Protein AF-A0A4Q3EKN4-F1 (afdb_monomer)

pLDDT: mean 70.3, std 22.21, range [20.5, 96.88]

Sequence (709 aa):
LHGIWSDGENAWGELKKFLGANNKYSYKKYEMLTPNYPPDKHFKDNRHHIPTFISTLKQYCAQNRTSVGKVDIVAHSMGGILTRLYMQNGVGGPKYLNDIHKLVTVNTPHSGSPWANIVGDKDKFFKWFMNWQFDKNPYNGALDDLSIGEAAIDSLLNGPDLNKNKVPSHVIYTVDTIPAWAEFANERIIKFTTSPIRLKSKPYLNIQGAAGMFNPYALAAKGGLFGLKYYLFRKIPCPYDSGLQDCLRKVFGSESDLIVSDISQRGGMTNAATFIPSLNHLNVCSAEPTMQRIQELFRAKSFENDFSRNGFNPAKLRFDPILGTQNARNATDSIRIVDPGYGQAFNRGDSVRVTVRASSGINRMMIAIGYENGLDAFALEGNDSVFRFKVPDDVLSKLYFKVFAVDNADNEHTDSSFITIGADPNLLLDSIKIVHPQKDDMKIALGDSTRITTMGYFSDGIARDITRETLVSYTRLTNTVSVPLEGNVKGLIVGFDELKATYLGKTDSVDIEVIPPVPVDTVGNVVLPVRFAKVAAKYQGTHVLVTWQTSMEQNNSYFEVEHSADAVNFINAGRVAATNVANGSSYSFAHNNFITGNNYYRIKQVDLDNKFSHSLIVIANAPIQSSIAIYPNPVDDILTLDFSKAIGHKARTVKVLNNLGQVLLQQTIASNAVKTSLVLAGLQPGIYNIEILAADNTRIKTEKIIKNR

Structure (mmCIF, N/CA/C/O backbone):
data_AF-A0A4Q3EKN4-F1
#
_entry.id   AF-A0A4Q3EKN4-F1
#
loop_
_atom_site.group_PDB
_atom_site.id
_atom_site.type_symbol
_atom_site.label_atom_id
_atom_site.label_alt_id
_atom_site.label_comp_id
_atom_site.label_asym_id
_atom_site.label_entity_id
_atom_site.label_seq_id
_atom_site.pdbx_PDB_ins_code
_atom_site.Cartn_x
_atom_site.Cartn_y
_atom_site.Cartn_z
_atom_site.occupancy
_atom_site.B_iso_or_equiv
_atom_site.auth_seq_id
_atom_site.auth_comp_id
_atom_site.auth_asym_id
_atom_site.auth_atom_id
_atom_site.pdbx_PDB_model_num
ATOM 1 N N . LEU A 1 1 ? 17.089 3.652 -15.028 1.00 93.75 1 LEU A N 1
ATOM 2 C CA . LEU A 1 1 ? 16.314 4.912 -15.211 1.00 93.75 1 LEU A CA 1
ATOM 3 C C . LEU A 1 1 ? 15.717 5.336 -13.875 1.00 93.75 1 LEU A C 1
ATOM 5 O O . LEU A 1 1 ? 15.248 4.466 -13.148 1.00 93.75 1 LEU A O 1
ATOM 9 N N . HIS A 1 2 ? 15.812 6.612 -13.507 1.00 89.19 2 HIS A N 1
ATOM 10 C CA . HIS A 1 2 ? 15.551 7.091 -12.142 1.00 89.19 2 HIS A CA 1
ATOM 11 C C . HIS A 1 2 ? 14.082 7.459 -11.861 1.00 89.19 2 HIS A C 1
ATOM 13 O O . HIS A 1 2 ? 13.251 7.550 -12.767 1.00 89.19 2 HIS A O 1
ATOM 19 N N . GLY A 1 3 ? 13.762 7.662 -10.582 1.00 86.56 3 GLY A N 1
ATOM 20 C CA . GLY A 1 3 ? 12.433 8.100 -10.151 1.00 86.56 3 GLY A CA 1
ATOM 21 C C . GLY A 1 3 ? 12.185 9.598 -10.345 1.00 86.56 3 GLY A C 1
ATOM 22 O O . GLY A 1 3 ? 13.035 10.325 -10.870 1.00 86.56 3 GLY A O 1
ATOM 23 N N . ILE A 1 4 ? 11.020 10.055 -9.875 1.00 80.81 4 ILE A N 1
ATOM 24 C CA . ILE A 1 4 ? 10.760 11.484 -9.646 1.00 80.81 4 ILE A CA 1
ATOM 25 C C . ILE A 1 4 ? 11.752 11.993 -8.582 1.00 80.81 4 ILE A C 1
ATOM 27 O O . ILE A 1 4 ? 12.142 11.241 -7.692 1.00 80.81 4 ILE A O 1
ATOM 31 N N . TRP A 1 5 ? 12.203 13.243 -8.714 1.00 72.81 5 TRP A N 1
ATOM 32 C CA . TRP A 1 5 ? 13.118 13.967 -7.808 1.00 72.81 5 TRP A CA 1
ATOM 33 C C . TRP A 1 5 ? 14.525 13.367 -7.601 1.00 72.81 5 TRP A C 1
ATOM 35 O O . TRP A 1 5 ? 15.363 14.001 -6.965 1.00 72.81 5 TRP A O 1
ATOM 45 N N . SER A 1 6 ? 14.806 12.212 -8.204 1.00 78.94 6 SER A N 1
ATOM 46 C CA . SER A 1 6 ? 16.087 11.492 -8.196 1.00 78.94 6 SER A CA 1
ATOM 47 C C . SER A 1 6 ? 16.886 11.725 -9.495 1.00 78.94 6 SER A C 1
ATOM 49 O O . SER A 1 6 ? 16.411 12.401 -10.406 1.00 78.94 6 SER A O 1
ATOM 51 N N . ASP A 1 7 ? 18.076 11.134 -9.605 1.00 85.62 7 ASP A N 1
ATOM 52 C CA . ASP A 1 7 ? 18.913 11.117 -10.811 1.00 85.62 7 ASP A CA 1
ATOM 53 C C . ASP A 1 7 ? 19.508 9.719 -11.067 1.00 85.62 7 ASP A C 1
ATOM 55 O O . ASP A 1 7 ? 19.330 8.782 -10.285 1.00 85.62 7 ASP A O 1
ATOM 59 N N . GLY A 1 8 ? 20.172 9.549 -12.210 1.00 79.69 8 GLY A N 1
ATOM 60 C CA . GLY A 1 8 ? 20.664 8.270 -12.702 1.00 79.69 8 GLY A CA 1
ATOM 61 C C . GLY A 1 8 ? 21.737 7.616 -11.833 1.00 79.69 8 GLY A C 1
ATOM 62 O O . GLY A 1 8 ? 21.745 6.387 -11.758 1.00 79.69 8 GLY A O 1
ATOM 63 N N . GLU A 1 9 ? 22.608 8.383 -11.173 1.00 83.50 9 GLU A N 1
ATOM 64 C CA . GLU A 1 9 ? 23.690 7.822 -10.352 1.00 83.50 9 GLU A CA 1
ATOM 65 C C . GLU A 1 9 ? 23.236 7.638 -8.899 1.00 83.50 9 GLU A C 1
ATOM 67 O O . GLU A 1 9 ? 23.509 6.589 -8.322 1.00 83.50 9 GLU A O 1
ATOM 72 N N . ASN A 1 10 ? 22.438 8.557 -8.342 1.00 77.44 10 ASN A N 1
ATOM 73 C CA . ASN A 1 10 ? 21.806 8.351 -7.032 1.00 77.44 10 ASN A CA 1
ATOM 74 C C . ASN A 1 10 ? 20.843 7.149 -7.028 1.00 77.44 10 ASN A C 1
ATOM 76 O O . ASN A 1 10 ? 20.753 6.439 -6.031 1.00 77.44 10 ASN A O 1
ATOM 80 N N . ALA A 1 11 ? 20.153 6.870 -8.142 1.00 79.31 11 ALA A N 1
ATOM 81 C CA . ALA A 1 11 ? 19.279 5.701 -8.243 1.00 79.31 11 ALA A CA 1
ATOM 82 C C . ALA A 1 11 ? 20.011 4.383 -8.570 1.00 79.31 11 ALA A C 1
ATOM 84 O O . ALA A 1 11 ? 19.493 3.324 -8.231 1.00 79.31 11 ALA A O 1
ATOM 85 N N . TRP A 1 12 ? 21.163 4.401 -9.258 1.00 87.31 12 TRP A N 1
ATOM 86 C CA . TRP A 1 12 ? 21.754 3.174 -9.837 1.00 87.31 12 TRP A CA 1
ATOM 87 C C . TRP A 1 12 ? 23.279 3.033 -9.723 1.00 87.31 12 TRP A C 1
ATOM 89 O O . TRP A 1 12 ? 23.830 2.046 -10.215 1.00 87.31 12 TRP A O 1
ATOM 99 N N . GLY A 1 13 ? 23.972 3.970 -9.075 1.00 85.69 13 GLY A N 1
ATOM 100 C CA . GLY A 1 13 ? 25.424 3.934 -8.880 1.00 85.69 13 GLY A CA 1
ATOM 101 C C . GLY A 1 13 ? 25.882 2.707 -8.087 1.00 85.69 13 GLY A C 1
ATOM 102 O O . GLY A 1 13 ? 26.834 2.039 -8.489 1.00 85.69 13 GLY A O 1
ATOM 103 N N . GLU A 1 14 ? 25.157 2.328 -7.029 1.00 86.00 14 GLU A N 1
ATOM 104 C CA . GLU A 1 14 ? 25.462 1.101 -6.275 1.00 86.00 14 GLU A CA 1
ATOM 105 C C . GLU A 1 14 ? 25.215 -0.167 -7.100 1.00 86.00 14 GLU A C 1
ATOM 107 O O . GLU A 1 14 ? 26.078 -1.040 -7.122 1.00 86.00 14 GLU A O 1
ATOM 112 N N . LEU A 1 15 ? 24.132 -0.243 -7.887 1.00 86.38 15 LEU A N 1
ATOM 113 C CA . LEU A 1 15 ? 23.906 -1.376 -8.798 1.00 86.38 15 LEU A CA 1
ATOM 114 C C . LEU A 1 15 ? 25.039 -1.503 -9.830 1.00 86.38 15 LEU A C 1
ATOM 116 O O . LEU A 1 15 ? 25.524 -2.599 -10.102 1.00 86.38 15 LEU A O 1
ATOM 120 N N . LYS A 1 16 ? 25.493 -0.379 -10.386 1.00 87.25 16 LYS A N 1
ATOM 121 C CA . LYS A 1 16 ? 26.600 -0.303 -11.349 1.00 87.25 16 LYS A CA 1
ATOM 122 C C . LYS A 1 16 ? 27.926 -0.762 -10.726 1.00 87.25 16 LYS A C 1
ATOM 124 O O . LYS A 1 16 ? 28.641 -1.555 -11.340 1.00 87.25 16 LYS A O 1
ATOM 129 N N . LYS A 1 17 ? 28.219 -0.357 -9.482 1.00 86.44 17 LYS A N 1
ATOM 130 C CA . LYS A 1 17 ? 29.359 -0.863 -8.691 1.00 86.44 17 LYS A CA 1
ATOM 131 C C . LYS A 1 17 ? 29.224 -2.361 -8.398 1.00 86.44 17 LYS A C 1
ATOM 133 O O . LYS A 1 17 ? 30.173 -3.105 -8.627 1.00 86.44 17 LYS A O 1
ATOM 138 N N . PHE A 1 18 ? 28.052 -2.817 -7.960 1.00 85.69 18 PHE A N 1
ATOM 139 C CA . PHE A 1 18 ? 27.752 -4.211 -7.622 1.00 85.69 18 PHE A CA 1
ATOM 140 C C . PHE A 1 18 ? 27.901 -5.149 -8.830 1.00 85.69 18 PHE A C 1
ATOM 142 O O . PHE A 1 18 ? 28.527 -6.205 -8.723 1.00 85.69 18 PHE A O 1
ATOM 149 N N . LEU A 1 19 ? 27.389 -4.758 -10.002 1.00 82.75 19 LEU A N 1
ATOM 150 C CA . LEU A 1 19 ? 27.564 -5.502 -11.255 1.00 82.75 19 LEU A CA 1
ATOM 151 C C . LEU A 1 19 ? 29.023 -5.485 -11.742 1.00 82.75 19 LEU A C 1
ATOM 153 O O . LEU A 1 19 ? 29.485 -6.482 -12.294 1.00 82.75 19 LEU A O 1
ATOM 157 N N . GLY A 1 20 ? 29.763 -4.394 -11.510 1.00 76.31 20 GLY A N 1
ATOM 158 C CA . GLY A 1 20 ? 31.191 -4.292 -11.825 1.00 76.31 20 GLY A CA 1
ATOM 159 C C . GLY A 1 20 ? 32.081 -5.160 -10.926 1.00 76.31 20 GLY A C 1
ATOM 160 O O . GLY A 1 20 ? 32.917 -5.912 -11.426 1.00 76.31 20 GLY A O 1
ATOM 161 N N . ALA A 1 21 ? 31.879 -5.112 -9.607 1.00 66.50 21 ALA A N 1
ATOM 162 C CA . ALA A 1 21 ? 32.652 -5.875 -8.626 1.00 66.50 21 ALA A CA 1
ATOM 163 C C . ALA A 1 21 ? 32.461 -7.392 -8.792 1.00 66.50 21 ALA A C 1
ATOM 165 O O . ALA A 1 21 ? 33.437 -8.143 -8.854 1.00 66.50 21 ALA A O 1
ATOM 166 N N . ASN A 1 22 ? 31.210 -7.832 -8.967 1.00 57.12 22 ASN A N 1
ATOM 167 C CA . ASN A 1 22 ? 30.870 -9.235 -9.218 1.00 57.12 22 ASN A CA 1
ATOM 168 C C . ASN A 1 22 ? 31.301 -9.739 -10.609 1.00 57.12 22 ASN A C 1
ATOM 170 O O . ASN A 1 22 ? 31.183 -10.933 -10.892 1.00 57.12 22 ASN A O 1
ATOM 174 N N . ASN A 1 23 ? 31.829 -8.873 -11.484 1.00 54.38 23 ASN A N 1
ATOM 175 C CA . ASN A 1 23 ? 32.269 -9.276 -12.817 1.00 54.38 23 ASN A CA 1
ATOM 176 C C . ASN A 1 23 ? 33.690 -9.865 -12.875 1.00 54.38 23 ASN A C 1
ATOM 178 O O . ASN A 1 23 ? 34.077 -10.359 -13.932 1.00 54.38 23 ASN A O 1
ATOM 182 N N . LYS A 1 24 ? 34.443 -9.906 -11.762 1.00 46.50 24 LYS A N 1
ATOM 183 C CA . LYS A 1 24 ? 35.802 -10.495 -11.713 1.00 46.50 24 LYS A CA 1
ATOM 184 C C . LYS A 1 24 ? 35.895 -11.960 -12.175 1.00 46.50 24 LYS A C 1
ATOM 186 O O . LYS A 1 24 ? 36.976 -12.380 -12.571 1.00 46.50 24 LYS A O 1
ATOM 191 N N . TYR A 1 25 ? 34.791 -12.712 -12.154 1.00 42.16 25 TYR A N 1
ATOM 192 C CA . TYR A 1 25 ? 34.732 -14.124 -12.567 1.00 42.16 25 TYR A CA 1
ATOM 193 C C . TYR A 1 25 ? 33.587 -14.426 -13.557 1.00 42.16 25 TYR A C 1
ATOM 195 O O . TYR A 1 25 ? 33.128 -15.560 -13.668 1.00 42.16 25 TYR A O 1
ATOM 203 N N . SER A 1 26 ? 33.092 -13.410 -14.273 1.00 46.38 26 SER A N 1
ATOM 204 C CA . SER A 1 26 ? 31.925 -13.509 -15.163 1.00 46.38 26 SER A CA 1
ATOM 205 C C . SER A 1 26 ? 32.308 -13.249 -16.620 1.00 46.38 26 SER A C 1
ATOM 207 O O . SER A 1 26 ? 32.793 -12.175 -16.963 1.00 46.38 26 SER A O 1
ATOM 209 N N . TYR A 1 27 ? 31.993 -14.195 -17.509 1.00 44.59 27 TYR A N 1
ATOM 210 C CA . TYR A 1 27 ? 32.168 -14.043 -18.963 1.00 44.59 27 TYR A CA 1
ATOM 211 C C . TYR A 1 27 ? 31.250 -12.976 -19.605 1.00 44.59 27 TYR A C 1
ATOM 213 O O . TYR A 1 27 ? 31.393 -12.681 -20.790 1.00 44.59 27 TYR A O 1
ATOM 221 N N . LYS A 1 28 ? 30.294 -12.394 -18.863 1.00 56.03 28 LYS A N 1
ATOM 222 C CA . LYS A 1 28 ? 29.383 -11.349 -19.362 1.00 56.03 28 LYS A CA 1
ATOM 223 C C . LYS A 1 28 ? 29.819 -9.965 -18.870 1.00 56.03 28 LYS A C 1
ATOM 225 O O . LYS A 1 28 ? 29.488 -9.570 -17.754 1.00 56.03 28 LYS A O 1
ATOM 230 N N . LYS A 1 29 ? 30.505 -9.193 -19.719 1.00 67.38 29 LYS A N 1
ATOM 231 C CA . LYS A 1 29 ? 30.746 -7.761 -19.468 1.00 67.38 29 LYS A CA 1
ATOM 232 C C . LYS A 1 29 ? 29.408 -7.003 -19.506 1.00 67.38 29 LYS A C 1
ATOM 234 O O . LYS A 1 29 ? 28.659 -7.145 -20.469 1.00 67.38 29 LYS A O 1
ATOM 239 N N . TYR A 1 30 ? 29.116 -6.207 -18.478 1.00 75.69 30 TYR A N 1
ATOM 240 C CA . TYR A 1 30 ? 27.963 -5.301 -18.462 1.00 75.69 30 TYR A CA 1
ATOM 241 C C . TYR A 1 30 ? 28.415 -3.899 -18.880 1.00 75.69 30 TYR A C 1
ATOM 243 O O . TYR A 1 30 ? 29.256 -3.310 -18.207 1.00 75.69 30 TYR A O 1
ATOM 251 N N . GLU A 1 31 ? 27.839 -3.363 -19.956 1.00 85.94 31 GLU A N 1
ATOM 252 C CA . GLU A 1 31 ? 27.952 -1.943 -20.314 1.00 85.94 31 GLU A CA 1
ATOM 253 C C . GLU A 1 31 ? 26.669 -1.240 -19.861 1.00 85.94 31 GLU A C 1
ATOM 255 O O . GLU A 1 31 ? 25.579 -1.574 -20.328 1.00 85.94 31 GLU A O 1
ATOM 260 N N . MET A 1 32 ? 26.777 -0.304 -18.915 1.00 87.62 32 MET A N 1
ATOM 261 C CA . MET A 1 32 ? 25.622 0.268 -18.216 1.00 87.62 32 MET A CA 1
ATOM 262 C C . MET A 1 32 ? 25.653 1.797 -18.232 1.00 87.62 32 MET A C 1
ATOM 264 O O . MET A 1 32 ? 26.552 2.422 -17.671 1.00 87.62 32 MET A O 1
ATOM 268 N N . LEU A 1 33 ? 24.620 2.394 -18.830 1.00 89.38 33 LEU A N 1
ATOM 269 C CA . LEU A 1 33 ? 24.374 3.833 -18.792 1.00 89.38 33 LEU A CA 1
ATOM 270 C C . LEU A 1 33 ? 23.441 4.177 -17.620 1.00 89.38 33 LEU A C 1
ATOM 272 O O . LEU A 1 33 ? 22.402 3.539 -17.440 1.00 89.38 33 LEU A O 1
ATOM 276 N N . THR A 1 34 ? 23.780 5.223 -16.869 1.00 90.88 34 THR A N 1
ATOM 277 C CA . THR A 1 34 ? 22.979 5.790 -15.772 1.00 90.88 34 THR A CA 1
ATOM 278 C C . THR A 1 34 ? 22.503 7.208 -16.139 1.00 90.88 34 THR A C 1
ATOM 280 O O . THR A 1 34 ? 23.044 8.188 -15.637 1.00 90.88 34 THR A O 1
ATOM 283 N N . PRO A 1 35 ? 21.548 7.358 -17.083 1.00 90.81 35 PRO A N 1
ATOM 284 C CA . PRO A 1 35 ? 21.257 8.650 -17.701 1.00 90.81 35 PRO A CA 1
ATOM 285 C C . PRO A 1 35 ? 20.279 9.503 -16.882 1.00 90.81 35 PRO A C 1
ATOM 287 O O . PRO A 1 35 ? 19.402 8.971 -16.196 1.00 90.81 35 PRO A O 1
ATOM 290 N N . ASN A 1 36 ? 20.392 10.824 -17.053 1.00 91.81 36 ASN A N 1
ATOM 291 C CA . ASN A 1 36 ? 19.592 11.842 -16.369 1.00 91.81 36 ASN A CA 1
ATOM 292 C C . ASN A 1 36 ? 18.581 12.511 -17.313 1.00 91.81 36 ASN A C 1
ATOM 294 O O . ASN A 1 36 ? 18.892 12.790 -18.471 1.00 91.81 36 ASN A O 1
ATOM 298 N N . TYR A 1 37 ? 17.400 12.833 -16.790 1.00 91.06 37 TYR A N 1
ATOM 299 C CA . TYR A 1 37 ? 16.367 13.665 -17.423 1.00 91.06 37 TYR A CA 1
ATOM 300 C C . TYR A 1 37 ? 15.698 14.563 -16.368 1.00 91.06 37 TYR A C 1
ATOM 302 O O . TYR A 1 37 ? 15.837 14.283 -15.177 1.00 91.06 37 TYR A O 1
ATOM 310 N N . PRO A 1 38 ? 14.984 15.639 -16.759 1.00 90.06 38 PRO A N 1
ATOM 311 C CA . PRO A 1 38 ? 14.282 16.521 -15.823 1.00 90.06 38 PRO A CA 1
ATOM 312 C C . PRO A 1 38 ? 13.394 15.742 -14.828 1.00 90.06 38 PRO A C 1
ATOM 314 O O . PRO A 1 38 ? 12.374 15.176 -15.228 1.00 90.06 38 PRO A O 1
ATOM 317 N N . PRO A 1 39 ? 13.751 15.684 -13.534 1.00 80.56 39 PRO A N 1
ATOM 318 C CA . PRO A 1 39 ? 13.214 14.684 -12.607 1.00 80.56 39 PRO A CA 1
ATOM 319 C C . PRO A 1 39 ? 11.832 15.046 -12.043 1.00 80.56 39 PRO A C 1
ATOM 321 O O . PRO A 1 39 ? 11.318 14.351 -11.175 1.00 80.56 39 PRO A O 1
ATOM 324 N N . ASP A 1 40 ? 11.237 16.140 -12.507 1.00 80.56 40 ASP A N 1
ATOM 325 C CA . ASP A 1 40 ? 9.994 16.732 -12.016 1.00 80.56 40 ASP A CA 1
ATOM 326 C C . ASP A 1 40 ? 9.009 17.121 -13.140 1.00 80.56 40 ASP A C 1
ATOM 328 O O . ASP A 1 40 ? 7.870 17.491 -12.848 1.00 80.56 40 ASP A O 1
ATOM 332 N N . LYS A 1 41 ? 9.404 17.009 -14.419 1.00 88.94 41 LYS A N 1
ATOM 333 C CA . LYS A 1 41 ? 8.571 17.369 -15.582 1.00 88.94 41 LYS A CA 1
ATOM 334 C C . LYS A 1 41 ? 7.561 16.297 -15.991 1.00 88.94 41 LYS A C 1
ATOM 336 O O . LYS A 1 41 ? 7.818 15.102 -15.845 1.00 88.94 41 LYS A O 1
ATOM 341 N N . HIS A 1 42 ? 6.462 16.745 -16.606 1.00 90.25 42 HIS A N 1
ATOM 342 C CA . HIS A 1 42 ? 5.451 15.893 -17.244 1.00 90.25 42 HIS A CA 1
ATOM 343 C C . HIS A 1 42 ? 6.061 14.724 -18.036 1.00 90.25 42 HIS A C 1
ATOM 345 O O . HIS A 1 42 ? 7.041 14.873 -18.777 1.00 90.25 42 HIS A O 1
ATOM 351 N N . PHE A 1 43 ? 5.407 13.566 -17.978 1.00 91.44 43 PHE A N 1
ATOM 352 C CA . PHE A 1 43 ? 5.812 12.367 -18.708 1.00 91.44 43 PHE A CA 1
ATOM 353 C C . PHE A 1 43 ? 5.807 12.598 -20.224 1.00 91.44 43 PHE A C 1
ATOM 355 O O . PHE A 1 43 ? 6.626 12.025 -20.946 1.00 91.44 43 PHE A O 1
ATOM 362 N N . LYS A 1 44 ? 4.919 13.480 -20.708 1.00 88.31 44 LYS A N 1
ATOM 363 C CA . LYS A 1 44 ? 4.832 13.889 -22.120 1.00 88.31 44 LYS A CA 1
ATOM 364 C C . LYS A 1 44 ? 6.127 14.536 -22.640 1.00 88.31 44 LYS A C 1
ATOM 366 O O . LYS A 1 44 ? 6.461 14.339 -23.803 1.00 88.31 44 LYS A O 1
ATOM 371 N N . ASP A 1 45 ? 6.851 15.250 -21.777 1.00 89.31 45 ASP A N 1
ATOM 372 C CA . ASP A 1 45 ? 8.082 15.965 -22.119 1.00 89.31 45 ASP A CA 1
ATOM 373 C C . ASP A 1 45 ? 9.278 15.007 -21.970 1.00 89.31 45 ASP A C 1
ATOM 375 O O . ASP A 1 45 ? 10.130 14.901 -22.851 1.00 89.31 45 ASP A O 1
ATOM 379 N N . ASN A 1 46 ? 9.286 14.221 -20.887 1.00 91.75 46 ASN A N 1
ATOM 380 C CA . ASN A 1 46 ? 10.377 13.310 -20.541 1.00 91.75 46 ASN A CA 1
ATOM 381 C C . ASN A 1 46 ? 10.469 12.040 -21.415 1.00 91.75 46 ASN A C 1
ATOM 383 O O . ASN A 1 46 ? 11.569 11.534 -21.647 1.00 91.75 46 ASN A O 1
ATOM 387 N N . ARG A 1 47 ? 9.350 11.512 -21.940 1.00 86.62 47 ARG A N 1
ATOM 388 C CA . ARG A 1 47 ? 9.309 10.249 -22.723 1.00 86.62 47 ARG A CA 1
ATOM 389 C C . ARG A 1 47 ? 10.219 10.239 -23.958 1.00 86.62 47 ARG A C 1
ATOM 391 O O . ARG A 1 47 ? 10.630 9.173 -24.409 1.00 86.62 47 ARG A O 1
ATOM 398 N N . HIS A 1 48 ? 10.547 11.413 -24.497 1.00 90.19 48 HIS A N 1
ATOM 399 C CA . HIS A 1 48 ? 11.387 11.555 -25.687 1.00 90.19 48 HIS A CA 1
ATOM 400 C C . HIS A 1 48 ? 12.865 11.223 -25.423 1.00 90.19 48 HIS A C 1
ATOM 402 O O . HIS A 1 48 ? 13.589 10.902 -26.362 1.00 90.19 48 HIS A O 1
ATOM 408 N N . HIS A 1 49 ? 13.308 11.213 -24.161 1.00 93.94 49 HIS A N 1
ATOM 409 C CA . HIS A 1 49 ? 14.681 10.857 -23.805 1.00 93.94 49 HIS A CA 1
ATOM 410 C C . HIS A 1 49 ? 14.983 9.348 -23.891 1.00 93.94 49 HIS A C 1
ATOM 412 O O . HIS A 1 49 ? 16.137 8.975 -24.094 1.00 93.94 49 HIS A O 1
ATOM 418 N N . ILE A 1 50 ? 13.975 8.472 -23.776 1.00 94.81 50 ILE A N 1
ATOM 419 C CA . ILE A 1 50 ? 14.168 7.010 -23.733 1.00 94.81 50 ILE A CA 1
ATOM 420 C C . ILE A 1 50 ? 14.870 6.455 -24.992 1.00 94.81 50 ILE A C 1
ATOM 422 O O . ILE A 1 50 ? 15.935 5.853 -24.830 1.00 94.81 50 ILE A O 1
ATOM 426 N N . PRO A 1 51 ? 14.376 6.673 -26.233 1.00 94.75 51 PRO A N 1
ATOM 427 C CA . PRO A 1 51 ? 15.088 6.230 -27.438 1.00 94.75 51 PRO A CA 1
ATOM 428 C C . PRO A 1 51 ? 16.480 6.863 -27.569 1.00 94.75 51 PRO A C 1
ATOM 430 O O . PRO A 1 51 ? 17.416 6.200 -28.016 1.00 94.75 51 PRO A O 1
ATOM 433 N N . THR A 1 52 ? 16.651 8.116 -27.130 1.00 94.88 52 THR A N 1
ATOM 434 C CA . THR A 1 52 ? 17.952 8.796 -27.140 1.00 94.88 52 THR A CA 1
ATOM 435 C C . THR A 1 52 ? 18.962 8.045 -26.280 1.00 94.88 52 THR A C 1
ATOM 437 O O . THR A 1 52 ? 20.017 7.679 -26.789 1.00 94.88 52 THR A O 1
ATOM 440 N N . PHE A 1 53 ? 18.632 7.706 -25.029 1.00 95.75 53 PHE A N 1
ATOM 441 C CA . PHE A 1 53 ? 19.537 6.958 -24.147 1.00 95.75 53 PHE A CA 1
ATOM 442 C C . PHE A 1 53 ? 19.888 5.566 -24.688 1.00 95.75 53 PHE A C 1
ATOM 444 O O . PHE A 1 53 ? 21.041 5.142 -24.589 1.00 95.75 53 PHE A O 1
ATOM 451 N N . ILE A 1 54 ? 18.921 4.872 -25.301 1.00 95.75 54 ILE A N 1
ATOM 452 C CA . ILE A 1 54 ? 19.161 3.580 -25.960 1.00 95.75 54 ILE A CA 1
ATOM 453 C C . ILE A 1 54 ? 20.140 3.758 -27.133 1.00 95.75 54 ILE A C 1
ATOM 455 O O . ILE A 1 54 ? 21.078 2.972 -27.276 1.00 95.75 54 ILE A O 1
ATOM 459 N N . SER A 1 55 ? 19.976 4.812 -27.940 1.00 94.06 55 SER A N 1
ATOM 460 C CA . SER A 1 55 ? 20.888 5.126 -29.045 1.00 94.06 55 SER A CA 1
ATOM 461 C C . SER A 1 55 ? 22.300 5.480 -28.558 1.00 94.06 55 SER A C 1
ATOM 463 O O . SER A 1 55 ? 23.271 4.967 -29.110 1.00 94.06 55 SER A O 1
ATOM 465 N N . THR A 1 56 ? 22.426 6.250 -27.469 1.00 94.38 56 THR A N 1
ATOM 466 C CA . THR A 1 56 ? 23.712 6.613 -26.853 1.00 94.38 56 THR A CA 1
ATOM 467 C C . THR A 1 56 ? 24.454 5.383 -26.336 1.00 94.38 56 THR A C 1
ATOM 469 O O . THR A 1 56 ? 25.636 5.221 -26.630 1.00 94.38 56 THR A O 1
ATOM 472 N N . LEU A 1 57 ? 23.773 4.475 -25.624 1.00 92.81 57 LEU A N 1
ATOM 473 C CA . LEU A 1 57 ? 24.393 3.235 -25.146 1.00 92.81 57 LEU A CA 1
ATOM 474 C C . LEU A 1 57 ? 24.812 2.331 -26.318 1.00 92.81 57 LEU A C 1
ATOM 476 O O . LEU A 1 57 ? 25.930 1.822 -26.329 1.00 92.81 57 LEU A O 1
ATOM 480 N N . LYS A 1 58 ? 23.973 2.192 -27.353 1.00 93.00 58 LYS A N 1
ATOM 481 C CA . LYS A 1 58 ? 24.323 1.431 -28.566 1.00 93.00 58 LYS A CA 1
ATOM 482 C C . LYS A 1 58 ? 25.519 2.034 -29.313 1.00 93.00 58 LYS A C 1
ATOM 484 O O . LYS A 1 58 ? 26.375 1.283 -29.775 1.00 93.00 58 LYS A O 1
ATOM 489 N N . GLN A 1 59 ? 25.617 3.363 -29.395 1.00 92.50 59 GLN A N 1
ATOM 490 C CA . GLN A 1 59 ? 26.760 4.062 -29.990 1.00 92.50 59 GLN A CA 1
ATOM 491 C C . GLN A 1 59 ? 28.042 3.861 -29.168 1.00 92.50 59 GLN A C 1
ATOM 493 O O . GLN A 1 59 ? 29.083 3.548 -29.743 1.00 92.50 59 GLN A O 1
ATOM 498 N N . TYR A 1 60 ? 27.961 3.968 -27.839 1.00 90.38 60 TYR A N 1
ATOM 499 C CA . TYR A 1 60 ? 29.082 3.707 -26.933 1.00 90.38 60 TYR A CA 1
ATOM 500 C C . TYR A 1 60 ? 29.597 2.267 -27.061 1.00 90.38 60 TYR A C 1
ATOM 502 O O . TYR A 1 60 ? 30.801 2.044 -27.200 1.00 90.38 60 TYR A O 1
ATOM 510 N N . CYS A 1 61 ? 28.701 1.276 -27.093 1.00 89.62 61 CYS A N 1
ATOM 511 C CA . CYS A 1 61 ? 29.085 -0.115 -27.320 1.00 89.62 61 CYS A CA 1
ATOM 512 C C . CYS A 1 61 ? 29.728 -0.311 -28.703 1.00 89.62 61 CYS A C 1
ATOM 514 O O . CYS A 1 61 ? 30.770 -0.956 -28.789 1.00 89.62 61 CYS A O 1
ATOM 516 N N . ALA A 1 62 ? 29.188 0.300 -29.764 1.00 90.31 62 ALA A N 1
ATOM 517 C CA . ALA A 1 62 ? 29.764 0.217 -31.109 1.00 90.31 62 ALA A CA 1
ATOM 518 C C . ALA A 1 62 ? 31.175 0.836 -31.194 1.00 90.31 62 ALA A C 1
ATOM 520 O O . ALA A 1 62 ? 32.063 0.251 -31.814 1.00 90.31 62 ALA A O 1
ATOM 521 N N . GLN A 1 63 ? 31.415 1.968 -30.519 1.00 90.81 63 GLN A N 1
ATOM 522 C CA . GLN A 1 63 ? 32.753 2.561 -30.361 1.00 90.81 63 GLN A CA 1
ATOM 523 C C . GLN A 1 63 ? 33.706 1.607 -29.619 1.00 90.81 63 GLN A C 1
ATOM 525 O O . GLN A 1 63 ? 34.847 1.417 -30.038 1.00 90.81 63 GLN A O 1
ATOM 530 N N . ASN A 1 64 ? 33.207 0.909 -28.595 1.00 86.88 64 ASN A N 1
ATOM 531 C CA . ASN A 1 64 ? 33.894 -0.181 -27.892 1.00 86.88 64 ASN A CA 1
ATOM 532 C C . ASN A 1 64 ? 33.810 -1.539 -28.635 1.00 86.88 64 ASN A C 1
ATOM 534 O O . ASN A 1 64 ? 33.850 -2.603 -28.015 1.00 86.88 64 ASN A O 1
ATOM 538 N N . ARG A 1 65 ? 33.685 -1.513 -29.973 1.00 87.69 65 ARG A N 1
ATOM 539 C CA . ARG A 1 65 ? 33.687 -2.673 -30.894 1.00 87.69 65 ARG A CA 1
ATOM 540 C C . ARG A 1 65 ? 32.652 -3.769 -30.578 1.00 87.69 65 ARG A C 1
ATOM 542 O O . ARG A 1 65 ? 32.790 -4.903 -31.028 1.00 87.69 65 ARG A O 1
ATOM 549 N N . THR A 1 66 ? 31.599 -3.431 -29.838 1.00 85.81 66 THR A N 1
ATOM 550 C CA . THR A 1 66 ? 30.558 -4.350 -29.362 1.00 85.81 66 THR A CA 1
ATOM 551 C C . THR A 1 66 ? 29.233 -4.048 -30.061 1.00 85.81 66 THR A C 1
ATOM 553 O O . THR A 1 66 ? 28.633 -2.994 -29.853 1.00 85.81 66 THR A O 1
ATOM 556 N N . SER A 1 67 ? 28.755 -4.973 -30.897 1.00 85.69 67 SER A N 1
ATOM 557 C CA . SER A 1 67 ? 27.462 -4.827 -31.580 1.00 85.69 67 SER A CA 1
ATOM 558 C C . SER A 1 67 ? 26.299 -5.099 -30.623 1.00 85.69 67 SER A C 1
ATOM 560 O O . SER A 1 67 ? 26.264 -6.136 -29.962 1.00 85.69 67 SER A O 1
ATOM 562 N N . VAL A 1 68 ? 25.330 -4.181 -30.563 1.00 88.25 68 VAL A N 1
ATOM 563 C CA . VAL A 1 68 ? 24.168 -4.262 -29.663 1.00 88.25 68 VAL A CA 1
ATOM 564 C C . VAL A 1 68 ? 22.881 -4.086 -30.463 1.00 88.25 68 VAL A C 1
ATOM 566 O O . VAL A 1 68 ? 22.529 -2.983 -30.881 1.00 88.25 68 VAL A O 1
ATOM 569 N N . GLY A 1 69 ? 22.144 -5.181 -30.665 1.00 88.94 69 GLY A N 1
ATOM 570 C CA . GLY A 1 69 ? 20.836 -5.138 -31.326 1.00 88.94 69 GLY A CA 1
ATOM 571 C C . GLY A 1 69 ? 19.784 -4.423 -30.471 1.00 88.94 69 GLY A C 1
ATOM 572 O O . GLY A 1 69 ? 19.125 -3.492 -30.939 1.00 88.94 69 GLY A O 1
ATOM 573 N N . LYS A 1 70 ? 19.684 -4.823 -29.199 1.00 94.12 70 LYS A N 1
ATOM 574 C CA . LYS A 1 70 ? 18.718 -4.342 -28.203 1.00 94.12 70 LYS A CA 1
ATOM 575 C C . LYS A 1 70 ? 19.370 -4.187 -26.827 1.00 94.12 70 LYS A C 1
ATOM 577 O O . LYS A 1 70 ? 20.410 -4.796 -26.593 1.00 94.12 70 LYS A O 1
ATOM 582 N N . VAL A 1 71 ? 18.733 -3.449 -25.920 1.00 94.38 71 VAL A N 1
ATOM 583 C CA . VAL A 1 71 ? 19.180 -3.276 -24.524 1.00 94.38 71 VAL A CA 1
ATOM 584 C C . VAL A 1 71 ? 18.176 -3.854 -23.520 1.00 94.38 71 VAL A C 1
ATOM 586 O O . VAL A 1 71 ? 16.974 -3.881 -23.786 1.00 94.38 71 VAL A O 1
ATOM 589 N N . ASP A 1 72 ? 18.662 -4.289 -22.358 1.00 95.06 72 ASP A N 1
ATOM 590 C CA . ASP A 1 72 ? 17.824 -4.530 -21.176 1.00 95.06 72 ASP A CA 1
ATOM 591 C C . ASP A 1 72 ? 17.693 -3.219 -20.383 1.00 95.06 72 ASP A C 1
ATOM 593 O O . ASP A 1 72 ? 18.661 -2.467 -20.260 1.00 95.06 72 ASP A O 1
ATOM 597 N N . ILE A 1 73 ? 16.504 -2.927 -19.849 1.00 96.31 73 ILE A N 1
ATOM 598 C CA . ILE A 1 73 ? 16.246 -1.722 -19.047 1.00 96.31 73 ILE A CA 1
ATOM 599 C C . ILE A 1 73 ? 15.856 -2.110 -17.624 1.00 96.31 73 ILE A C 1
ATOM 601 O O . ILE A 1 73 ? 14.932 -2.896 -17.424 1.00 96.31 73 ILE A O 1
ATOM 605 N N . VAL A 1 74 ? 16.505 -1.478 -16.641 1.00 96.12 74 VAL A N 1
ATOM 606 C CA . VAL A 1 74 ? 16.015 -1.392 -15.260 1.00 96.12 74 VAL A CA 1
ATOM 607 C C . VAL A 1 74 ? 15.556 0.036 -14.951 1.00 96.12 74 VAL A C 1
ATOM 609 O O . VAL A 1 74 ? 16.220 1.016 -15.326 1.00 96.12 74 VAL A O 1
ATOM 612 N N . ALA A 1 75 ? 14.392 0.181 -14.321 1.00 96.62 75 ALA A N 1
ATOM 613 C CA . ALA A 1 75 ? 13.745 1.475 -14.136 1.00 96.62 75 ALA A CA 1
ATOM 614 C C . ALA A 1 75 ? 12.955 1.576 -12.824 1.00 96.62 75 ALA A C 1
ATOM 616 O O . ALA A 1 75 ? 12.227 0.658 -12.468 1.00 96.62 75 ALA A O 1
ATOM 617 N N . HIS A 1 76 ? 13.076 2.710 -12.131 1.00 94.12 76 HIS A N 1
ATOM 618 C CA . HIS A 1 76 ? 12.431 2.973 -10.843 1.00 94.12 76 HIS A CA 1
ATOM 619 C C . HIS A 1 76 ? 11.368 4.061 -10.982 1.00 94.12 76 HIS A C 1
ATOM 621 O O . HIS A 1 76 ? 11.608 5.050 -11.681 1.00 94.12 76 HIS A O 1
ATOM 627 N N . SER A 1 77 ? 10.231 3.914 -10.290 1.00 91.88 77 SER A N 1
ATOM 628 C CA . SER A 1 77 ? 9.191 4.949 -10.192 1.00 91.88 77 SER A CA 1
ATOM 629 C C . SER A 1 77 ? 8.834 5.532 -11.586 1.00 91.88 77 SER A C 1
ATOM 631 O O . SER A 1 77 ? 8.526 4.769 -12.507 1.00 91.88 77 SER A O 1
ATOM 633 N N . MET A 1 78 ? 8.911 6.852 -11.805 1.00 93.50 78 MET A N 1
ATOM 634 C CA . MET A 1 78 ? 8.649 7.492 -13.111 1.00 93.50 78 MET A CA 1
ATOM 635 C C . MET A 1 78 ? 9.437 6.879 -14.282 1.00 93.50 78 MET A C 1
ATOM 637 O O . MET A 1 78 ? 8.894 6.780 -15.382 1.00 93.50 78 MET A O 1
ATOM 641 N N . GLY A 1 79 ? 10.674 6.412 -14.090 1.00 94.75 79 GLY A N 1
ATOM 642 C CA . GLY A 1 79 ? 11.448 5.786 -15.166 1.00 94.75 79 GLY A CA 1
ATOM 643 C C . GLY A 1 79 ? 10.755 4.565 -15.783 1.00 94.75 79 GLY A C 1
ATOM 644 O O . GLY A 1 79 ? 10.862 4.336 -16.992 1.00 94.75 79 GLY A O 1
ATOM 645 N N . GLY A 1 80 ? 10.009 3.796 -14.982 1.00 95.19 80 GLY A N 1
ATOM 646 C CA . GLY A 1 80 ? 9.226 2.658 -15.466 1.00 95.19 80 GLY A CA 1
ATOM 647 C C . GLY A 1 80 ? 8.014 3.097 -16.295 1.00 95.19 80 GLY A C 1
ATOM 648 O O . GLY A 1 80 ? 7.743 2.515 -17.348 1.00 95.19 80 GLY A O 1
ATOM 649 N N . ILE A 1 81 ? 7.348 4.184 -15.888 1.00 94.56 81 ILE A N 1
ATOM 650 C CA . ILE A 1 81 ? 6.260 4.818 -16.651 1.00 94.56 81 ILE A CA 1
ATOM 651 C C . ILE A 1 81 ? 6.767 5.326 -18.005 1.00 94.56 81 ILE A C 1
ATOM 653 O O . ILE A 1 81 ? 6.194 4.984 -19.038 1.00 94.56 81 ILE A O 1
ATOM 657 N N . LEU A 1 82 ? 7.864 6.091 -18.029 1.00 94.56 82 LEU A N 1
ATOM 658 C CA . LEU A 1 82 ? 8.431 6.641 -19.267 1.00 94.56 82 LEU A CA 1
ATOM 659 C C . LEU A 1 82 ? 8.829 5.536 -20.255 1.00 94.56 82 LEU A C 1
ATOM 661 O O . LEU A 1 82 ? 8.564 5.649 -21.453 1.00 94.56 82 LEU A O 1
ATOM 665 N N . THR A 1 83 ? 9.408 4.441 -19.751 1.00 95.12 83 THR A N 1
ATOM 666 C CA . THR A 1 83 ? 9.772 3.282 -20.580 1.00 95.12 83 THR A CA 1
ATOM 667 C C . THR A 1 83 ? 8.534 2.609 -21.174 1.00 95.12 83 THR A C 1
ATOM 669 O O . THR A 1 83 ? 8.510 2.321 -22.372 1.00 95.12 83 THR A O 1
ATOM 672 N N . ARG A 1 84 ? 7.468 2.423 -20.381 1.00 93.81 84 ARG A N 1
ATOM 673 C CA . ARG A 1 84 ? 6.181 1.909 -20.876 1.00 93.81 84 ARG A CA 1
ATOM 674 C C . ARG A 1 84 ? 5.542 2.831 -21.915 1.00 93.81 84 ARG A C 1
ATOM 676 O O . ARG A 1 84 ? 5.090 2.333 -22.940 1.00 93.81 84 ARG A O 1
ATOM 683 N N . LEU A 1 85 ? 5.541 4.150 -21.708 1.00 92.06 85 LEU A N 1
ATOM 684 C CA . LEU A 1 85 ? 5.002 5.114 -22.679 1.00 92.06 85 LEU A CA 1
ATOM 685 C C . LEU A 1 85 ? 5.740 5.053 -24.026 1.00 92.06 85 LEU A C 1
ATOM 687 O O . LEU A 1 85 ? 5.094 5.105 -25.073 1.00 92.06 85 LEU A O 1
ATOM 691 N N . TYR A 1 86 ? 7.069 4.883 -24.011 1.00 93.50 86 TYR A N 1
ATOM 692 C CA . TYR A 1 86 ? 7.852 4.636 -25.226 1.00 93.50 86 TYR A CA 1
ATOM 693 C C . TYR A 1 86 ? 7.472 3.300 -25.882 1.00 93.50 86 TYR A C 1
ATOM 695 O O . TYR A 1 86 ? 7.093 3.283 -27.052 1.00 93.50 86 TYR A O 1
ATOM 703 N N . MET A 1 87 ? 7.483 2.194 -25.127 1.00 92.50 87 MET A N 1
ATOM 704 C CA . MET A 1 87 ? 7.084 0.864 -25.615 1.00 92.50 87 MET A CA 1
ATOM 705 C C . MET A 1 87 ? 5.675 0.840 -26.215 1.00 92.50 87 MET A C 1
ATOM 707 O O . MET A 1 87 ? 5.418 0.112 -27.172 1.00 92.50 87 MET A O 1
ATOM 711 N N . GLN A 1 88 ? 4.747 1.616 -25.666 1.00 88.56 88 GLN A N 1
ATOM 712 C CA . GLN A 1 88 ? 3.357 1.653 -26.111 1.00 88.56 88 GLN A CA 1
ATOM 713 C C . GLN A 1 88 ? 3.148 2.564 -27.331 1.00 88.56 88 GLN A C 1
ATOM 715 O O . GLN A 1 88 ? 2.104 2.467 -27.967 1.00 88.56 88 GLN A O 1
ATOM 720 N N . ASN A 1 89 ? 4.137 3.380 -27.728 1.00 81.38 89 ASN A N 1
ATOM 721 C CA . ASN A 1 89 ? 4.045 4.290 -28.879 1.00 81.38 89 ASN A CA 1
ATOM 722 C C . ASN A 1 89 ? 2.727 5.098 -28.864 1.00 81.38 89 ASN A C 1
ATOM 724 O O . ASN A 1 89 ? 1.953 5.072 -29.827 1.00 81.38 89 ASN A O 1
ATOM 728 N N . GLY A 1 90 ? 2.444 5.705 -27.705 1.00 65.94 90 GLY A N 1
ATOM 729 C CA . GLY A 1 90 ? 1.214 6.452 -27.442 1.00 65.94 90 GLY A CA 1
ATOM 730 C C . GLY A 1 90 ? 1.208 7.845 -28.078 1.00 65.94 90 GLY A C 1
ATOM 731 O O . GLY A 1 90 ? 2.236 8.349 -28.535 1.00 65.94 90 GLY A O 1
ATOM 732 N N . VAL A 1 91 ? 0.039 8.489 -28.086 1.00 65.31 91 VAL A N 1
ATOM 733 C CA . VAL A 1 91 ? -0.217 9.739 -28.827 1.00 65.31 91 VAL A CA 1
ATOM 734 C C . VAL A 1 91 ? 0.813 10.840 -28.511 1.00 65.31 91 VAL A C 1
ATOM 736 O O . VAL A 1 91 ? 1.030 11.235 -27.360 1.00 65.31 91 VAL A O 1
ATOM 739 N N . GLY A 1 92 ? 1.469 11.330 -29.569 1.00 71.25 92 GLY A N 1
ATOM 740 C CA . GLY A 1 92 ? 2.517 12.356 -29.515 1.00 71.25 92 GLY A CA 1
ATOM 741 C C . GLY A 1 92 ? 3.881 11.889 -28.984 1.00 71.25 92 GLY A C 1
ATOM 742 O O . GLY A 1 92 ? 4.776 12.717 -28.844 1.00 71.25 92 GLY A O 1
ATOM 743 N N . GLY A 1 93 ? 4.055 10.605 -28.654 1.00 76.69 93 GLY A N 1
ATOM 744 C CA . GLY A 1 93 ? 5.341 10.030 -28.252 1.00 76.69 93 GLY A CA 1
ATOM 745 C C . GLY A 1 93 ? 6.257 9.687 -29.439 1.00 76.69 93 GLY A C 1
ATOM 746 O O . GLY A 1 93 ? 5.829 9.728 -30.594 1.00 76.69 93 GLY A O 1
ATOM 747 N N . PRO A 1 94 ? 7.531 9.338 -29.181 1.00 85.00 94 PRO A N 1
ATOM 748 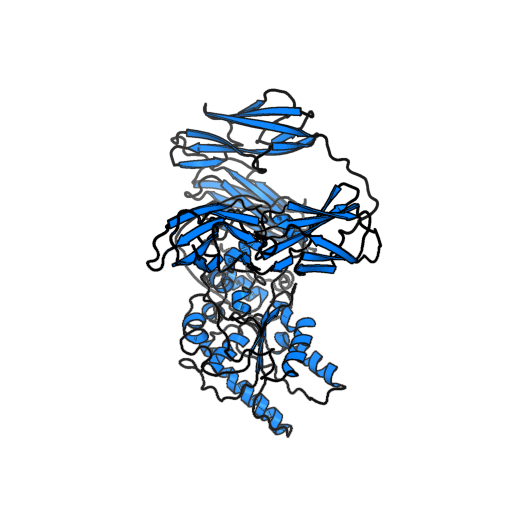C CA . PRO A 1 94 ? 8.430 8.830 -30.212 1.00 85.00 94 PRO A CA 1
ATOM 749 C C . PRO A 1 94 ? 8.080 7.378 -30.585 1.00 85.00 94 PRO A C 1
ATOM 751 O O . PRO A 1 94 ? 7.725 6.571 -29.724 1.00 85.00 94 PRO A O 1
ATOM 754 N N . LYS A 1 95 ? 8.240 7.025 -31.867 1.00 90.75 95 LYS A N 1
ATOM 755 C CA . LYS A 1 95 ? 7.960 5.674 -32.375 1.00 90.75 95 LYS A CA 1
ATOM 756 C C . LYS A 1 95 ? 8.881 4.633 -31.736 1.00 90.75 95 LYS A C 1
ATOM 758 O O . LYS A 1 95 ? 10.095 4.733 -31.876 1.00 90.75 95 LYS A O 1
ATOM 763 N N . TYR A 1 96 ? 8.301 3.597 -31.126 1.00 94.00 96 TYR A N 1
ATOM 764 C CA . TYR A 1 96 ? 9.050 2.449 -30.607 1.00 94.00 96 TYR A CA 1
ATOM 765 C C . TYR A 1 96 ? 9.847 1.735 -31.709 1.00 94.00 96 TYR A C 1
ATOM 767 O O . TYR A 1 96 ? 9.282 1.353 -32.738 1.00 94.00 96 TYR A O 1
ATOM 775 N N . LEU A 1 97 ? 11.150 1.530 -31.484 1.00 93.56 97 LEU A N 1
ATOM 776 C CA . LEU A 1 97 ? 12.087 0.994 -32.481 1.00 93.56 97 LEU A CA 1
ATOM 777 C C . LEU A 1 97 ? 12.404 -0.503 -32.310 1.00 93.56 97 LEU A C 1
ATOM 779 O O . LEU A 1 97 ? 13.337 -1.007 -32.933 1.00 93.56 97 LEU A O 1
ATOM 783 N N . ASN A 1 98 ? 11.630 -1.233 -31.495 1.00 94.25 98 ASN A N 1
ATOM 784 C CA . ASN A 1 98 ? 11.865 -2.653 -31.178 1.00 94.25 98 ASN A CA 1
ATOM 785 C C . ASN A 1 98 ? 13.245 -2.912 -30.530 1.00 94.25 98 ASN A C 1
ATOM 787 O O . ASN A 1 98 ? 13.831 -3.983 -30.673 1.00 94.25 98 ASN A O 1
ATOM 791 N N . ASP A 1 99 ? 13.753 -1.926 -29.801 1.00 95.25 99 ASP A N 1
ATOM 792 C CA . ASP A 1 99 ? 15.122 -1.792 -29.298 1.00 95.25 99 ASP A CA 1
ATOM 793 C C . ASP A 1 99 ? 15.305 -2.204 -27.825 1.00 95.25 99 ASP A C 1
ATOM 795 O O . ASP A 1 99 ? 16.441 -2.318 -27.364 1.00 95.25 99 ASP A O 1
ATOM 799 N N . ILE A 1 100 ? 14.218 -2.512 -27.108 1.00 95.62 100 ILE A N 1
ATOM 800 C CA . ILE A 1 100 ? 14.249 -3.086 -25.754 1.00 95.62 100 ILE A CA 1
ATOM 801 C C . ILE A 1 100 ? 14.092 -4.615 -25.832 1.00 95.62 100 ILE A C 1
ATOM 803 O O . ILE A 1 100 ? 13.244 -5.140 -26.566 1.00 95.62 100 ILE A O 1
ATOM 807 N N . HIS A 1 101 ? 14.936 -5.341 -25.096 1.00 94.81 101 HIS A N 1
ATOM 808 C CA . HIS A 1 101 ? 14.933 -6.804 -24.991 1.00 94.81 101 HIS A CA 1
ATOM 809 C C . HIS A 1 101 ? 14.172 -7.299 -23.754 1.00 94.81 101 HIS A C 1
ATOM 811 O O . HIS A 1 101 ? 13.278 -8.131 -23.906 1.00 94.81 101 HIS A O 1
ATOM 817 N N . LYS A 1 102 ? 14.473 -6.757 -22.568 1.00 94.19 102 LYS A N 1
ATOM 818 C CA . LYS A 1 102 ? 13.717 -6.961 -21.321 1.00 94.19 102 LYS A CA 1
ATOM 819 C C . LYS A 1 102 ? 13.504 -5.639 -20.579 1.00 94.19 102 LYS A C 1
ATOM 821 O O . LYS A 1 102 ? 14.328 -4.730 -20.679 1.00 94.19 102 LYS A O 1
ATOM 826 N N . LEU A 1 103 ? 12.431 -5.566 -19.792 1.00 96.38 103 LEU A N 1
ATOM 827 C CA . LEU A 1 103 ? 12.173 -4.488 -18.833 1.00 96.38 103 LEU A CA 1
ATOM 828 C C . LEU A 1 103 ? 12.040 -5.062 -17.415 1.00 96.38 103 LEU A C 1
ATOM 830 O O . LEU A 1 103 ? 11.218 -5.942 -17.178 1.00 96.38 103 LEU A O 1
ATOM 834 N N . VAL A 1 104 ? 12.813 -4.533 -16.471 1.00 96.62 104 VAL A N 1
ATOM 835 C CA . VAL A 1 104 ? 12.613 -4.728 -15.030 1.00 96.62 104 VAL A CA 1
ATOM 836 C C . VAL A 1 104 ? 12.188 -3.390 -14.431 1.00 96.62 104 VAL A C 1
ATOM 838 O O . VAL A 1 104 ? 12.949 -2.421 -14.482 1.00 96.62 104 VAL A O 1
ATOM 841 N N . THR A 1 105 ? 10.981 -3.311 -13.877 1.00 96.88 105 THR A N 1
ATOM 842 C CA . THR A 1 105 ? 10.563 -2.150 -13.081 1.00 96.88 105 THR A CA 1
ATOM 843 C C . THR A 1 105 ? 10.762 -2.406 -11.593 1.00 96.88 105 THR A C 1
ATOM 845 O O . THR A 1 105 ? 10.619 -3.532 -11.129 1.00 96.88 105 THR A O 1
ATOM 848 N N . VAL A 1 106 ? 11.102 -1.356 -10.848 1.00 94.00 106 VAL A N 1
ATOM 849 C CA . VAL A 1 106 ? 11.206 -1.347 -9.383 1.00 94.00 106 VAL A CA 1
ATOM 850 C C . VAL A 1 106 ? 10.240 -0.287 -8.857 1.00 94.00 106 VAL A C 1
ATOM 852 O O . VAL A 1 106 ? 10.217 0.825 -9.401 1.00 94.00 106 VAL A O 1
ATOM 855 N N . ASN A 1 107 ? 9.401 -0.654 -7.885 1.00 91.31 107 ASN A N 1
ATOM 856 C CA . ASN A 1 107 ? 8.395 0.171 -7.193 1.00 91.31 107 ASN A CA 1
ATOM 857 C C . ASN A 1 107 ? 7.681 1.187 -8.114 1.00 91.31 107 ASN A C 1
ATOM 859 O O . ASN A 1 107 ? 7.480 2.356 -7.786 1.00 91.31 107 ASN A O 1
ATOM 863 N N . THR A 1 108 ? 7.356 0.766 -9.339 1.00 94.31 108 THR A N 1
ATOM 864 C CA . THR A 1 108 ? 6.858 1.664 -10.385 1.00 94.31 108 THR A CA 1
ATOM 865 C C . THR A 1 108 ? 5.344 1.809 -10.257 1.00 94.31 108 THR A C 1
ATOM 867 O O . THR A 1 108 ? 4.654 0.803 -10.347 1.00 94.31 108 THR A O 1
ATOM 870 N N . PRO A 1 109 ? 4.786 3.020 -10.101 1.00 91.00 109 PRO A N 1
ATOM 871 C CA . PRO A 1 109 ? 3.341 3.217 -9.977 1.00 91.00 109 PRO A CA 1
ATOM 872 C C . PRO A 1 109 ? 2.609 3.000 -11.316 1.00 91.00 109 PRO A C 1
ATOM 874 O O . PRO A 1 109 ? 2.240 3.948 -12.010 1.00 91.00 109 PRO A O 1
ATOM 877 N N . HIS A 1 110 ? 2.393 1.741 -11.714 1.00 92.81 110 HIS A N 1
ATOM 878 C CA . HIS A 1 110 ? 1.780 1.386 -13.000 1.00 92.81 110 HIS A CA 1
ATOM 879 C C . HIS A 1 110 ? 0.312 1.827 -13.123 1.00 92.81 110 HIS A C 1
ATOM 881 O O . HIS A 1 110 ? -0.170 1.952 -14.252 1.00 92.81 110 HIS A O 1
ATOM 887 N N . SER A 1 111 ? -0.364 2.090 -12.000 1.00 87.94 111 SER A N 1
ATOM 888 C CA . SER A 1 111 ? -1.733 2.619 -11.898 1.00 87.94 111 SER A CA 1
ATOM 889 C C . SER A 1 111 ? -1.792 4.052 -11.340 1.00 87.94 111 SER A C 1
ATOM 891 O O . SER A 1 111 ? -2.856 4.487 -10.902 1.00 87.94 111 SER A O 1
ATOM 893 N N . GLY A 1 112 ? -0.669 4.779 -11.319 1.00 84.62 112 GLY A N 1
ATOM 894 C CA . GLY A 1 112 ? -0.546 6.055 -10.605 1.00 84.62 112 GLY A CA 1
ATOM 895 C C . GLY A 1 112 ? -0.337 5.874 -9.096 1.00 84.62 112 GLY A C 1
ATOM 896 O O . GLY A 1 112 ? -0.141 4.750 -8.619 1.00 84.62 112 GLY A O 1
ATOM 897 N N . SER A 1 113 ? -0.359 6.972 -8.338 1.00 77.88 113 SER A N 1
ATOM 898 C CA . SER A 1 113 ? -0.293 6.941 -6.867 1.00 77.88 113 SER A CA 1
ATOM 899 C C . SER A 1 113 ? -1.340 7.860 -6.219 1.00 77.88 113 SER A C 1
ATOM 901 O O . SER A 1 113 ? -1.428 9.024 -6.609 1.00 77.88 113 SER A O 1
ATOM 903 N N . PRO A 1 114 ? -2.073 7.400 -5.181 1.00 60.88 114 PRO A N 1
ATOM 904 C CA . PRO A 1 114 ? -2.961 8.264 -4.404 1.00 60.88 114 PRO A CA 1
ATOM 905 C C . PRO A 1 114 ? -2.186 9.263 -3.538 1.00 60.88 114 PRO A C 1
ATOM 907 O O . PRO A 1 114 ? -2.720 10.317 -3.201 1.00 60.88 114 PRO A O 1
ATOM 910 N N . TRP A 1 115 ? -0.908 8.994 -3.241 1.00 64.25 115 TRP A N 1
ATOM 911 C CA . TRP A 1 115 ? -0.016 9.980 -2.629 1.00 64.25 115 TRP A CA 1
ATOM 912 C C . TRP A 1 115 ? 0.120 11.203 -3.544 1.00 64.25 115 TRP A C 1
ATOM 914 O O . TRP A 1 115 ? -0.019 12.328 -3.083 1.00 64.25 115 TRP A O 1
ATOM 924 N N . ALA A 1 116 ? 0.254 11.004 -4.862 1.00 66.25 116 ALA A N 1
ATOM 925 C CA . ALA A 1 116 ? 0.269 12.106 -5.824 1.00 66.25 116 ALA A CA 1
ATOM 926 C C . ALA A 1 116 ? -1.062 12.886 -5.866 1.00 66.25 116 ALA A C 1
ATOM 928 O O . ALA A 1 116 ? -1.021 14.108 -5.959 1.00 66.25 116 ALA A O 1
ATOM 929 N N . ASN A 1 117 ? -2.223 12.236 -5.689 1.00 59.03 117 ASN A N 1
ATOM 930 C CA . ASN A 1 117 ? -3.507 12.945 -5.569 1.00 59.03 117 ASN A CA 1
ATOM 931 C C . ASN A 1 117 ? -3.603 13.806 -4.295 1.00 59.03 117 ASN A C 1
ATOM 933 O O . ASN A 1 117 ? -4.089 14.931 -4.363 1.00 59.03 117 ASN A O 1
ATOM 937 N N . ILE A 1 118 ? -3.152 13.288 -3.144 1.00 52.66 118 ILE A N 1
ATOM 938 C CA . ILE A 1 118 ? -3.133 14.019 -1.859 1.00 52.66 118 ILE A CA 1
ATOM 939 C C . ILE A 1 118 ? -2.197 15.231 -1.940 1.00 52.66 118 ILE A C 1
ATOM 941 O O . ILE A 1 118 ? -2.488 16.299 -1.409 1.00 52.66 118 ILE A O 1
ATOM 945 N N . VAL A 1 119 ? -1.062 15.046 -2.606 1.00 51.91 119 VAL A N 1
ATOM 946 C CA . VAL A 1 119 ? 0.077 15.966 -2.594 1.00 51.91 119 VAL A CA 1
ATOM 947 C C . VAL A 1 119 ? 0.068 16.942 -3.786 1.00 51.91 119 VAL A C 1
ATOM 949 O O . VAL A 1 119 ? 0.721 17.983 -3.759 1.00 51.91 119 VAL A O 1
ATOM 952 N N . GLY A 1 120 ? -0.701 16.631 -4.830 1.00 47.75 120 GLY A N 1
ATOM 953 C CA . GLY A 1 120 ? -0.913 17.472 -6.005 1.00 47.75 120 GLY A CA 1
ATOM 954 C C . GLY A 1 120 ? -1.914 18.616 -5.805 1.00 47.75 120 GLY A C 1
ATOM 955 O O . GLY A 1 120 ? -1.994 19.482 -6.681 1.00 47.75 120 GLY A O 1
ATOM 956 N N . ASP A 1 121 ? -2.655 18.667 -4.687 1.00 45.28 121 ASP A N 1
ATOM 957 C CA . ASP A 1 121 ? -3.442 19.858 -4.340 1.00 45.28 121 ASP A CA 1
ATOM 958 C C . ASP A 1 121 ? -2.500 21.012 -3.959 1.00 45.28 121 ASP A C 1
ATOM 960 O O . ASP A 1 121 ? -1.500 20.839 -3.266 1.00 45.28 121 ASP A O 1
ATOM 964 N N . LYS A 1 122 ? -2.759 22.202 -4.505 1.00 47.84 122 LYS A N 1
ATOM 965 C CA . LYS A 1 122 ? -1.692 23.144 -4.892 1.00 47.84 122 LYS A CA 1
ATOM 966 C C . LYS A 1 122 ? -1.315 24.123 -3.786 1.00 47.84 122 LYS A C 1
ATOM 968 O O . LYS A 1 122 ? -1.237 25.336 -4.011 1.00 47.84 122 LYS A O 1
ATOM 973 N N . ASP A 1 123 ? -1.063 23.587 -2.594 1.00 43.06 123 ASP A N 1
ATOM 974 C CA . ASP A 1 123 ? -0.615 24.355 -1.438 1.00 43.06 123 ASP A CA 1
ATOM 975 C C . ASP A 1 123 ? 0.845 24.826 -1.597 1.00 43.06 123 ASP A C 1
ATOM 977 O O . ASP A 1 123 ? 1.755 24.104 -2.030 1.00 43.06 123 ASP A O 1
ATOM 981 N N . LYS A 1 124 ? 1.067 26.077 -1.193 1.00 37.84 124 LYS A N 1
ATOM 982 C CA . LYS A 1 124 ? 2.383 26.688 -1.033 1.00 37.84 124 LYS A CA 1
ATOM 983 C C . LYS A 1 124 ? 3.194 26.007 0.064 1.00 37.84 124 LYS A C 1
ATOM 985 O O . LYS A 1 124 ? 4.407 25.943 -0.096 1.00 37.84 124 LYS A O 1
ATOM 990 N N . PHE A 1 125 ? 2.565 25.521 1.141 1.00 38.53 125 PHE A N 1
ATOM 991 C CA . PHE A 1 125 ? 3.276 24.820 2.213 1.00 38.53 125 PHE A CA 1
ATOM 992 C C . PHE A 1 125 ? 3.978 23.585 1.653 1.00 38.53 125 PHE A C 1
ATOM 994 O O . PHE A 1 125 ? 5.191 23.452 1.794 1.00 38.53 125 PHE A O 1
ATOM 1001 N N . PHE A 1 126 ? 3.252 22.729 0.926 1.00 47.12 126 PHE A N 1
ATOM 1002 C CA . PHE A 1 126 ? 3.872 21.554 0.323 1.00 47.12 126 PHE A CA 1
ATOM 1003 C C . PHE A 1 126 ? 4.893 21.932 -0.765 1.00 47.12 126 PHE A C 1
ATOM 1005 O O . PHE A 1 126 ? 5.936 21.288 -0.892 1.00 47.12 126 PHE A O 1
ATOM 1012 N N . LYS A 1 127 ? 4.675 23.044 -1.491 1.00 45.78 127 LYS A N 1
ATOM 1013 C CA . LYS A 1 127 ? 5.703 23.572 -2.403 1.00 45.78 127 LYS A CA 1
ATOM 1014 C C . LYS A 1 127 ? 7.001 23.919 -1.681 1.00 45.78 127 LYS A C 1
ATOM 1016 O O . LYS A 1 127 ? 8.079 23.575 -2.156 1.00 45.78 127 LYS A O 1
ATOM 1021 N N . TRP A 1 128 ? 6.881 24.639 -0.572 1.00 43.75 128 TRP A N 1
ATOM 1022 C CA . TRP A 1 128 ? 7.995 25.060 0.263 1.00 43.75 128 TRP A CA 1
ATOM 1023 C C . TRP A 1 128 ? 8.716 23.842 0.846 1.00 43.75 128 TRP A C 1
ATOM 1025 O O . TRP A 1 128 ? 9.929 23.745 0.689 1.00 43.75 128 TRP A O 1
ATOM 1035 N N . PHE A 1 129 ? 7.971 22.871 1.381 1.00 42.25 129 PHE A N 1
ATOM 1036 C CA . PHE A 1 129 ? 8.507 21.628 1.934 1.00 42.25 129 PHE A CA 1
ATOM 1037 C C . PHE A 1 129 ? 9.349 20.838 0.918 1.00 42.25 129 PHE A C 1
ATOM 1039 O O . PHE A 1 129 ? 10.468 20.443 1.226 1.00 42.25 129 PHE A O 1
ATOM 1046 N N . MET A 1 130 ? 8.875 20.657 -0.318 1.00 46.78 130 MET A N 1
ATOM 1047 C CA . MET A 1 130 ? 9.626 19.904 -1.337 1.00 46.78 130 MET A CA 1
ATOM 1048 C C . MET A 1 130 ? 10.789 20.674 -1.956 1.00 46.78 130 MET A C 1
ATOM 1050 O O . MET A 1 130 ? 11.835 20.083 -2.235 1.00 46.78 130 MET A O 1
ATOM 1054 N N . ASN A 1 131 ? 10.641 21.990 -2.131 1.00 47.03 131 ASN A N 1
ATOM 1055 C CA . ASN A 1 131 ? 11.769 22.846 -2.483 1.00 47.03 131 ASN A CA 1
ATOM 1056 C C . ASN A 1 131 ? 12.870 22.747 -1.406 1.00 47.03 131 ASN A C 1
ATOM 1058 O O . ASN A 1 131 ? 14.044 22.678 -1.748 1.00 47.03 131 ASN A O 1
ATOM 1062 N N . TRP A 1 132 ? 12.494 22.698 -0.124 1.00 39.19 132 TRP A N 1
ATOM 1063 C CA . TRP A 1 132 ? 13.404 22.606 1.021 1.00 39.19 132 TRP A CA 1
ATOM 1064 C C . TRP A 1 132 ? 14.053 21.217 1.178 1.00 39.19 132 TRP A C 1
ATOM 1066 O O . TRP A 1 132 ? 15.268 21.137 1.332 1.00 39.19 132 TRP A O 1
ATOM 1076 N N . GLN A 1 133 ? 13.283 20.128 1.082 1.00 40.94 133 GLN A N 1
ATOM 1077 C CA . GLN A 1 133 ? 13.773 18.760 1.313 1.00 40.94 133 GLN A CA 1
ATOM 1078 C C . GLN A 1 133 ? 14.501 18.151 0.099 1.00 40.94 133 GLN A C 1
ATOM 1080 O O . GLN A 1 133 ? 15.358 17.285 0.271 1.00 40.94 133 GLN A O 1
ATOM 1085 N N . PHE A 1 134 ? 14.182 18.564 -1.132 1.00 46.47 134 PHE A N 1
ATOM 1086 C CA . PHE A 1 134 ? 14.736 17.928 -2.337 1.00 46.47 134 PHE A CA 1
ATOM 1087 C C . PHE A 1 134 ? 15.350 18.897 -3.354 1.00 46.47 134 PHE A C 1
ATOM 1089 O O . PHE A 1 134 ? 15.958 18.424 -4.316 1.00 46.47 134 PHE A O 1
ATOM 1096 N N . ASP A 1 135 ? 15.200 20.219 -3.202 1.00 52.69 135 ASP A N 1
ATOM 1097 C CA . ASP A 1 135 ? 15.499 21.204 -4.259 1.00 52.69 135 ASP A CA 1
ATOM 1098 C C . ASP A 1 135 ? 14.758 20.867 -5.571 1.00 52.69 135 ASP A C 1
ATOM 1100 O O . ASP A 1 135 ? 15.345 20.750 -6.650 1.00 52.69 135 ASP A O 1
ATOM 1104 N N . LYS A 1 136 ? 13.451 20.583 -5.476 1.00 58.56 136 LYS A N 1
ATOM 1105 C CA . LYS A 1 136 ? 12.600 20.252 -6.631 1.00 58.56 136 LYS A CA 1
ATOM 1106 C C . LYS A 1 136 ? 11.236 20.911 -6.508 1.00 58.56 136 LYS A C 1
ATOM 1108 O O . LYS A 1 136 ? 10.603 20.843 -5.461 1.00 58.56 136 LYS A O 1
ATOM 1113 N N . ASN A 1 137 ? 10.741 21.453 -7.620 1.00 64.69 137 ASN A N 1
ATOM 1114 C CA . ASN A 1 137 ? 9.363 21.916 -7.730 1.00 64.69 137 ASN A CA 1
ATOM 1115 C C . ASN A 1 137 ? 8.428 20.696 -7.880 1.00 64.69 137 ASN A C 1
ATOM 1117 O O . ASN A 1 137 ? 8.444 20.075 -8.943 1.00 64.69 137 ASN A O 1
ATOM 1121 N N . PRO A 1 138 ? 7.567 20.354 -6.901 1.00 60.06 138 PRO A N 1
ATOM 1122 C CA . PRO A 1 138 ? 6.658 19.214 -7.050 1.00 60.06 138 PRO A CA 1
ATOM 1123 C C . PRO A 1 138 ? 5.592 19.461 -8.132 1.00 60.06 138 PRO A C 1
ATOM 1125 O O . PRO A 1 138 ? 5.124 18.524 -8.770 1.00 60.06 138 PRO A O 1
ATOM 1128 N N . TYR A 1 139 ? 5.282 20.730 -8.416 1.00 66.25 139 TYR A N 1
ATOM 1129 C CA . TYR A 1 139 ? 4.331 21.170 -9.439 1.00 66.25 139 TYR A CA 1
ATOM 1130 C C . TYR A 1 139 ? 5.050 21.577 -10.738 1.00 66.25 139 TYR A C 1
ATOM 1132 O O . TYR A 1 139 ? 4.882 22.699 -11.227 1.00 66.25 139 TYR A O 1
ATOM 1140 N N . ASN A 1 140 ? 5.934 20.717 -11.254 1.00 72.25 140 ASN A N 1
ATOM 1141 C CA . ASN A 1 140 ? 6.539 20.869 -12.590 1.00 72.25 140 ASN A CA 1
ATOM 1142 C C . ASN A 1 140 ? 5.959 19.870 -13.620 1.00 72.25 140 ASN A C 1
ATOM 1144 O O . ASN A 1 140 ? 6.383 19.842 -14.774 1.00 72.25 140 ASN A O 1
ATOM 1148 N N . GLY A 1 141 ? 4.954 19.084 -13.212 1.00 80.56 141 GLY A N 1
ATOM 1149 C CA . GLY A 1 141 ? 4.130 18.247 -14.084 1.00 80.56 141 GLY A CA 1
ATOM 1150 C C . GLY A 1 141 ? 4.266 16.735 -13.889 1.00 80.56 141 GLY A C 1
ATOM 1151 O O . GLY A 1 141 ? 3.332 16.017 -14.221 1.00 80.56 141 GLY A O 1
ATOM 1152 N N . ALA A 1 142 ? 5.369 16.223 -13.329 1.00 84.00 142 ALA A N 1
ATOM 1153 C CA . ALA A 1 142 ? 5.529 14.780 -13.087 1.00 84.00 142 ALA A CA 1
ATOM 1154 C C . ALA A 1 142 ? 4.562 14.249 -12.020 1.00 84.00 142 ALA A C 1
ATOM 1156 O O . ALA A 1 142 ? 4.083 13.127 -12.139 1.00 84.00 142 ALA A O 1
ATOM 1157 N N . LEU A 1 143 ? 4.294 15.041 -10.973 1.00 76.19 143 LEU A N 1
ATOM 1158 C CA . LEU A 1 143 ? 3.384 14.653 -9.894 1.00 76.19 143 LEU A CA 1
ATOM 1159 C C . LEU A 1 143 ? 1.912 14.847 -10.286 1.00 76.19 143 LEU A C 1
ATOM 1161 O O . LEU A 1 143 ? 1.077 14.018 -9.932 1.00 76.19 143 LEU A O 1
ATOM 1165 N N . ASP A 1 144 ? 1.620 15.888 -11.075 1.00 81.19 144 ASP A N 1
ATOM 1166 C CA . ASP A 1 144 ? 0.330 16.037 -11.754 1.00 81.19 144 ASP A CA 1
ATOM 1167 C C . ASP A 1 144 ? 0.056 14.776 -12.598 1.00 81.19 144 ASP A C 1
ATOM 1169 O O . ASP A 1 144 ? -0.862 14.022 -12.293 1.00 81.19 144 ASP A O 1
ATOM 1173 N N . ASP A 1 145 ? 0.932 14.459 -13.563 1.00 86.75 145 ASP A N 1
ATOM 1174 C CA . ASP A 1 145 ? 0.808 13.289 -14.448 1.00 86.75 145 ASP A CA 1
ATOM 1175 C C . ASP A 1 145 ? 0.787 11.930 -13.707 1.00 86.75 145 ASP A C 1
ATOM 1177 O O . ASP A 1 145 ? 0.344 10.940 -14.288 1.00 86.75 145 ASP A O 1
ATOM 1181 N N . LEU A 1 146 ? 1.271 11.848 -12.459 1.00 85.75 146 LEU A N 1
ATOM 1182 C CA . LEU A 1 146 ? 1.297 10.619 -11.648 1.00 85.75 146 LEU A CA 1
ATOM 1183 C C . LEU A 1 146 ? -0.029 10.328 -10.914 1.00 85.75 146 LEU A C 1
ATOM 1185 O O . LEU A 1 146 ? -0.242 9.210 -10.431 1.00 85.75 146 LEU A O 1
ATOM 1189 N N . SER A 1 147 ? -0.905 11.321 -10.793 1.00 76.75 147 SER A N 1
ATOM 1190 C CA . SER A 1 147 ? -2.129 11.221 -9.997 1.00 76.75 147 SER A CA 1
ATOM 1191 C C . SER A 1 147 ? -3.131 10.217 -10.591 1.00 76.75 147 SER A C 1
ATOM 1193 O O . SER A 1 147 ? -3.297 10.109 -11.806 1.00 76.75 147 SER A O 1
ATOM 1195 N N . ILE A 1 148 ? -3.827 9.459 -9.737 1.00 73.19 148 ILE A N 1
ATOM 1196 C CA . ILE A 1 148 ? -4.889 8.533 -10.164 1.00 73.19 148 ILE A CA 1
ATOM 1197 C C . ILE A 1 148 ? -5.995 9.327 -10.862 1.00 73.19 148 ILE A C 1
ATOM 1199 O O . ILE A 1 148 ? -6.452 10.347 -10.343 1.00 73.19 148 ILE A O 1
ATOM 1203 N N . GLY A 1 149 ? -6.449 8.820 -12.010 1.00 73.62 149 GLY A N 1
ATOM 1204 C CA . GLY A 1 149 ? -7.473 9.448 -12.845 1.00 73.62 149 GLY A CA 1
ATOM 1205 C C . GLY A 1 149 ? -6.922 10.397 -13.912 1.00 73.62 149 GLY A C 1
ATOM 1206 O O . GLY A 1 149 ? -7.661 10.755 -14.828 1.00 73.62 149 GLY A O 1
ATOM 1207 N N . GLU A 1 150 ? -5.642 10.778 -13.846 1.00 82.56 150 GLU A N 1
ATOM 1208 C CA . GLU A 1 150 ? -5.050 11.669 -14.843 1.00 82.56 150 GLU A CA 1
ATOM 1209 C C . GLU A 1 150 ? -4.783 10.967 -16.174 1.00 82.56 150 GLU A C 1
ATOM 1211 O O . GLU A 1 150 ? -4.397 9.794 -16.238 1.00 82.56 150 GLU A O 1
ATOM 1216 N N . ALA A 1 151 ? -4.954 11.710 -17.270 1.00 83.00 151 ALA A N 1
ATOM 1217 C CA . ALA A 1 151 ? -4.914 11.160 -18.627 1.00 83.00 151 ALA A CA 1
ATOM 1218 C C . ALA A 1 151 ? -3.557 10.519 -18.987 1.00 83.00 151 ALA A C 1
ATOM 1220 O O . ALA A 1 151 ? -3.500 9.624 -19.834 1.00 83.00 151 ALA A O 1
ATOM 1221 N N . ALA A 1 152 ? -2.471 10.941 -18.334 1.00 85.12 152 ALA A N 1
ATOM 1222 C CA . ALA A 1 152 ? -1.148 10.347 -18.493 1.00 85.12 152 ALA A CA 1
ATOM 1223 C C . ALA A 1 152 ? -1.091 8.889 -17.991 1.00 85.12 152 ALA A C 1
ATOM 1225 O O . ALA A 1 152 ? -0.487 8.047 -18.659 1.00 85.12 152 ALA A O 1
ATOM 1226 N N . ILE A 1 153 ? -1.777 8.569 -16.886 1.00 88.06 153 ILE A N 1
ATOM 1227 C CA . ILE A 1 153 ? -1.940 7.201 -16.373 1.00 88.06 153 ILE A CA 1
ATOM 1228 C C . ILE A 1 153 ? -3.078 6.485 -17.108 1.00 88.06 153 ILE A C 1
ATOM 1230 O O . ILE A 1 153 ? -2.856 5.465 -17.758 1.00 88.06 153 ILE A O 1
ATOM 1234 N N . ASP A 1 154 ? -4.296 7.016 -17.034 1.00 83.69 154 ASP A N 1
ATOM 1235 C CA . ASP A 1 154 ? -5.505 6.295 -17.442 1.00 83.69 154 ASP A CA 1
ATOM 1236 C C . ASP A 1 154 ? -5.613 6.107 -18.962 1.00 83.69 154 ASP A C 1
ATOM 1238 O O . ASP A 1 154 ? -5.987 5.030 -19.425 1.00 83.69 154 ASP A O 1
ATOM 1242 N N . SER A 1 155 ? -5.271 7.136 -19.743 1.00 81.12 155 SER A N 1
ATOM 1243 C CA . SER A 1 155 ? -5.532 7.168 -21.191 1.00 81.12 155 SER A CA 1
ATOM 1244 C C . SER A 1 155 ? -4.292 6.883 -22.041 1.00 81.12 155 SER A C 1
ATOM 1246 O O . SER A 1 155 ? -4.415 6.293 -23.113 1.00 81.12 155 SER A O 1
ATOM 1248 N N . LEU A 1 156 ? -3.098 7.285 -21.588 1.00 82.00 156 LEU A N 1
ATOM 1249 C CA . LEU A 1 156 ? -1.843 7.110 -22.335 1.00 82.00 156 LEU A CA 1
ATOM 1250 C C . LEU A 1 156 ? -1.030 5.891 -21.871 1.00 82.00 156 LEU A C 1
ATOM 1252 O O . LEU A 1 156 ? -0.511 5.151 -22.708 1.00 82.00 156 LEU A O 1
ATOM 1256 N N . LEU A 1 157 ? -0.924 5.661 -20.559 1.00 89.00 157 LEU A N 1
ATOM 1257 C CA . LEU A 1 157 ? -0.183 4.527 -19.999 1.00 89.00 157 LEU A CA 1
ATOM 1258 C C . LEU A 1 157 ? -1.036 3.251 -19.909 1.00 89.00 157 LEU A C 1
ATOM 1260 O O . LEU A 1 157 ? -0.510 2.166 -20.146 1.00 89.00 157 LEU A O 1
ATOM 1264 N N . ASN A 1 158 ? -2.331 3.356 -19.608 1.00 89.56 158 ASN A N 1
ATOM 1265 C CA . ASN A 1 158 ? -3.222 2.206 -19.390 1.00 89.56 158 ASN A CA 1
ATOM 1266 C C . ASN A 1 158 ? -4.420 2.147 -20.364 1.00 89.56 158 ASN A C 1
ATOM 1268 O O . ASN A 1 158 ? -5.295 1.299 -20.205 1.00 89.56 158 ASN A O 1
ATOM 1272 N N . GLY A 1 159 ? -4.438 3.013 -21.384 1.00 85.31 159 GLY A N 1
ATOM 1273 C CA . GLY A 1 159 ? -5.461 3.046 -22.436 1.00 85.31 159 GLY A CA 1
ATOM 1274 C C . GLY A 1 159 ? -5.278 1.983 -23.539 1.00 85.31 159 GLY A C 1
ATOM 1275 O O . GLY A 1 159 ? -4.548 1.012 -23.350 1.00 85.31 159 GLY A O 1
ATOM 1276 N N . PRO A 1 160 ? -5.898 2.158 -24.726 1.00 84.06 160 PRO A N 1
ATOM 1277 C CA . PRO A 1 160 ? -5.952 1.132 -25.783 1.00 84.06 160 PRO A CA 1
ATOM 1278 C C . PRO A 1 160 ? -4.600 0.614 -26.304 1.00 84.06 160 PRO A C 1
ATOM 1280 O O . PRO A 1 160 ? -4.527 -0.497 -26.818 1.00 84.06 160 PRO A O 1
ATOM 1283 N N . ASP A 1 161 ? -3.527 1.394 -26.150 1.00 83.75 161 ASP A N 1
ATOM 1284 C CA . ASP A 1 161 ? -2.158 1.016 -26.526 1.00 83.75 161 ASP A CA 1
ATOM 1285 C C . ASP A 1 161 ? -1.421 0.177 -25.456 1.00 83.75 161 ASP A C 1
ATOM 1287 O O . ASP A 1 161 ? -0.236 -0.143 -25.605 1.00 83.75 161 ASP A O 1
ATOM 1291 N N . LEU A 1 162 ? -2.097 -0.205 -24.368 1.00 88.56 162 LEU A N 1
ATOM 1292 C CA . LEU A 1 162 ? -1.547 -1.055 -23.316 1.00 88.56 162 LEU A CA 1
ATOM 1293 C C . LEU A 1 162 ? -1.024 -2.384 -23.893 1.00 88.56 162 LEU A C 1
ATOM 1295 O O . LEU A 1 162 ? -1.741 -3.157 -24.525 1.00 88.56 162 LEU A O 1
ATOM 1299 N N . ASN A 1 163 ? 0.260 -2.665 -23.661 1.00 88.25 163 ASN A N 1
ATOM 1300 C CA . ASN A 1 163 ? 0.966 -3.844 -24.180 1.00 88.25 163 ASN A CA 1
ATOM 1301 C C . ASN A 1 163 ? 0.945 -4.000 -25.716 1.00 88.25 163 ASN A C 1
ATOM 1303 O O . ASN A 1 163 ? 1.058 -5.131 -26.202 1.00 88.25 163 ASN A O 1
ATOM 1307 N N . LYS A 1 164 ? 0.827 -2.898 -26.474 1.00 87.62 164 LYS A N 1
ATOM 1308 C CA . LYS A 1 164 ? 0.909 -2.854 -27.950 1.00 87.62 164 LYS A CA 1
ATOM 1309 C C . LYS A 1 164 ? 2.169 -3.535 -28.492 1.00 87.62 164 LYS A C 1
ATOM 1311 O O . LYS A 1 164 ? 2.088 -4.329 -29.423 1.00 87.62 164 LYS A O 1
ATOM 1316 N N . ASN A 1 165 ? 3.323 -3.289 -27.865 1.00 89.12 165 ASN A N 1
ATOM 1317 C CA . ASN A 1 165 ? 4.568 -4.008 -28.138 1.00 89.12 165 ASN A CA 1
ATOM 1318 C C . ASN A 1 165 ? 4.903 -4.961 -26.983 1.00 89.12 165 ASN A C 1
ATOM 1320 O O . ASN A 1 165 ? 4.984 -4.549 -25.824 1.00 89.12 165 ASN A O 1
ATOM 1324 N N . LYS A 1 166 ? 5.113 -6.245 -27.297 1.00 85.44 166 LYS A N 1
ATOM 1325 C CA . LYS A 1 166 ? 5.375 -7.303 -26.309 1.00 85.44 166 LYS A CA 1
ATOM 1326 C C . LYS A 1 166 ? 6.856 -7.356 -25.919 1.00 85.44 166 LYS A C 1
ATOM 1328 O O . LYS A 1 166 ? 7.625 -8.129 -26.485 1.00 85.44 166 LYS A O 1
ATOM 1333 N N . VAL A 1 167 ? 7.249 -6.533 -24.947 1.00 92.94 167 VAL A N 1
ATOM 1334 C CA . VAL A 1 167 ? 8.559 -6.633 -24.279 1.00 92.94 167 VAL A CA 1
ATOM 1335 C C . VAL A 1 167 ? 8.427 -7.542 -23.048 1.00 92.94 167 VAL A C 1
ATOM 1337 O O . VAL A 1 167 ? 7.625 -7.226 -22.166 1.00 92.94 167 VAL A O 1
ATOM 1340 N N . PRO A 1 168 ? 9.197 -8.644 -22.953 1.00 95.06 168 PRO A N 1
ATOM 1341 C CA . PRO A 1 168 ? 9.287 -9.472 -21.752 1.00 95.06 168 PRO A CA 1
ATOM 1342 C C . PRO A 1 168 ? 9.618 -8.624 -20.517 1.00 95.06 168 PRO A C 1
ATOM 1344 O O . PRO A 1 168 ? 10.661 -7.970 -20.466 1.00 95.06 168 PRO A O 1
ATOM 1347 N N . SER A 1 169 ? 8.702 -8.599 -19.548 1.00 95.56 169 SER A N 1
ATOM 1348 C CA . SER A 1 169 ? 8.738 -7.651 -18.425 1.00 95.56 169 SER A CA 1
ATOM 1349 C C . SER A 1 169 ? 8.640 -8.347 -17.063 1.00 95.56 169 SER A C 1
ATOM 1351 O O . SER A 1 169 ? 7.949 -9.357 -16.945 1.00 95.56 169 SER A O 1
ATOM 1353 N N . HIS A 1 170 ? 9.310 -7.798 -16.049 1.00 96.25 170 HIS A N 1
ATOM 1354 C CA . HIS A 1 170 ? 9.262 -8.239 -14.649 1.00 96.25 170 HIS A CA 1
ATOM 1355 C C . HIS A 1 170 ? 9.080 -7.030 -13.720 1.00 96.25 170 HIS A C 1
ATOM 1357 O O . HIS A 1 170 ? 9.617 -5.957 -14.006 1.00 96.25 170 HIS A O 1
ATOM 1363 N N . VAL A 1 171 ? 8.373 -7.206 -12.602 1.00 95.31 171 VAL A N 1
ATOM 1364 C CA . VAL A 1 171 ? 8.199 -6.175 -11.562 1.00 95.31 171 VAL A CA 1
ATOM 1365 C C . VAL A 1 171 ? 8.891 -6.584 -10.261 1.00 95.31 171 VAL A C 1
ATOM 1367 O O . VAL A 1 171 ? 8.727 -7.705 -9.788 1.00 95.31 171 VAL A O 1
ATOM 1370 N N . ILE A 1 172 ? 9.650 -5.677 -9.659 1.00 93.38 172 ILE A N 1
ATOM 1371 C CA . ILE A 1 172 ? 10.119 -5.772 -8.275 1.00 93.38 172 ILE A CA 1
ATOM 1372 C C . ILE A 1 172 ? 9.319 -4.753 -7.464 1.00 93.38 172 ILE A C 1
ATOM 1374 O O . ILE A 1 172 ? 9.186 -3.601 -7.884 1.00 93.38 172 ILE A O 1
ATOM 1378 N N . TYR A 1 173 ? 8.760 -5.184 -6.337 1.00 89.44 173 TYR A N 1
ATOM 1379 C CA . TYR A 1 173 ? 7.913 -4.349 -5.490 1.00 89.44 173 TYR A CA 1
ATOM 1380 C C . TYR A 1 173 ? 8.193 -4.584 -4.005 1.00 89.44 173 TYR A C 1
ATOM 1382 O O . TYR A 1 173 ? 8.584 -5.685 -3.606 1.00 89.44 173 TYR A O 1
ATOM 1390 N N . THR A 1 174 ? 7.967 -3.555 -3.191 1.00 77.44 174 THR A N 1
ATOM 1391 C CA . THR A 1 174 ? 8.091 -3.624 -1.729 1.00 77.44 174 THR A CA 1
ATOM 1392 C C . THR A 1 174 ? 6.801 -3.152 -1.068 1.00 77.44 174 THR A C 1
ATOM 1394 O O . THR A 1 174 ? 5.995 -2.445 -1.669 1.00 77.44 174 THR A O 1
ATOM 1397 N N . VAL A 1 175 ? 6.591 -3.551 0.182 1.00 65.94 175 VAL A N 1
ATOM 1398 C CA . VAL A 1 175 ? 5.657 -2.874 1.089 1.00 65.94 175 VAL A CA 1
ATOM 1399 C C . VAL A 1 175 ? 6.451 -2.529 2.337 1.00 65.94 175 VAL A C 1
ATOM 1401 O O . VAL A 1 175 ? 7.336 -3.299 2.734 1.00 65.94 175 VAL A O 1
ATOM 1404 N N . ASP A 1 176 ? 6.187 -1.367 2.927 1.00 54.78 176 ASP A N 1
ATOM 1405 C CA . ASP A 1 176 ? 6.936 -0.940 4.102 1.00 54.78 176 ASP A CA 1
ATOM 1406 C C . ASP A 1 176 ? 6.298 -1.567 5.342 1.00 54.78 176 ASP A C 1
ATOM 1408 O O . ASP A 1 176 ? 5.211 -1.189 5.794 1.00 54.78 176 ASP A O 1
ATOM 1412 N N . THR A 1 177 ? 6.963 -2.589 5.875 1.00 41.62 177 THR A N 1
ATOM 1413 C CA . THR A 1 177 ? 6.606 -3.179 7.163 1.00 41.62 177 THR A CA 1
ATOM 1414 C C . THR A 1 177 ? 7.027 -2.195 8.246 1.00 41.62 177 THR A C 1
ATOM 1416 O O . THR A 1 177 ? 8.128 -2.312 8.795 1.00 41.62 177 THR A O 1
ATOM 1419 N N . ILE A 1 178 ? 6.156 -1.221 8.530 1.00 37.38 178 ILE A N 1
ATOM 1420 C CA . ILE A 1 178 ? 6.310 -0.286 9.650 1.00 37.38 178 ILE A CA 1
ATOM 1421 C C . ILE A 1 178 ? 6.709 -1.126 10.877 1.00 37.38 178 ILE A C 1
ATOM 1423 O O . ILE A 1 178 ? 5.986 -2.080 11.182 1.00 37.38 178 ILE A O 1
ATOM 1427 N N . PRO A 1 179 ? 7.870 -0.884 11.520 1.00 29.44 179 PRO A N 1
ATOM 1428 C CA . PRO A 1 179 ? 8.454 -1.899 12.393 1.00 29.44 179 PRO A CA 1
ATOM 1429 C C . PRO A 1 179 ? 7.555 -2.190 13.595 1.00 29.44 179 PRO A C 1
ATOM 1431 O O . PRO A 1 179 ? 6.802 -1.320 14.018 1.00 29.44 179 PRO A O 1
ATOM 1434 N N . ALA A 1 180 ? 7.664 -3.389 14.176 1.00 27.72 180 ALA A N 1
ATOM 1435 C CA . ALA A 1 180 ? 6.691 -3.945 15.131 1.00 27.72 180 ALA A CA 1
ATOM 1436 C C . ALA A 1 180 ? 6.313 -3.048 16.336 1.00 27.72 180 ALA A C 1
ATOM 1438 O O . ALA A 1 180 ? 5.251 -3.240 16.922 1.00 27.72 180 ALA A O 1
ATOM 1439 N N . TRP A 1 181 ? 7.113 -2.031 16.685 1.00 30.02 181 TRP A N 1
ATOM 1440 C CA . TRP A 1 181 ? 6.721 -0.996 17.654 1.00 30.02 181 TRP A CA 1
ATOM 1441 C C . TRP A 1 181 ? 5.463 -0.204 17.239 1.00 30.02 181 TRP A C 1
ATOM 1443 O O . TRP A 1 181 ? 4.766 0.319 18.102 1.00 30.02 181 TRP A O 1
ATOM 1453 N N . ALA A 1 182 ? 5.136 -0.150 15.945 1.00 27.28 182 ALA A N 1
ATOM 1454 C CA . ALA A 1 182 ? 3.935 0.489 15.412 1.00 27.28 182 ALA A CA 1
ATOM 1455 C C . ALA A 1 182 ? 2.696 -0.427 15.390 1.00 27.28 182 ALA A C 1
ATOM 1457 O O . ALA A 1 182 ? 1.578 0.078 15.315 1.00 27.28 182 ALA A O 1
ATOM 1458 N N . GLU A 1 183 ? 2.844 -1.754 15.496 1.00 26.89 183 GLU A N 1
ATOM 1459 C CA . GLU A 1 183 ? 1.682 -2.659 15.587 1.00 26.89 183 GLU A CA 1
ATOM 1460 C C . GLU A 1 183 ? 0.947 -2.512 16.931 1.00 26.89 183 GLU A C 1
ATOM 1462 O O . GLU A 1 183 ? -0.272 -2.675 16.990 1.00 26.89 183 GLU A O 1
ATOM 1467 N N . PHE A 1 184 ? 1.653 -2.058 17.976 1.00 26.53 184 PHE A N 1
ATOM 1468 C CA . PHE A 1 184 ? 1.076 -1.630 19.258 1.00 26.53 184 PHE A CA 1
ATOM 1469 C C . PHE A 1 184 ? 0.123 -0.417 19.149 1.00 26.53 184 PHE A C 1
ATOM 1471 O O . PHE A 1 184 ? -0.526 -0.068 20.132 1.00 26.53 184 PHE A O 1
ATOM 1478 N N . ALA A 1 185 ? 0.005 0.232 17.983 1.00 26.23 185 ALA A N 1
ATOM 1479 C CA . ALA A 1 185 ? -0.882 1.380 17.765 1.00 26.23 185 ALA A CA 1
ATOM 1480 C C . ALA A 1 185 ? -2.260 1.024 17.155 1.00 26.23 185 ALA A C 1
ATOM 1482 O O . ALA A 1 185 ? -3.044 1.923 16.855 1.00 26.23 185 ALA A O 1
ATOM 1483 N N . ASN A 1 186 ? -2.574 -0.260 16.938 1.00 24.11 186 ASN A N 1
ATOM 1484 C CA . ASN A 1 186 ? -3.691 -0.679 16.075 1.00 24.11 186 ASN A CA 1
ATOM 1485 C C . ASN A 1 186 ? -5.103 -0.757 16.725 1.00 24.11 186 ASN A C 1
ATOM 1487 O O . ASN A 1 186 ? -6.042 -1.158 16.043 1.00 24.11 186 ASN A O 1
ATOM 1491 N N . GLU A 1 187 ? -5.303 -0.406 18.002 1.00 23.28 187 GLU A N 1
ATOM 1492 C CA . GLU A 1 187 ? -6.467 -0.893 18.786 1.00 23.28 187 GLU A CA 1
ATOM 1493 C C . GLU A 1 187 ? -7.797 -0.068 18.827 1.00 23.28 187 GLU A C 1
ATOM 1495 O O . GLU A 1 187 ? -8.726 -0.550 19.478 1.00 23.28 187 GLU A O 1
ATOM 1500 N N . ARG A 1 188 ? -7.957 1.170 18.290 1.00 25.78 188 ARG A N 1
ATOM 1501 C CA . ARG A 1 188 ? -8.999 2.110 18.846 1.00 25.78 188 ARG A CA 1
ATOM 1502 C C . ARG A 1 188 ? -9.847 3.048 17.922 1.00 25.78 188 ARG A C 1
ATOM 1504 O O . ARG A 1 188 ? -9.309 4.013 17.392 1.00 25.78 188 ARG A O 1
ATOM 1511 N N . ILE A 1 189 ? -11.195 2.926 18.039 1.00 24.12 189 ILE A N 1
ATOM 1512 C CA . ILE A 1 189 ? -12.297 3.962 17.984 1.00 24.12 189 ILE A CA 1
ATOM 1513 C C . ILE A 1 189 ? -12.762 4.485 16.588 1.00 24.12 189 ILE A C 1
ATOM 1515 O O . ILE A 1 189 ? -11.954 4.552 15.692 1.00 24.12 189 ILE A O 1
ATOM 1519 N N . ILE A 1 190 ? -14.039 4.920 16.410 1.00 21.05 190 ILE A N 1
ATOM 1520 C CA . ILE A 1 190 ? -14.816 5.227 15.149 1.00 21.05 190 ILE A CA 1
ATOM 1521 C C . ILE A 1 190 ? -15.508 6.648 15.232 1.00 21.05 190 ILE A C 1
ATOM 1523 O O . ILE A 1 190 ? -15.752 7.055 16.365 1.00 21.05 190 ILE A O 1
ATOM 1527 N N . LYS A 1 191 ? -15.909 7.497 14.235 1.00 20.50 191 LYS A N 1
ATOM 1528 C CA . LYS A 1 191 ? -15.910 7.617 12.732 1.00 20.50 191 LYS A CA 1
ATOM 1529 C C . LYS A 1 191 ? -16.359 9.055 12.244 1.00 20.50 191 LYS A C 1
ATOM 1531 O O . LYS A 1 191 ? -17.015 9.727 13.030 1.00 20.50 191 LYS A O 1
ATOM 1536 N N . PHE A 1 192 ? -16.216 9.402 10.935 1.00 24.27 192 PHE A N 1
ATOM 1537 C CA . PHE A 1 192 ? -17.109 10.243 10.044 1.00 24.27 192 PHE A CA 1
ATOM 1538 C C . PHE A 1 192 ? -16.562 11.517 9.287 1.00 24.27 192 PHE A C 1
ATOM 1540 O O . PHE A 1 192 ? -15.439 11.478 8.791 1.00 24.27 192 PHE A O 1
ATOM 1547 N N . THR A 1 193 ? -17.415 12.513 8.932 1.00 21.50 193 THR A N 1
ATOM 1548 C CA . THR A 1 193 ? -17.432 13.241 7.610 1.00 21.50 193 THR A CA 1
ATOM 1549 C C . THR A 1 193 ? -18.354 14.502 7.568 1.00 21.50 193 THR A C 1
ATOM 1551 O O . THR A 1 193 ? -19.314 14.480 8.325 1.00 21.50 193 THR A O 1
ATOM 1554 N N . THR A 1 194 ? -18.325 15.548 6.689 1.00 25.56 194 THR A N 1
ATOM 1555 C CA . THR A 1 194 ? -17.420 16.125 5.626 1.00 25.56 194 THR A CA 1
ATOM 1556 C C . THR A 1 194 ? -17.984 17.446 4.987 1.00 25.56 194 THR A C 1
ATOM 1558 O O . THR A 1 194 ? -19.188 17.516 4.776 1.00 25.56 194 THR A O 1
ATOM 1561 N N . SER A 1 195 ? -17.109 18.314 4.411 1.00 27.00 195 SER A N 1
ATOM 1562 C CA . SER A 1 195 ? -17.304 19.242 3.230 1.00 27.00 195 SER A CA 1
ATOM 1563 C C . SER A 1 195 ? -17.986 20.644 3.376 1.00 27.00 195 SER A C 1
ATOM 1565 O O . SER A 1 195 ? -18.944 20.748 4.127 1.00 27.00 195 SER A O 1
ATOM 1567 N N . PRO A 1 196 ? -17.693 21.664 2.498 1.00 34.78 196 PRO A N 1
ATOM 1568 C CA . PRO A 1 196 ? -16.405 22.095 1.860 1.00 34.78 196 PRO A CA 1
ATOM 1569 C C . PRO A 1 196 ? -16.206 23.654 1.591 1.00 34.78 196 PRO A C 1
ATOM 1571 O O . PRO A 1 196 ? -17.063 24.441 1.961 1.00 34.78 196 PRO A O 1
ATOM 1574 N N . ILE A 1 197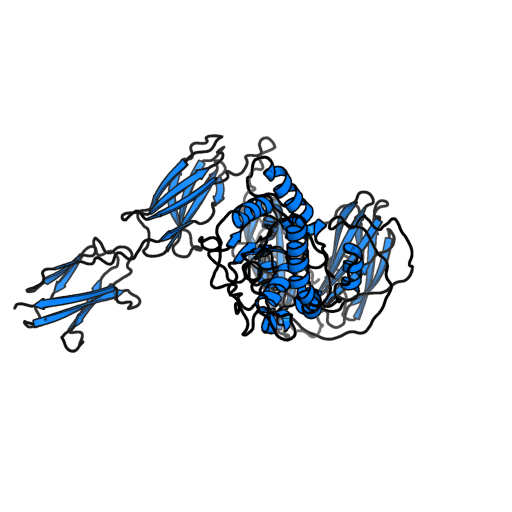 ? -15.140 24.070 0.827 1.00 24.84 197 ILE A N 1
ATOM 1575 C CA . ILE A 1 197 ? -14.884 25.386 0.089 1.00 24.84 197 ILE A CA 1
ATOM 1576 C C . ILE A 1 197 ? -14.256 26.582 0.897 1.00 24.84 197 ILE A C 1
ATOM 1578 O O . ILE A 1 197 ? -14.684 26.790 2.022 1.00 24.84 197 ILE A O 1
ATOM 1582 N N . ARG A 1 198 ? -13.290 27.462 0.469 1.00 23.95 198 ARG A N 1
ATOM 1583 C CA . ARG A 1 198 ? -12.291 27.628 -0.663 1.00 23.95 198 ARG A CA 1
ATOM 1584 C C . ARG A 1 198 ? -11.068 28.560 -0.266 1.00 23.95 198 ARG A C 1
ATOM 1586 O O . ARG A 1 198 ? -10.762 28.609 0.915 1.00 23.95 198 ARG A O 1
ATOM 1593 N N . LEU A 1 199 ? -10.324 29.220 -1.201 1.00 27.62 199 LEU A N 1
ATOM 1594 C CA . LEU A 1 199 ? -8.913 29.745 -1.075 1.00 27.62 199 LEU A CA 1
ATOM 1595 C C . LEU A 1 199 ? -8.526 30.994 -1.951 1.00 27.62 199 LEU A C 1
ATOM 1597 O O . LEU A 1 199 ? -9.299 31.331 -2.850 1.00 27.62 199 LEU A O 1
ATOM 1601 N N . LYS A 1 200 ? -7.294 31.589 -1.808 1.00 23.31 200 LYS A N 1
ATOM 1602 C CA . LYS A 1 200 ? -6.553 32.361 -2.884 1.00 23.31 200 LYS A CA 1
ATOM 1603 C C . LYS A 1 200 ? -5.025 32.744 -2.694 1.00 23.31 200 LYS A C 1
ATOM 1605 O O . LYS A 1 200 ? -4.700 33.574 -1.854 1.00 23.31 200 LYS A O 1
ATOM 1610 N N . SER A 1 201 ? -4.132 32.317 -3.632 1.00 27.03 201 SER A N 1
ATOM 1611 C CA . SER A 1 201 ? -2.880 32.981 -4.202 1.00 27.03 201 SER A CA 1
ATOM 1612 C C . SER A 1 201 ? -1.612 33.375 -3.356 1.00 27.03 201 SER A C 1
ATOM 1614 O O . SER A 1 201 ? -1.736 33.705 -2.186 1.00 27.03 201 SER A O 1
ATOM 1616 N N . LYS A 1 202 ? -0.335 33.471 -3.851 1.00 22.48 202 LYS A N 1
ATOM 1617 C CA . LYS A 1 202 ? 0.396 32.792 -4.977 1.00 22.48 202 LYS A CA 1
ATOM 1618 C C . LYS A 1 202 ? 1.966 32.550 -4.850 1.00 22.48 202 LYS A C 1
ATOM 1620 O O . LYS A 1 202 ? 2.313 31.397 -5.071 1.00 22.48 202 LYS A O 1
ATOM 1625 N N . PRO A 1 203 ? 2.908 33.510 -4.585 1.00 32.84 203 PRO A N 1
ATOM 1626 C CA . PRO A 1 203 ? 4.356 33.422 -5.016 1.00 32.84 203 PRO A CA 1
ATOM 1627 C C . PRO A 1 203 ? 5.478 33.773 -3.961 1.00 32.84 203 PRO A C 1
ATOM 1629 O O . PRO A 1 203 ? 5.094 34.145 -2.857 1.00 32.84 203 PRO A O 1
ATOM 1632 N N . TYR A 1 204 ? 6.821 33.867 -4.213 1.00 23.25 204 TYR A N 1
ATOM 1633 C CA . TYR A 1 204 ? 7.870 33.006 -4.876 1.00 23.25 204 TYR A CA 1
ATOM 1634 C C . TYR A 1 204 ? 9.343 33.556 -4.776 1.00 23.25 204 TYR A C 1
ATOM 1636 O O . TYR A 1 204 ? 9.537 34.730 -5.075 1.00 23.25 204 TYR A O 1
ATOM 1644 N N . LEU A 1 205 ? 10.373 32.705 -4.524 1.00 21.09 205 LEU A N 1
ATOM 1645 C CA . LEU A 1 205 ? 11.770 32.770 -5.076 1.00 21.09 205 LEU A CA 1
ATOM 1646 C C . LEU A 1 205 ? 12.531 31.406 -4.917 1.00 21.09 205 LEU A C 1
ATOM 1648 O O . LEU A 1 205 ? 11.867 30.416 -4.613 1.00 21.09 205 LEU A O 1
ATOM 1652 N N . ASN A 1 206 ? 13.852 31.305 -5.202 1.00 21.70 206 ASN A N 1
ATOM 1653 C CA . ASN A 1 206 ? 14.565 30.049 -5.575 1.00 21.70 206 ASN A CA 1
ATOM 1654 C C . ASN A 1 206 ? 16.096 30.022 -5.249 1.00 21.70 206 ASN A C 1
ATOM 1656 O O . ASN A 1 206 ? 16.679 31.100 -5.300 1.00 21.70 206 ASN A O 1
ATOM 1660 N N . ILE A 1 207 ? 16.734 28.844 -5.006 1.00 22.11 207 ILE A N 1
ATOM 1661 C CA . ILE A 1 207 ? 18.189 28.472 -5.178 1.00 22.11 207 ILE A CA 1
ATOM 1662 C C . ILE A 1 207 ? 18.492 27.039 -4.631 1.00 22.11 207 ILE A C 1
ATOM 1664 O O . ILE A 1 207 ? 17.734 26.539 -3.808 1.00 22.11 207 ILE A O 1
ATOM 1668 N N . GLN A 1 208 ? 19.580 26.387 -5.092 1.00 21.75 208 GLN A N 1
ATOM 1669 C CA . GLN A 1 208 ? 19.807 24.922 -5.055 1.00 21.75 208 GLN A CA 1
ATOM 1670 C C . GLN A 1 208 ? 20.851 24.352 -4.057 1.00 21.75 208 GLN A C 1
ATOM 1672 O O . GLN A 1 208 ? 21.865 24.994 -3.782 1.00 21.75 208 GLN A O 1
ATOM 1677 N N . GLY A 1 209 ? 20.698 23.057 -3.712 1.00 21.98 209 GLY A N 1
ATOM 1678 C CA . GLY A 1 209 ? 21.802 22.072 -3.800 1.00 21.98 209 GLY A CA 1
ATOM 1679 C C . GLY A 1 209 ? 22.363 21.396 -2.529 1.00 21.98 209 GLY A C 1
ATOM 1680 O O . GLY A 1 209 ? 23.338 21.885 -1.964 1.00 21.98 209 GLY A O 1
ATOM 1681 N N . ALA A 1 210 ? 21.863 20.196 -2.187 1.00 21.95 210 ALA A N 1
ATOM 1682 C CA . ALA A 1 210 ? 22.586 19.076 -1.538 1.00 21.95 210 ALA A CA 1
ATOM 1683 C C . ALA A 1 210 ? 21.720 17.791 -1.580 1.00 21.95 210 ALA A C 1
ATOM 1685 O O . ALA A 1 210 ? 20.503 17.893 -1.716 1.00 21.95 210 ALA A O 1
ATOM 1686 N N . ALA A 1 211 ? 22.309 16.593 -1.455 1.00 28.84 211 ALA A N 1
ATOM 1687 C CA . ALA A 1 211 ? 21.569 15.322 -1.411 1.00 28.84 211 ALA A CA 1
ATOM 1688 C C . ALA A 1 211 ? 21.906 14.522 -0.140 1.00 28.84 211 ALA A C 1
ATOM 1690 O O . ALA A 1 211 ? 23.077 14.235 0.104 1.00 28.84 211 ALA A O 1
ATOM 1691 N N . GLY A 1 212 ? 20.892 14.144 0.650 1.00 22.50 212 GLY A N 1
ATOM 1692 C CA . GLY A 1 212 ? 21.081 13.299 1.836 1.00 22.50 212 GLY A CA 1
ATOM 1693 C C . GLY A 1 212 ? 19.887 13.250 2.798 1.00 22.50 212 GLY A C 1
ATOM 1694 O O . GLY A 1 212 ? 19.806 14.076 3.699 1.00 22.50 212 GLY A O 1
ATOM 1695 N N . MET A 1 213 ? 19.048 12.213 2.650 1.00 24.09 213 MET A N 1
ATOM 1696 C CA . MET A 1 213 ? 17.960 11.795 3.563 1.00 24.09 213 MET A CA 1
ATOM 1697 C C . MET A 1 213 ? 16.821 12.797 3.835 1.00 24.09 213 MET A C 1
ATOM 1699 O O . MET A 1 213 ? 16.940 14.003 3.640 1.00 24.09 213 MET A O 1
ATOM 1703 N N . PHE A 1 214 ? 15.705 12.266 4.352 1.00 30.78 214 PHE A N 1
ATOM 1704 C CA . PHE A 1 214 ? 14.767 13.042 5.167 1.00 30.78 214 PHE A CA 1
ATOM 1705 C C . PHE A 1 214 ? 15.538 13.510 6.411 1.00 30.78 214 PHE A C 1
ATOM 1707 O O . PHE A 1 214 ? 15.903 12.690 7.253 1.00 30.78 214 PHE A O 1
ATOM 1714 N N . ASN A 1 215 ? 15.893 14.793 6.467 1.00 28.23 215 ASN A N 1
ATOM 1715 C CA . ASN A 1 215 ? 16.817 15.324 7.467 1.00 28.23 215 ASN A CA 1
ATOM 1716 C C . ASN A 1 215 ? 16.504 16.808 7.728 1.00 28.23 215 ASN A C 1
ATOM 1718 O O . ASN A 1 215 ? 16.956 17.673 6.972 1.00 28.23 215 ASN A O 1
ATOM 1722 N N . PRO A 1 216 ? 15.755 17.135 8.798 1.00 29.98 216 PRO A N 1
ATOM 1723 C CA . PRO A 1 216 ? 15.355 18.510 9.076 1.00 29.98 216 PRO A CA 1
ATOM 1724 C C . PRO A 1 216 ? 16.482 19.415 9.600 1.00 29.98 216 PRO A C 1
ATOM 1726 O O . PRO A 1 216 ? 16.225 20.582 9.901 1.00 29.98 216 PRO A O 1
ATOM 1729 N N . TYR A 1 217 ? 17.720 18.930 9.717 1.00 30.58 217 TYR A N 1
ATOM 1730 C CA . TYR A 1 217 ? 18.809 19.611 10.428 1.00 30.58 217 TYR A CA 1
ATOM 1731 C C . TYR A 1 217 ? 19.746 20.419 9.513 1.00 30.58 217 TYR A C 1
ATOM 1733 O O . TYR A 1 217 ? 20.414 21.350 9.959 1.00 30.58 217 TYR A O 1
ATOM 1741 N N . ALA A 1 218 ? 19.736 20.157 8.203 1.00 27.69 218 ALA A N 1
ATOM 1742 C CA . ALA A 1 218 ? 20.731 20.685 7.262 1.00 27.69 218 ALA A CA 1
ATOM 1743 C C . ALA A 1 218 ? 20.648 22.197 6.927 1.00 27.69 218 ALA A C 1
ATOM 1745 O O . ALA A 1 218 ? 21.548 22.711 6.260 1.00 27.69 218 ALA A O 1
ATOM 1746 N N . LEU A 1 219 ? 19.598 22.925 7.342 1.00 30.20 219 LEU A N 1
ATOM 1747 C CA . LEU A 1 219 ? 19.311 24.286 6.837 1.00 30.20 219 LEU A CA 1
ATOM 1748 C C . LEU A 1 219 ? 19.212 25.407 7.891 1.00 30.20 219 LEU A C 1
ATOM 1750 O O . LEU A 1 219 ? 18.827 26.525 7.558 1.00 30.20 219 LEU A O 1
ATOM 1754 N N . ALA A 1 220 ? 19.662 25.172 9.128 1.00 29.23 220 ALA A N 1
ATOM 1755 C CA . ALA A 1 220 ? 19.871 26.253 10.105 1.00 29.23 220 ALA A CA 1
ATOM 1756 C C . ALA A 1 220 ? 21.070 27.173 9.755 1.00 29.23 220 ALA A C 1
ATOM 1758 O O . ALA A 1 220 ? 21.184 28.284 10.266 1.00 29.23 220 ALA A O 1
ATOM 1759 N N . ALA A 1 221 ? 21.967 26.731 8.865 1.00 27.80 221 ALA A N 1
ATOM 1760 C CA . ALA A 1 221 ? 23.278 27.350 8.634 1.00 27.80 221 ALA A CA 1
ATOM 1761 C C . ALA A 1 221 ? 23.310 28.544 7.651 1.00 27.80 221 ALA A C 1
ATOM 1763 O O . ALA A 1 221 ? 24.379 29.112 7.426 1.00 27.80 221 ALA A O 1
ATOM 1764 N N . LYS A 1 222 ? 22.189 28.912 7.010 1.00 25.19 222 LYS A N 1
ATOM 1765 C CA . LYS A 1 222 ? 22.135 29.975 5.979 1.00 25.19 222 LYS A CA 1
ATOM 1766 C C . LYS A 1 222 ? 20.885 30.845 6.141 1.00 25.19 222 LYS A C 1
ATOM 1768 O O . LYS A 1 222 ? 19.936 30.744 5.369 1.00 25.19 222 LYS A O 1
ATOM 1773 N N . GLY A 1 223 ? 20.880 31.667 7.189 1.00 28.03 223 GLY A N 1
ATOM 1774 C CA . GLY A 1 223 ? 19.745 32.522 7.539 1.00 28.03 223 GLY A CA 1
ATOM 1775 C C . GLY A 1 223 ? 19.451 33.620 6.509 1.00 28.03 223 GLY A C 1
ATOM 1776 O O . GLY A 1 223 ? 20.363 34.166 5.892 1.00 28.03 223 GLY A O 1
ATOM 1777 N N . GLY A 1 224 ? 18.169 33.974 6.370 1.00 22.75 224 GLY A N 1
ATOM 1778 C CA . GLY A 1 224 ? 17.751 35.132 5.579 1.00 22.75 224 GLY A CA 1
ATOM 1779 C C . GLY A 1 224 ? 16.351 35.046 4.975 1.00 22.75 224 GLY A C 1
ATOM 1780 O O . GLY A 1 224 ? 16.238 34.837 3.773 1.00 22.75 224 GLY A O 1
ATOM 1781 N N . LEU A 1 225 ? 15.305 35.279 5.782 1.00 22.50 225 LEU A N 1
ATOM 1782 C CA . LEU A 1 225 ? 14.109 36.057 5.396 1.00 22.50 225 LEU A CA 1
ATOM 1783 C C . LEU A 1 225 ? 13.149 36.221 6.588 1.00 22.50 225 LEU A C 1
ATOM 1785 O O . LEU A 1 225 ? 12.583 35.251 7.082 1.00 22.50 225 LEU A O 1
ATOM 1789 N N . PHE A 1 226 ? 12.950 37.464 7.030 1.00 23.66 226 PHE A N 1
ATOM 1790 C CA . PHE A 1 226 ? 11.941 37.831 8.029 1.00 23.66 226 PHE A CA 1
ATOM 1791 C C . PHE A 1 226 ? 10.551 37.950 7.372 1.00 23.66 226 PHE A C 1
ATOM 1793 O O . PHE A 1 226 ? 10.444 38.507 6.278 1.00 23.66 226 PHE A O 1
ATOM 1800 N N . GLY A 1 227 ? 9.483 37.540 8.070 1.00 20.92 227 GLY A N 1
ATOM 1801 C CA . GLY A 1 227 ? 8.110 37.979 7.767 1.00 20.92 227 GLY A CA 1
ATOM 1802 C C . GLY A 1 227 ? 7.048 36.879 7.615 1.00 20.92 227 GLY A C 1
ATOM 1803 O O . GLY A 1 227 ? 6.909 36.278 6.552 1.00 20.92 227 GLY A O 1
ATOM 1804 N N . LEU A 1 228 ? 6.231 36.729 8.663 1.00 20.92 228 LEU A N 1
ATOM 1805 C CA . LEU A 1 228 ? 4.979 35.958 8.778 1.00 20.92 228 LEU A CA 1
ATOM 1806 C C . LEU A 1 228 ? 4.184 35.690 7.477 1.00 20.92 228 LEU A C 1
ATOM 1808 O O . LEU A 1 228 ? 3.843 36.624 6.740 1.00 20.92 228 LEU A O 1
ATOM 1812 N N . LYS A 1 229 ? 3.708 34.441 7.307 1.00 22.75 229 LYS A N 1
ATOM 1813 C CA . LYS A 1 229 ? 2.414 34.119 6.659 1.00 22.75 229 LYS A CA 1
ATOM 1814 C C . LYS A 1 229 ? 1.886 32.717 6.999 1.00 22.75 229 LYS A C 1
ATOM 1816 O O . LYS A 1 229 ? 2.631 31.746 6.977 1.00 22.75 229 LYS A O 1
ATOM 1821 N N . TYR A 1 230 ? 0.579 32.658 7.250 1.00 23.36 230 TYR A N 1
ATOM 1822 C CA . TYR A 1 230 ? -0.231 31.476 7.577 1.00 23.36 230 TYR A CA 1
ATOM 1823 C C . TYR A 1 230 ? -0.486 30.564 6.361 1.00 23.36 230 TYR A C 1
ATOM 1825 O O . TYR A 1 230 ? -0.649 31.078 5.249 1.00 23.36 230 TYR A O 1
ATOM 1833 N N . TYR A 1 231 ? -0.625 29.248 6.584 1.00 28.72 231 TYR A N 1
ATOM 1834 C CA . TYR A 1 231 ? -1.042 28.245 5.584 1.00 28.72 231 TYR A CA 1
ATOM 1835 C C . TYR A 1 231 ? -2.026 27.230 6.189 1.00 28.72 231 TYR A C 1
ATOM 1837 O O . TYR A 1 231 ? -2.064 27.066 7.405 1.00 28.72 231 TYR A O 1
ATOM 1845 N N . LEU A 1 232 ? -2.886 26.635 5.353 1.00 24.09 232 LEU A N 1
ATOM 1846 C CA . LEU A 1 232 ? -4.198 26.131 5.780 1.00 24.09 232 LEU A CA 1
ATOM 1847 C C . LEU A 1 232 ? -4.561 24.839 5.030 1.00 24.09 232 LEU A C 1
ATOM 1849 O O . LEU A 1 232 ? -5.062 24.880 3.904 1.00 24.09 232 LEU A O 1
ATOM 1853 N N . PHE A 1 233 ? -4.321 23.695 5.673 1.00 25.25 233 PHE A N 1
ATOM 1854 C CA . PHE A 1 233 ? -4.648 22.375 5.132 1.00 25.25 233 PHE A CA 1
ATOM 1855 C C . PHE A 1 233 ? -6.144 22.072 5.285 1.00 25.25 233 PHE A C 1
ATOM 1857 O O . PHE A 1 233 ? -6.731 22.264 6.349 1.00 25.25 233 PHE A O 1
ATOM 1864 N N . ARG A 1 234 ? -6.783 21.539 4.236 1.00 23.38 234 ARG A N 1
ATOM 1865 C CA . ARG A 1 234 ? -8.195 21.126 4.286 1.00 23.38 234 ARG A CA 1
ATOM 1866 C C . ARG A 1 234 ? -8.429 19.775 3.611 1.00 23.38 234 ARG A C 1
ATOM 1868 O O . ARG A 1 234 ? -7.882 19.510 2.551 1.00 23.38 234 ARG A O 1
ATOM 1875 N N . LYS A 1 235 ? -9.351 19.002 4.203 1.00 27.23 235 LYS A N 1
ATOM 1876 C CA . LYS A 1 235 ? -9.879 17.688 3.772 1.00 27.23 235 LYS A CA 1
ATOM 1877 C C . LYS A 1 235 ? -8.956 16.465 3.909 1.00 27.23 235 LYS A C 1
ATOM 1879 O O . LYS A 1 235 ? -8.513 15.906 2.913 1.00 27.23 235 LYS A O 1
ATOM 1884 N N . ILE A 1 236 ? -8.876 15.923 5.128 1.00 32.34 236 ILE A N 1
ATOM 1885 C CA . ILE A 1 236 ? -8.673 14.478 5.354 1.00 32.34 236 ILE A CA 1
ATOM 1886 C C . ILE A 1 236 ? -9.455 14.015 6.633 1.00 32.34 236 ILE A C 1
ATOM 1888 O O . ILE A 1 236 ? -9.010 14.347 7.721 1.00 32.34 236 ILE A O 1
ATOM 1892 N N . PRO A 1 237 ? -10.656 13.369 6.522 1.00 30.11 237 PRO A N 1
ATOM 1893 C CA . PRO A 1 237 ? -11.568 12.972 7.652 1.00 30.11 237 PRO A CA 1
ATOM 1894 C C . PRO A 1 237 ? -11.443 11.610 8.416 1.00 30.11 237 PRO A C 1
ATOM 1896 O O . PRO A 1 237 ? -11.454 11.618 9.640 1.00 30.11 237 PRO A O 1
ATOM 1899 N N . CYS A 1 238 ? -11.317 10.462 7.725 1.00 31.44 238 CYS A N 1
ATOM 1900 C CA . CYS A 1 238 ? -11.370 9.034 8.170 1.00 31.44 238 CYS A CA 1
ATOM 1901 C C . CYS A 1 238 ? -12.622 8.469 8.879 1.00 31.44 238 CYS A C 1
ATOM 1903 O O . CYS A 1 238 ? -13.312 9.103 9.678 1.00 31.44 238 CYS A O 1
ATOM 1905 N N . PRO A 1 239 ? -12.865 7.157 8.685 1.00 29.08 239 PRO A N 1
ATOM 1906 C CA . PRO A 1 239 ? -13.214 6.304 9.806 1.00 29.08 239 PRO A CA 1
ATOM 1907 C C . PRO A 1 239 ? -12.034 6.301 10.775 1.00 29.08 239 PRO A C 1
ATOM 1909 O O . PRO A 1 239 ? -10.984 5.773 10.411 1.00 29.08 239 PRO A O 1
ATOM 1912 N N . TYR A 1 240 ? -12.216 6.841 11.982 1.00 28.94 240 TYR A N 1
ATOM 1913 C CA . TYR A 1 240 ? -11.193 6.786 13.035 1.00 28.94 240 TYR A CA 1
ATOM 1914 C C . TYR A 1 240 ? -10.688 5.338 13.233 1.00 28.94 240 TYR A C 1
ATOM 1916 O O . TYR A 1 240 ? -9.513 5.120 13.510 1.00 28.94 240 TYR A O 1
ATOM 1924 N N . ASP A 1 241 ? -11.570 4.356 12.979 1.00 26.89 241 ASP A N 1
ATOM 1925 C CA . ASP A 1 241 ? -11.372 2.935 13.269 1.00 26.89 241 ASP A CA 1
ATOM 1926 C C . ASP A 1 241 ? -10.485 2.281 12.206 1.00 26.89 241 ASP A C 1
ATOM 1928 O O . ASP A 1 241 ? -10.930 1.759 11.170 1.00 26.89 241 ASP A O 1
ATOM 1932 N N . SER A 1 242 ? -9.188 2.470 12.429 1.00 30.94 242 SER A N 1
ATOM 1933 C CA . SER A 1 242 ? -8.077 1.865 11.711 1.00 30.94 242 SER A CA 1
ATOM 1934 C C . SER A 1 242 ? -6.771 2.162 12.436 1.00 30.94 242 SER A C 1
ATOM 1936 O O . SER A 1 242 ? -6.412 3.325 12.610 1.00 30.94 242 SER A O 1
ATOM 1938 N N . GLY A 1 243 ? -5.999 1.116 12.728 1.00 34.50 243 GLY A N 1
ATOM 1939 C CA . GLY A 1 243 ? -4.561 1.266 12.933 1.00 34.50 243 GLY A CA 1
ATOM 1940 C C . GLY A 1 243 ? -3.873 1.866 11.699 1.00 34.50 243 GLY A C 1
ATOM 1941 O O . GLY A 1 243 ? -4.454 1.906 10.609 1.00 34.50 243 GLY A O 1
ATOM 1942 N N . LEU A 1 244 ? -2.623 2.317 11.835 1.00 38.22 244 LEU A N 1
ATOM 1943 C CA . LEU A 1 244 ? -1.916 3.037 10.763 1.00 38.22 244 LEU A CA 1
ATOM 1944 C C . LEU A 1 244 ? -1.886 2.246 9.439 1.00 38.22 244 LEU A C 1
ATOM 1946 O O . LEU A 1 244 ? -2.108 2.824 8.376 1.00 38.22 244 LEU A O 1
ATOM 1950 N N . GLN A 1 245 ? -1.726 0.920 9.510 1.00 41.00 245 GLN A N 1
ATOM 1951 C CA . GLN A 1 245 ? -1.804 0.028 8.346 1.00 41.00 245 GLN A CA 1
ATOM 1952 C C . GLN A 1 245 ? -3.171 0.053 7.644 1.00 41.00 245 GLN A C 1
ATOM 1954 O O . GLN A 1 245 ? -3.224 0.021 6.420 1.00 41.00 245 GLN A O 1
ATOM 1959 N N . ASP A 1 246 ? -4.283 0.176 8.369 1.00 41.91 246 ASP A N 1
ATOM 1960 C CA . ASP A 1 246 ? -5.614 0.252 7.757 1.00 41.91 246 ASP A CA 1
ATOM 1961 C C . ASP A 1 246 ? -5.962 1.658 7.262 1.00 41.91 246 ASP A C 1
ATOM 1963 O O . ASP A 1 246 ? -6.671 1.788 6.266 1.00 41.91 246 ASP A O 1
ATOM 1967 N N . CYS A 1 247 ? -5.419 2.714 7.874 1.00 42.47 247 CYS A N 1
ATOM 1968 C CA . CYS A 1 247 ? -5.444 4.052 7.280 1.00 42.47 247 CYS A CA 1
ATOM 1969 C C . CYS A 1 247 ? -4.718 4.040 5.928 1.00 42.47 247 CYS A C 1
ATOM 1971 O O . CYS A 1 247 ? -5.273 4.490 4.926 1.00 42.47 247 CYS A O 1
ATOM 1973 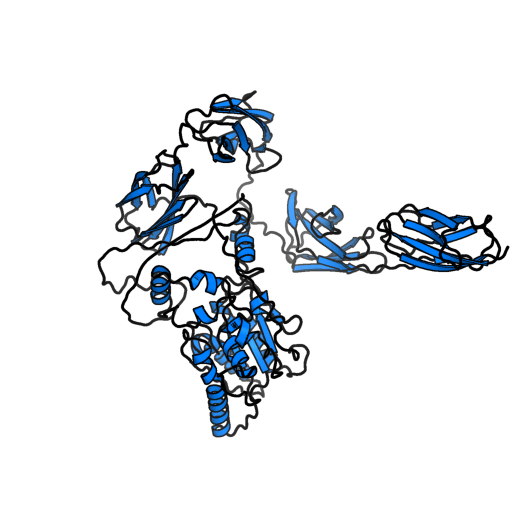N N . LEU A 1 248 ? -3.524 3.445 5.872 1.00 46.59 248 LEU A N 1
ATOM 1974 C CA . LEU A 1 248 ? -2.751 3.287 4.641 1.00 46.59 248 LEU A CA 1
ATOM 1975 C C . LEU A 1 248 ? -3.474 2.399 3.622 1.00 46.59 248 LEU A C 1
ATOM 1977 O O . LEU A 1 248 ? -3.620 2.821 2.479 1.00 46.59 248 LEU A O 1
ATOM 1981 N N . ARG A 1 249 ? -4.029 1.244 4.013 1.00 50.59 249 ARG A N 1
ATOM 1982 C CA . ARG A 1 249 ? -4.829 0.397 3.106 1.00 50.59 249 ARG A CA 1
ATOM 1983 C C . ARG A 1 249 ? -6.073 1.111 2.563 1.00 50.59 249 ARG A C 1
ATOM 1985 O O . ARG A 1 249 ? -6.462 0.844 1.429 1.00 50.59 249 ARG A O 1
ATOM 1992 N N . LYS A 1 250 ? -6.655 2.068 3.297 1.00 47.72 250 LYS A N 1
ATOM 1993 C CA . LYS A 1 250 ? -7.743 2.931 2.795 1.00 47.72 250 LYS A CA 1
ATOM 1994 C C . LYS A 1 250 ? -7.241 4.065 1.873 1.00 47.72 250 LYS A C 1
ATOM 1996 O O . LYS A 1 250 ? -7.927 4.367 0.903 1.00 47.72 250 LYS A O 1
ATOM 2001 N N . VAL A 1 251 ? -6.053 4.646 2.106 1.00 48.22 251 VAL A N 1
ATOM 2002 C CA . VAL A 1 251 ? -5.389 5.602 1.176 1.00 48.22 251 VAL A CA 1
ATOM 2003 C C . VAL A 1 251 ? -5.028 4.927 -0.150 1.00 48.22 251 VAL A C 1
ATOM 2005 O O . VAL A 1 251 ? -5.264 5.474 -1.225 1.00 48.22 251 VAL A O 1
ATOM 2008 N N . PHE A 1 252 ? -4.406 3.753 -0.061 1.00 51.44 252 PHE A N 1
ATOM 2009 C CA . PHE A 1 252 ? -3.717 3.085 -1.161 1.00 51.44 252 PHE A CA 1
ATOM 2010 C C . PHE A 1 252 ? -4.566 2.020 -1.873 1.00 51.44 252 PHE A C 1
ATOM 2012 O O . PHE A 1 252 ? -4.198 1.571 -2.959 1.00 51.44 252 PHE A O 1
ATOM 2019 N N . GLY A 1 253 ? -5.702 1.631 -1.285 1.00 51.97 253 GLY A N 1
ATOM 2020 C CA . GLY A 1 253 ? -6.583 0.554 -1.753 1.00 51.97 253 GLY A CA 1
ATOM 2021 C C . GLY A 1 253 ? -6.059 -0.860 -1.466 1.00 51.97 253 GLY A C 1
ATOM 2022 O O . GLY A 1 253 ? -6.788 -1.832 -1.657 1.00 51.97 253 GLY A O 1
ATOM 2023 N N . SER A 1 254 ? -4.806 -0.977 -1.024 1.00 58.88 254 SER A N 1
ATOM 2024 C CA . SER A 1 254 ? -4.100 -2.210 -0.675 1.00 58.88 254 SER A CA 1
ATOM 2025 C C . SER A 1 254 ? -2.840 -1.873 0.141 1.00 58.88 254 SER A C 1
ATOM 2027 O O . SER A 1 254 ? -2.693 -0.741 0.608 1.00 58.88 254 SER A O 1
ATOM 2029 N N . GLU A 1 255 ? -1.946 -2.840 0.362 1.00 68.75 255 GLU A N 1
ATOM 2030 C CA . GLU A 1 255 ? -0.668 -2.604 1.053 1.00 68.75 255 GLU A CA 1
ATOM 2031 C C . GLU A 1 255 ? 0.229 -1.635 0.263 1.00 68.75 255 GLU A C 1
ATOM 2033 O O . GLU A 1 255 ? 0.014 -1.400 -0.926 1.00 68.75 255 GLU A O 1
ATOM 2038 N N . SER A 1 256 ? 1.204 -1.004 0.922 1.00 61.22 256 SER A N 1
ATOM 2039 C CA . SER A 1 256 ? 1.938 0.138 0.359 1.00 61.22 256 SER A CA 1
ATOM 2040 C C . SER A 1 256 ? 3.347 0.264 0.938 1.00 61.22 256 SER A C 1
ATOM 2042 O O . SER A 1 256 ? 3.611 -0.172 2.056 1.00 61.22 256 SER A O 1
ATOM 2044 N N . ASP A 1 257 ? 4.243 0.913 0.198 1.00 57.31 257 ASP A N 1
ATOM 2045 C CA . ASP A 1 257 ? 5.560 1.375 0.666 1.00 57.31 257 ASP A CA 1
ATOM 2046 C C . ASP A 1 257 ? 5.536 2.846 1.140 1.00 57.31 257 ASP A C 1
ATOM 2048 O O . ASP A 1 257 ? 6.528 3.568 1.054 1.00 57.31 257 ASP A O 1
ATOM 2052 N N . LEU A 1 258 ? 4.362 3.292 1.606 1.00 56.44 258 LEU A N 1
ATOM 2053 C CA . LEU A 1 258 ? 3.992 4.670 1.964 1.00 56.44 258 LEU A CA 1
ATOM 2054 C C . LEU A 1 258 ? 3.948 5.664 0.785 1.00 56.44 258 LEU A C 1
ATOM 2056 O O . LEU A 1 258 ? 3.439 6.772 0.963 1.00 56.44 258 LEU A O 1
ATOM 2060 N N . ILE A 1 259 ? 4.402 5.279 -0.415 1.00 62.31 259 ILE A N 1
ATOM 2061 C CA . ILE A 1 259 ? 4.436 6.136 -1.614 1.00 62.31 259 ILE A CA 1
ATOM 2062 C C . ILE A 1 259 ? 3.608 5.534 -2.764 1.00 62.31 259 ILE A C 1
ATOM 2064 O O . ILE A 1 259 ? 2.981 6.276 -3.528 1.00 62.31 259 ILE A O 1
ATOM 2068 N N . VAL A 1 260 ? 3.554 4.206 -2.897 1.00 69.94 260 VAL A N 1
ATOM 2069 C CA . VAL A 1 260 ? 2.859 3.475 -3.968 1.00 69.94 260 VAL A CA 1
ATOM 2070 C C . VAL A 1 260 ? 2.241 2.170 -3.442 1.00 69.94 260 VAL A C 1
ATOM 2072 O O . VAL A 1 260 ? 2.907 1.368 -2.789 1.00 69.94 260 VAL A O 1
ATOM 2075 N N . SER A 1 261 ? 0.980 1.903 -3.804 1.00 74.38 261 SER A N 1
ATOM 2076 C CA . SER A 1 261 ? 0.297 0.650 -3.451 1.00 74.38 261 SER A CA 1
ATOM 2077 C C . SER A 1 261 ? 0.874 -0.567 -4.181 1.00 74.38 261 SER A C 1
ATOM 2079 O O . SER A 1 261 ? 1.263 -0.456 -5.346 1.00 74.38 261 SER A O 1
ATOM 2081 N N . ASP A 1 262 ? 0.884 -1.744 -3.551 1.00 80.62 262 ASP A N 1
ATOM 2082 C CA . ASP A 1 262 ? 1.411 -2.984 -4.138 1.00 80.62 262 ASP A CA 1
ATOM 2083 C C . ASP A 1 262 ? 0.706 -3.322 -5.465 1.00 80.62 262 ASP A C 1
ATOM 2085 O O . ASP A 1 262 ? 1.357 -3.694 -6.439 1.00 80.62 262 ASP A O 1
ATOM 2089 N N . ILE A 1 263 ? -0.609 -3.089 -5.555 1.00 80.31 263 ILE A N 1
ATOM 2090 C CA . ILE A 1 263 ? -1.401 -3.275 -6.777 1.00 80.31 263 ILE A CA 1
ATOM 2091 C C . ILE A 1 263 ? -0.881 -2.383 -7.918 1.00 80.31 263 ILE A C 1
ATOM 2093 O O . ILE A 1 263 ? -0.803 -2.836 -9.065 1.00 80.31 263 ILE A O 1
ATOM 2097 N N . SER A 1 264 ? -0.483 -1.142 -7.613 1.00 87.62 264 SER A N 1
ATOM 2098 C CA . SER A 1 264 ? 0.135 -0.233 -8.586 1.00 87.62 264 SER A CA 1
ATOM 2099 C C . SER A 1 264 ? 1.572 -0.650 -8.910 1.00 87.62 264 SER A C 1
ATOM 2101 O O . SER A 1 264 ? 1.928 -0.707 -10.085 1.00 87.62 264 SER A O 1
ATOM 2103 N N . GLN A 1 265 ? 2.382 -1.026 -7.913 1.00 90.25 265 GLN A N 1
ATOM 2104 C CA . GLN A 1 265 ? 3.763 -1.486 -8.120 1.00 90.25 265 GLN A CA 1
ATOM 2105 C C . GLN A 1 265 ? 3.846 -2.764 -8.966 1.00 90.25 265 GLN A C 1
ATOM 2107 O O . GLN A 1 265 ? 4.732 -2.907 -9.807 1.00 90.25 265 GLN A O 1
ATOM 2112 N N . ARG A 1 266 ? 2.904 -3.694 -8.778 1.00 89.00 266 ARG A N 1
ATOM 2113 C CA . ARG A 1 266 ? 2.874 -4.982 -9.480 1.00 89.00 266 ARG A CA 1
ATOM 2114 C C . ARG A 1 266 ? 2.404 -4.886 -10.927 1.00 89.00 266 ARG A C 1
ATOM 2116 O O . ARG A 1 266 ? 2.582 -5.840 -11.682 1.00 89.00 266 ARG A O 1
ATOM 2123 N N . GLY A 1 267 ? 1.742 -3.795 -11.321 1.00 87.25 267 GLY A N 1
ATOM 2124 C CA . GLY A 1 267 ? 1.263 -3.586 -12.692 1.00 87.25 267 GLY A CA 1
ATOM 2125 C C . GLY A 1 267 ? 0.429 -4.740 -13.265 1.00 87.25 267 GLY A C 1
ATOM 2126 O O . GLY A 1 267 ? 0.484 -4.995 -14.467 1.00 87.25 267 GLY A O 1
ATOM 2127 N N . GLY A 1 268 ? -0.301 -5.470 -12.414 1.00 86.00 268 GLY A N 1
ATOM 2128 C CA . GLY A 1 268 ? -1.090 -6.649 -12.791 1.00 86.00 268 GLY A CA 1
ATOM 2129 C C . GLY A 1 268 ? -0.315 -7.956 -13.003 1.00 86.00 268 GLY A C 1
ATOM 2130 O O . GLY A 1 268 ? -0.896 -8.915 -13.508 1.00 86.00 268 GLY A O 1
ATOM 2131 N N . MET A 1 269 ? 0.975 -8.032 -12.656 1.00 86.19 269 MET A N 1
ATOM 2132 C CA . MET A 1 269 ? 1.759 -9.265 -12.790 1.00 86.19 269 MET A CA 1
ATOM 2133 C C . MET A 1 269 ? 1.615 -10.181 -11.564 1.00 86.19 269 MET A C 1
ATOM 2135 O O . MET A 1 269 ? 1.822 -9.778 -10.416 1.00 86.19 269 MET A O 1
ATOM 2139 N N . THR A 1 270 ? 1.284 -11.449 -11.822 1.00 75.31 270 THR A N 1
ATOM 2140 C CA . THR A 1 270 ? 1.226 -12.513 -10.806 1.00 75.31 270 THR A CA 1
ATOM 2141 C C . THR A 1 270 ? 2.537 -13.287 -10.719 1.00 75.31 270 THR A C 1
ATOM 2143 O O . THR A 1 270 ? 3.129 -13.346 -9.650 1.00 75.31 270 THR A O 1
ATOM 2146 N N . ASN A 1 271 ? 2.998 -13.854 -11.839 1.00 79.75 271 ASN A N 1
ATOM 2147 C CA . ASN A 1 271 ? 4.112 -14.813 -11.856 1.00 79.75 271 ASN A CA 1
ATOM 2148 C C . ASN A 1 271 ? 5.469 -14.140 -12.131 1.00 79.75 271 ASN A C 1
ATOM 2150 O O . ASN A 1 271 ? 6.500 -14.611 -11.669 1.00 79.75 271 ASN A O 1
ATOM 2154 N N . ALA A 1 272 ? 5.465 -13.026 -12.868 1.00 91.00 272 ALA A N 1
ATOM 2155 C CA . ALA A 1 272 ? 6.651 -12.240 -13.216 1.00 91.00 272 ALA A CA 1
ATOM 2156 C C . ALA A 1 272 ? 6.857 -11.070 -12.236 1.00 91.00 272 ALA A C 1
ATOM 2158 O O . ALA A 1 272 ? 7.047 -9.923 -12.645 1.00 91.00 272 ALA A O 1
ATOM 2159 N N . ALA A 1 273 ? 6.730 -11.360 -10.941 1.00 91.56 273 ALA A N 1
ATOM 2160 C CA . ALA A 1 273 ? 6.782 -10.380 -9.867 1.00 91.56 273 ALA A CA 1
ATOM 2161 C C . ALA A 1 273 ? 7.643 -10.900 -8.710 1.00 91.56 273 ALA A C 1
ATOM 2163 O O . ALA A 1 273 ? 7.406 -12.004 -8.223 1.00 91.56 273 ALA A O 1
ATOM 2164 N N . THR A 1 274 ? 8.611 -10.105 -8.251 1.00 92.75 274 THR A N 1
ATOM 2165 C CA . THR A 1 274 ? 9.378 -10.385 -7.030 1.00 92.75 274 THR A CA 1
ATOM 2166 C C . THR A 1 274 ? 8.996 -9.390 -5.945 1.00 92.75 274 THR A C 1
ATOM 2168 O O . THR A 1 274 ? 9.162 -8.183 -6.112 1.00 92.75 274 THR A O 1
ATOM 2171 N N . PHE A 1 275 ? 8.507 -9.912 -4.825 1.00 88.06 275 PHE A N 1
ATOM 2172 C CA . PHE A 1 275 ? 8.317 -9.152 -3.598 1.00 88.06 275 PHE A CA 1
ATOM 2173 C C . PHE A 1 275 ? 9.629 -9.085 -2.811 1.00 88.06 275 PHE A C 1
ATOM 2175 O O . PHE A 1 275 ? 10.300 -10.110 -2.671 1.00 88.06 275 PHE A O 1
ATOM 2182 N N . ILE A 1 276 ? 9.969 -7.918 -2.263 1.00 79.62 276 ILE A N 1
ATOM 2183 C CA . ILE A 1 276 ? 11.042 -7.778 -1.272 1.00 79.62 276 ILE A CA 1
ATOM 2184 C C . ILE A 1 276 ? 10.460 -7.089 -0.021 1.00 79.62 276 ILE A C 1
ATOM 2186 O O . ILE A 1 276 ? 9.998 -5.950 -0.123 1.00 79.62 276 ILE A O 1
ATOM 2190 N N . PRO A 1 277 ? 10.434 -7.758 1.147 1.00 70.81 277 PRO A N 1
ATOM 2191 C CA . PRO A 1 277 ? 9.863 -7.196 2.369 1.00 70.81 277 PRO A CA 1
ATOM 2192 C C . PRO A 1 277 ? 10.775 -6.137 3.001 1.00 70.81 277 PRO A C 1
ATOM 2194 O O . PRO A 1 277 ? 11.989 -6.150 2.800 1.00 70.81 277 PRO A O 1
ATOM 2197 N N . SER A 1 278 ? 10.185 -5.275 3.835 1.00 61.91 278 SER A N 1
ATOM 2198 C CA . SER A 1 278 ? 10.913 -4.423 4.793 1.00 61.91 278 SER A CA 1
ATOM 2199 C C . SER A 1 278 ? 11.939 -3.463 4.171 1.00 61.91 278 SER A C 1
ATOM 2201 O O . SER A 1 278 ? 12.963 -3.158 4.782 1.00 61.91 278 SER A O 1
ATOM 2203 N N . LEU A 1 279 ? 11.666 -2.972 2.956 1.00 61.88 279 LEU A N 1
ATOM 2204 C CA . LEU A 1 279 ? 12.487 -1.978 2.261 1.00 61.88 279 LEU A CA 1
ATOM 2205 C C . LEU A 1 279 ? 11.680 -0.724 1.908 1.00 61.88 279 LEU A C 1
ATOM 2207 O O . LEU A 1 279 ? 10.709 -0.780 1.149 1.00 61.88 279 LEU A O 1
ATOM 2211 N N . ASN A 1 280 ? 12.165 0.418 2.396 1.00 62.81 280 ASN A N 1
ATOM 2212 C CA . ASN A 1 280 ? 11.662 1.749 2.074 1.00 62.81 280 ASN A CA 1
ATOM 2213 C C . ASN A 1 280 ? 11.863 2.086 0.579 1.00 62.81 280 ASN A C 1
ATOM 2215 O O . ASN A 1 280 ? 12.962 1.915 0.038 1.00 62.81 280 ASN A O 1
ATOM 2219 N N . HIS A 1 281 ? 10.820 2.635 -0.055 1.00 63.72 281 HIS A N 1
ATOM 2220 C CA . HIS A 1 281 ? 10.773 3.041 -1.469 1.00 63.72 281 HIS A CA 1
ATOM 2221 C C . HIS A 1 281 ? 11.986 3.870 -1.932 1.00 63.72 281 HIS A C 1
ATOM 2223 O O . HIS A 1 281 ? 12.459 3.712 -3.054 1.00 63.72 281 HIS A O 1
ATOM 2229 N N . LEU A 1 282 ? 12.520 4.759 -1.087 1.00 60.38 282 LEU A N 1
ATOM 2230 C CA . LEU A 1 282 ? 13.619 5.655 -1.467 1.00 60.38 282 LEU A CA 1
ATOM 2231 C C . LEU A 1 282 ? 14.977 4.938 -1.562 1.00 60.38 282 LEU A C 1
ATOM 2233 O O . LEU A 1 282 ? 15.827 5.354 -2.347 1.00 60.38 282 LEU A O 1
ATOM 2237 N N . ASN A 1 283 ? 15.163 3.843 -0.817 1.00 61.19 283 ASN A N 1
ATOM 2238 C CA . ASN A 1 283 ? 16.426 3.097 -0.739 1.00 61.19 283 ASN A CA 1
ATOM 2239 C C . ASN A 1 283 ? 16.398 1.768 -1.520 1.00 61.19 283 ASN A C 1
ATOM 2241 O O . ASN A 1 283 ? 17.418 1.088 -1.625 1.00 61.19 283 ASN A O 1
ATOM 2245 N N . VAL A 1 284 ? 15.252 1.380 -2.094 1.00 71.31 284 VAL A N 1
ATOM 2246 C CA . VAL A 1 284 ? 15.066 0.066 -2.736 1.00 71.31 284 VAL A CA 1
ATOM 2247 C C . VAL A 1 284 ? 16.082 -0.227 -3.848 1.00 71.31 284 VAL A C 1
ATOM 2249 O O . VAL A 1 284 ? 16.483 -1.375 -4.017 1.00 71.31 284 VAL A O 1
ATOM 2252 N N . CYS A 1 285 ? 16.542 0.787 -4.589 1.00 76.50 285 CYS A N 1
ATOM 2253 C CA . CYS A 1 285 ? 17.421 0.597 -5.751 1.00 76.50 285 CYS A CA 1
ATOM 2254 C C . CYS A 1 285 ? 18.899 0.340 -5.393 1.00 76.50 285 CYS A C 1
ATOM 2256 O O . CYS A 1 285 ? 19.629 -0.218 -6.212 1.00 76.50 285 CYS A O 1
ATOM 2258 N N . SER A 1 286 ? 19.328 0.718 -4.184 1.00 77.31 286 SER A N 1
ATOM 2259 C CA . SER A 1 286 ? 20.667 0.454 -3.635 1.00 77.31 286 SER A CA 1
ATOM 2260 C C . SER A 1 286 ? 20.685 -0.689 -2.610 1.00 77.31 286 SER A C 1
ATOM 2262 O O . SER A 1 286 ? 21.758 -1.105 -2.178 1.00 77.31 286 SER A O 1
ATOM 2264 N N . ALA A 1 287 ? 19.521 -1.231 -2.239 1.00 78.06 287 ALA A N 1
ATOM 2265 C CA . ALA A 1 287 ? 19.412 -2.377 -1.344 1.00 78.06 287 ALA A CA 1
ATOM 2266 C C . ALA A 1 287 ? 19.931 -3.670 -2.003 1.00 78.06 287 ALA A C 1
ATOM 2268 O O . ALA A 1 287 ? 19.566 -4.007 -3.134 1.00 78.06 287 ALA A O 1
ATOM 2269 N N . GLU A 1 288 ? 20.756 -4.431 -1.278 1.00 83.31 288 GLU A N 1
ATOM 2270 C CA . GLU A 1 288 ? 21.422 -5.620 -1.825 1.00 83.31 288 GLU A CA 1
ATOM 2271 C C . GLU A 1 288 ? 20.462 -6.689 -2.390 1.00 83.31 288 GLU A C 1
ATOM 2273 O O . GLU A 1 288 ? 20.718 -7.137 -3.510 1.00 83.31 288 GLU A O 1
ATOM 2278 N N . PRO A 1 289 ? 19.333 -7.054 -1.740 1.00 82.81 289 PRO A N 1
ATOM 2279 C CA . PRO A 1 289 ? 18.400 -8.041 -2.296 1.00 82.81 289 PRO A CA 1
ATOM 2280 C C . PRO A 1 289 ? 17.843 -7.631 -3.669 1.00 82.81 289 PRO A C 1
ATOM 2282 O O . PRO A 1 289 ? 17.717 -8.461 -4.571 1.00 82.81 289 PRO A O 1
ATOM 2285 N N . THR A 1 290 ? 17.579 -6.335 -3.869 1.00 85.94 290 THR A N 1
ATOM 2286 C CA . THR A 1 290 ? 17.148 -5.783 -5.159 1.00 85.94 290 THR A CA 1
ATOM 2287 C C . THR A 1 290 ? 18.254 -5.920 -6.204 1.00 85.94 290 THR A C 1
ATOM 2289 O O . THR A 1 290 ? 18.001 -6.372 -7.321 1.00 85.94 290 THR A O 1
ATOM 2292 N N . MET A 1 291 ? 19.497 -5.574 -5.851 1.00 89.31 291 MET A N 1
ATOM 2293 C CA . MET A 1 291 ? 20.642 -5.646 -6.768 1.00 89.31 291 MET A CA 1
ATOM 2294 C C . MET A 1 291 ? 20.999 -7.089 -7.153 1.00 89.31 291 MET A C 1
ATOM 2296 O O . MET A 1 291 ? 21.277 -7.359 -8.326 1.00 89.31 291 MET A O 1
ATOM 2300 N N . GLN A 1 292 ? 20.926 -8.026 -6.201 1.00 88.75 292 GLN A N 1
ATOM 2301 C CA . GLN A 1 292 ? 21.044 -9.465 -6.445 1.00 88.75 292 GLN A CA 1
ATOM 2302 C C . GLN A 1 292 ? 19.963 -9.931 -7.434 1.00 88.75 292 GLN A C 1
ATOM 2304 O O . GLN A 1 292 ? 20.292 -10.486 -8.486 1.00 88.75 292 GLN A O 1
ATOM 2309 N N . ARG A 1 293 ? 18.684 -9.618 -7.178 1.00 91.88 293 ARG A N 1
ATOM 2310 C CA . ARG A 1 293 ? 17.574 -10.034 -8.049 1.00 91.88 293 ARG A CA 1
ATOM 2311 C C . ARG A 1 293 ? 17.648 -9.433 -9.456 1.00 91.88 293 ARG A C 1
ATOM 2313 O O . ARG A 1 293 ? 17.370 -10.124 -10.434 1.00 91.88 293 ARG A O 1
ATOM 2320 N N . ILE A 1 294 ? 18.081 -8.179 -9.600 1.00 91.50 294 ILE A N 1
ATOM 2321 C CA . ILE A 1 294 ? 18.315 -7.566 -10.920 1.00 91.50 294 ILE A CA 1
ATOM 2322 C C . ILE A 1 294 ? 19.429 -8.313 -11.679 1.00 91.50 294 ILE A C 1
ATOM 2324 O O . ILE A 1 294 ? 19.289 -8.572 -12.877 1.00 91.50 294 ILE A O 1
ATOM 2328 N N . GLN A 1 295 ? 20.504 -8.727 -10.996 1.00 89.69 295 GLN A N 1
ATOM 2329 C CA . GLN A 1 295 ? 21.586 -9.517 -11.599 1.00 89.69 295 GLN A CA 1
ATOM 2330 C C . GLN A 1 295 ? 21.100 -10.900 -12.084 1.00 89.69 295 GLN A C 1
ATOM 2332 O O . GLN A 1 295 ? 21.513 -11.351 -13.156 1.00 89.69 295 GLN A O 1
ATOM 2337 N N . GLU A 1 296 ? 20.201 -11.561 -11.348 1.00 89.88 296 GLU A N 1
ATOM 2338 C CA . GLU A 1 296 ? 19.536 -12.796 -11.794 1.00 89.88 296 GLU A CA 1
ATOM 2339 C C . GLU A 1 296 ? 18.680 -12.563 -13.045 1.00 89.88 296 GLU A C 1
ATOM 2341 O O . GLU A 1 296 ? 18.853 -13.249 -14.054 1.00 89.88 296 GLU A O 1
ATOM 2346 N N . LEU A 1 297 ? 17.804 -11.555 -13.012 1.00 90.94 297 LEU A N 1
ATOM 2347 C CA . LEU A 1 297 ? 16.884 -11.225 -14.104 1.00 90.94 297 LEU A CA 1
ATOM 2348 C C . LEU A 1 297 ? 17.622 -10.821 -15.390 1.00 90.94 297 LEU A C 1
ATOM 2350 O O . LEU A 1 297 ? 17.160 -11.128 -16.491 1.00 90.94 297 LEU A O 1
ATOM 2354 N N . PHE A 1 298 ? 18.798 -10.194 -15.294 1.00 87.75 298 PHE A N 1
ATOM 2355 C CA . PHE A 1 298 ? 19.675 -9.961 -16.447 1.00 87.75 298 PHE A CA 1
ATOM 2356 C C . PHE A 1 298 ? 20.299 -11.260 -16.987 1.00 87.75 298 PHE A C 1
ATOM 2358 O O . PHE A 1 298 ? 20.404 -11.420 -18.207 1.00 87.75 298 PHE A O 1
ATOM 2365 N N . ARG A 1 299 ? 20.658 -12.221 -16.122 1.00 85.69 299 ARG A N 1
ATOM 2366 C CA . ARG A 1 299 ? 21.218 -13.525 -16.532 1.00 85.69 299 ARG A CA 1
ATOM 2367 C C . ARG A 1 299 ? 20.185 -14.469 -17.160 1.00 85.69 299 ARG A C 1
ATOM 2369 O O . ARG A 1 299 ? 20.551 -15.141 -18.128 1.00 85.69 299 ARG A O 1
ATOM 2376 N N . ALA A 1 300 ? 18.956 -14.500 -16.643 1.00 86.69 300 ALA A N 1
ATOM 2377 C CA . ALA A 1 300 ? 17.842 -15.330 -17.118 1.00 86.69 300 ALA A CA 1
ATOM 2378 C C . ALA A 1 300 ? 17.429 -15.010 -18.570 1.00 86.69 300 ALA A C 1
ATOM 2380 O O . ALA A 1 300 ? 17.605 -13.882 -19.058 1.00 86.69 300 ALA A O 1
ATOM 2381 N N . LYS A 1 301 ? 16.857 -15.984 -19.290 1.00 84.81 301 LYS A N 1
ATOM 2382 C CA . LYS A 1 301 ? 16.356 -15.765 -20.656 1.00 84.81 301 LYS A CA 1
ATOM 2383 C C . LYS A 1 301 ? 14.997 -15.068 -20.641 1.00 84.81 301 LYS A C 1
ATOM 2385 O O . LYS A 1 301 ? 14.115 -15.368 -19.846 1.00 84.81 301 LYS A O 1
ATOM 2390 N N . SER A 1 302 ? 14.765 -14.237 -21.652 1.00 77.19 302 SER A N 1
ATOM 2391 C CA . SER A 1 302 ? 13.504 -13.526 -21.939 1.00 77.19 302 SER A CA 1
ATOM 2392 C C . SER A 1 302 ? 12.334 -14.431 -22.398 1.00 77.19 302 SER A C 1
ATOM 2394 O O . SER A 1 302 ? 11.344 -13.973 -22.982 1.00 77.19 302 SER A O 1
ATOM 2396 N N . PHE A 1 303 ? 12.444 -15.739 -22.164 1.00 71.19 303 PHE A N 1
ATOM 2397 C CA . PHE A 1 303 ? 11.424 -16.760 -22.414 1.00 71.19 303 PHE A CA 1
ATOM 2398 C C . PHE A 1 303 ? 11.232 -17.731 -21.236 1.00 71.19 303 PHE A C 1
ATOM 2400 O O . PHE A 1 303 ? 10.420 -18.642 -21.347 1.00 71.19 303 PHE A O 1
ATOM 2407 N N . GLU A 1 304 ? 11.955 -17.543 -20.130 1.00 78.38 304 GLU A N 1
ATOM 2408 C CA . GLU A 1 304 ? 11.745 -18.284 -18.882 1.00 78.38 304 GLU A CA 1
ATOM 2409 C C . GLU A 1 304 ? 10.631 -17.619 -18.044 1.00 78.38 304 GLU A C 1
ATOM 2411 O O . GLU A 1 304 ? 10.248 -16.471 -18.293 1.00 78.38 304 GLU A O 1
ATOM 2416 N N . ASN A 1 305 ? 10.078 -18.358 -17.075 1.00 81.44 305 ASN A N 1
ATOM 2417 C CA . ASN A 1 305 ? 8.862 -17.976 -16.338 1.00 81.44 305 ASN A CA 1
ATOM 2418 C C . ASN A 1 305 ? 8.989 -16.672 -15.529 1.00 81.44 305 ASN A C 1
ATOM 2420 O O . ASN A 1 305 ? 7.967 -16.092 -15.164 1.00 81.44 305 ASN A O 1
ATOM 2424 N N . ASP A 1 306 ? 10.211 -16.186 -15.295 1.00 87.81 306 ASP A N 1
ATOM 2425 C CA . ASP A 1 306 ? 10.473 -14.877 -14.699 1.00 87.81 306 ASP A CA 1
ATOM 2426 C C . ASP A 1 306 ? 9.871 -13.703 -15.494 1.00 87.81 306 ASP A C 1
ATOM 2428 O O . ASP A 1 306 ? 9.656 -12.651 -14.904 1.00 87.81 306 ASP A O 1
ATOM 2432 N N . PHE A 1 307 ? 9.580 -13.824 -16.798 1.00 91.31 307 PHE A N 1
ATOM 2433 C CA . PHE A 1 307 ? 9.146 -12.678 -17.616 1.00 91.31 307 PHE A CA 1
ATOM 2434 C C . PHE A 1 307 ? 7.718 -12.789 -18.168 1.00 91.31 307 PHE A C 1
ATOM 2436 O O . PHE A 1 307 ? 7.389 -13.674 -18.960 1.00 91.31 307 PHE A O 1
ATOM 2443 N N . SER A 1 308 ? 6.881 -11.794 -17.852 1.00 90.69 308 SER A N 1
ATOM 2444 C CA . SER A 1 308 ? 5.556 -11.622 -18.449 1.00 90.69 308 SER A CA 1
ATOM 2445 C C . SER A 1 308 ? 5.690 -11.252 -19.922 1.00 90.69 308 SER A C 1
ATOM 2447 O O . SER A 1 308 ? 6.247 -10.211 -20.277 1.00 90.69 308 SER A O 1
ATOM 2449 N N . ARG A 1 309 ? 5.127 -12.100 -20.788 1.00 83.38 309 ARG A N 1
ATOM 2450 C CA . ARG A 1 309 ? 4.974 -11.847 -22.231 1.00 83.38 309 ARG A CA 1
ATOM 2451 C C . ARG A 1 309 ? 3.659 -11.164 -22.589 1.00 83.38 309 ARG A C 1
ATOM 2453 O O . ARG A 1 309 ? 3.573 -10.518 -23.629 1.00 83.38 309 ARG A O 1
ATOM 2460 N N . ASN A 1 310 ? 2.652 -11.277 -21.725 1.00 82.81 310 ASN A N 1
ATOM 2461 C CA . ASN A 1 310 ? 1.363 -10.611 -21.912 1.00 82.81 310 ASN A CA 1
ATOM 2462 C C . ASN A 1 310 ? 1.500 -9.094 -21.698 1.00 82.81 310 ASN A C 1
ATOM 2464 O O . ASN A 1 310 ? 0.865 -8.317 -22.420 1.00 82.81 310 ASN A O 1
ATOM 2468 N N . GLY A 1 311 ? 2.405 -8.708 -20.789 1.00 82.81 311 GLY A N 1
ATOM 2469 C CA . GLY A 1 311 ? 2.753 -7.338 -20.424 1.00 82.81 311 GLY A CA 1
ATOM 2470 C C . GLY A 1 311 ? 2.223 -6.959 -19.039 1.00 82.81 311 GLY A C 1
ATOM 2471 O O . GLY A 1 311 ? 2.125 -7.814 -18.155 1.00 82.81 311 GLY A O 1
ATOM 2472 N N . PHE A 1 312 ? 1.899 -5.680 -18.866 1.00 90.75 312 PHE A N 1
ATOM 2473 C CA . PHE A 1 312 ? 1.310 -5.097 -17.661 1.00 90.75 312 PHE A CA 1
ATOM 2474 C C . PHE A 1 312 ? -0.218 -5.084 -17.794 1.00 90.75 312 PHE A C 1
ATOM 2476 O O . PHE A 1 312 ? -0.735 -4.590 -18.790 1.00 90.75 312 PHE A O 1
ATOM 2483 N N . ASN A 1 313 ? -0.957 -5.571 -16.803 1.00 89.31 313 ASN A N 1
ATOM 2484 C CA . ASN A 1 313 ? -2.419 -5.446 -16.752 1.00 89.31 313 ASN A CA 1
ATOM 2485 C C . ASN A 1 313 ? -2.857 -4.731 -15.457 1.00 89.31 313 ASN A C 1
ATOM 2487 O O . ASN A 1 313 ? -3.526 -5.344 -14.622 1.00 89.31 313 ASN A O 1
ATOM 2491 N N . PRO A 1 314 ? -2.398 -3.484 -15.225 1.00 86.31 314 PRO A N 1
ATOM 2492 C CA . PRO A 1 314 ? -2.622 -2.769 -13.974 1.00 86.31 314 PRO A CA 1
ATOM 2493 C C . PRO A 1 314 ? -4.114 -2.627 -13.675 1.00 86.31 314 PRO A C 1
ATOM 2495 O O . PRO A 1 314 ? -4.890 -2.184 -14.523 1.00 86.31 314 PRO A O 1
ATOM 2498 N N . ALA A 1 315 ? -4.512 -2.964 -12.449 1.00 79.75 315 ALA A N 1
ATOM 2499 C CA . ALA A 1 315 ? -5.863 -2.683 -11.990 1.00 79.75 315 ALA A CA 1
ATOM 2500 C C . ALA A 1 315 ? -6.066 -1.164 -11.915 1.00 79.75 315 ALA A C 1
ATOM 2502 O O . ALA A 1 315 ? -5.205 -0.440 -11.401 1.00 79.75 315 ALA A O 1
ATOM 2503 N N . LYS A 1 316 ? -7.206 -0.676 -12.412 1.00 77.00 316 LYS A N 1
ATOM 2504 C CA . LYS A 1 316 ? -7.555 0.741 -12.304 1.00 77.00 316 LYS A CA 1
ATOM 2505 C C . LYS A 1 316 ? -7.842 1.087 -10.845 1.00 77.00 316 LYS A C 1
ATOM 2507 O O . LYS A 1 316 ? -8.839 0.628 -10.287 1.00 77.00 316 LYS A O 1
ATOM 2512 N N . LEU A 1 317 ? -6.983 1.912 -10.252 1.00 68.25 317 LEU A N 1
ATOM 2513 C CA . LEU A 1 317 ? -7.208 2.451 -8.916 1.00 68.25 317 LEU A CA 1
ATOM 2514 C C . LEU A 1 317 ? -8.346 3.479 -8.916 1.00 68.25 317 LEU A C 1
ATOM 2516 O O . LEU A 1 317 ? -8.715 4.050 -9.945 1.00 68.25 317 LEU A O 1
ATOM 2520 N N . ARG A 1 318 ? -8.887 3.724 -7.725 1.00 58.41 318 ARG A N 1
ATOM 2521 C CA . ARG A 1 318 ? -9.796 4.829 -7.420 1.00 58.41 318 ARG A CA 1
ATOM 2522 C C . ARG A 1 318 ? -9.259 5.540 -6.184 1.00 58.41 318 ARG A C 1
ATOM 2524 O O . ARG A 1 318 ? -8.742 4.880 -5.289 1.00 58.41 318 ARG A O 1
ATOM 2531 N N . PHE A 1 319 ? -9.393 6.858 -6.148 1.00 47.06 319 PHE A N 1
ATOM 2532 C CA . PHE A 1 319 ? -9.049 7.685 -4.996 1.00 47.06 319 PHE A CA 1
ATOM 2533 C C . PHE A 1 319 ? -10.340 8.271 -4.414 1.00 47.06 319 PHE A C 1
ATOM 2535 O O . PHE A 1 319 ? -11.124 8.857 -5.160 1.00 47.06 319 PHE A O 1
ATOM 2542 N N . ASP A 1 320 ? -10.568 8.084 -3.112 1.00 39.00 320 ASP A N 1
ATOM 2543 C CA . ASP A 1 320 ? -11.778 8.525 -2.403 1.00 39.00 320 ASP A CA 1
ATOM 2544 C C . ASP A 1 320 ? -11.380 9.279 -1.107 1.00 39.00 320 ASP A C 1
ATOM 2546 O O . ASP A 1 320 ? -10.840 8.670 -0.177 1.00 39.00 320 ASP A O 1
ATOM 2550 N N . PRO A 1 321 ? -11.518 10.620 -1.051 1.00 34.69 321 PRO A N 1
ATOM 2551 C CA . PRO A 1 321 ? -10.795 11.457 -0.087 1.00 34.69 321 PRO A CA 1
ATOM 2552 C C . PRO A 1 321 ? -11.490 11.581 1.285 1.00 34.69 321 PRO A C 1
ATOM 2554 O O . PRO A 1 321 ? -12.115 12.600 1.593 1.00 34.69 321 PRO A O 1
ATOM 2557 N N . ILE A 1 322 ? -11.348 10.559 2.141 1.00 27.38 322 ILE A N 1
ATOM 2558 C CA . ILE A 1 322 ? -11.997 10.491 3.468 1.00 27.38 322 ILE A CA 1
ATOM 2559 C C . ILE A 1 322 ? -11.022 9.988 4.580 1.00 27.38 322 ILE A C 1
ATOM 2561 O O . ILE A 1 322 ? -11.271 8.902 5.085 1.00 27.38 322 ILE A O 1
ATOM 2565 N N . LEU A 1 323 ? -9.881 10.650 4.940 1.00 30.62 323 LEU A N 1
ATOM 2566 C CA . LEU A 1 323 ? -8.743 9.982 5.677 1.00 30.62 323 LEU A CA 1
ATOM 2567 C C . LEU A 1 323 ? -7.647 10.811 6.509 1.00 30.62 323 LEU A C 1
ATOM 2569 O O . LEU A 1 323 ? -6.596 11.045 5.931 1.00 30.62 323 LEU A O 1
ATOM 2573 N N . GLY A 1 324 ? -7.599 11.229 7.806 1.00 25.75 324 GLY A N 1
ATOM 2574 C CA . GLY A 1 324 ? -8.487 11.408 8.988 1.00 25.75 324 GLY A CA 1
ATOM 2575 C C . GLY A 1 324 ? -7.838 11.458 10.408 1.00 25.75 324 GLY A C 1
ATOM 2576 O O . GLY A 1 324 ? -6.618 11.592 10.491 1.00 25.75 324 GLY A O 1
ATOM 2577 N N . THR A 1 325 ? -8.620 11.381 11.519 1.00 24.12 325 THR A N 1
ATOM 2578 C CA . THR A 1 325 ? -8.160 11.606 12.930 1.00 24.12 325 THR A CA 1
ATOM 2579 C C . THR A 1 325 ? -8.412 10.508 14.001 1.00 24.12 325 THR A C 1
ATOM 2581 O O . THR A 1 325 ? -9.502 9.965 14.142 1.00 24.12 325 THR A O 1
ATOM 2584 N N . GLN A 1 326 ? -7.403 10.287 14.862 1.00 25.03 326 GLN A N 1
ATOM 2585 C CA . GLN A 1 326 ? -7.486 10.067 16.326 1.00 25.03 326 GLN A CA 1
ATOM 2586 C C . GLN A 1 326 ? -6.100 10.375 16.959 1.00 25.03 326 GLN A C 1
ATOM 2588 O O . GLN A 1 326 ? -5.143 10.636 16.232 1.00 25.03 326 GLN A O 1
ATOM 2593 N N . ASN A 1 327 ? -5.991 10.448 18.295 1.00 25.67 327 ASN A N 1
ATOM 2594 C CA . ASN A 1 327 ? -4.938 11.225 18.986 1.00 25.67 327 ASN A CA 1
ATOM 2595 C C . ASN A 1 327 ? -3.889 10.420 19.787 1.00 25.67 327 ASN A C 1
ATOM 2597 O O . ASN A 1 327 ? -4.175 9.336 20.289 1.00 25.67 327 ASN A O 1
ATOM 2601 N N . ALA A 1 328 ? -2.717 11.036 20.033 1.00 23.98 328 ALA A N 1
ATOM 2602 C CA . ALA A 1 328 ? -1.649 10.514 20.901 1.00 23.98 328 ALA A CA 1
ATOM 2603 C C . ALA A 1 328 ? -1.145 11.517 21.975 1.00 23.98 328 ALA A C 1
ATOM 2605 O O . ALA A 1 328 ? -0.814 12.677 21.688 1.00 23.98 328 ALA A O 1
ATOM 2606 N N . ARG A 1 329 ? -1.041 11.014 23.214 1.00 24.92 329 ARG A N 1
ATOM 2607 C CA . ARG A 1 329 ? -0.379 11.595 24.408 1.00 24.92 329 ARG A CA 1
ATOM 2608 C C . ARG A 1 329 ? 1.046 11.008 24.549 1.00 24.92 329 ARG A C 1
ATOM 2610 O O . ARG A 1 329 ? 1.329 10.013 23.897 1.00 24.92 329 ARG A O 1
ATOM 2617 N N . ASN A 1 330 ? 1.968 11.518 25.370 1.00 28.41 330 ASN A N 1
ATOM 2618 C CA . ASN A 1 330 ? 1.925 12.597 26.376 1.00 28.41 330 ASN A CA 1
ATOM 2619 C C . ASN A 1 330 ? 3.269 13.380 26.347 1.00 28.41 330 ASN A C 1
ATOM 2621 O O . ASN A 1 330 ? 4.134 13.056 25.537 1.00 28.41 330 ASN A O 1
ATOM 2625 N N . ALA A 1 331 ? 3.444 14.393 27.203 1.00 29.89 331 ALA A N 1
ATOM 2626 C CA . ALA A 1 331 ? 4.596 15.301 27.142 1.00 29.89 331 ALA A CA 1
ATOM 2627 C C . ALA A 1 331 ? 5.934 14.760 27.682 1.00 29.89 331 ALA A C 1
ATOM 2629 O O . ALA A 1 331 ? 5.970 13.946 28.603 1.00 29.89 331 ALA A O 1
ATOM 2630 N N . THR A 1 332 ? 7.022 15.319 27.142 1.00 35.84 332 THR A N 1
ATOM 2631 C CA . THR A 1 332 ? 8.372 15.375 27.734 1.00 35.84 332 THR A CA 1
ATOM 2632 C C . THR A 1 332 ? 8.610 16.772 28.315 1.00 35.84 332 THR A C 1
ATOM 2634 O O . THR A 1 332 ? 8.240 17.750 27.667 1.00 35.84 332 THR A O 1
ATOM 2637 N N . ASP A 1 333 ? 9.278 16.891 29.469 1.00 44.69 333 ASP A N 1
ATOM 2638 C CA . ASP A 1 333 ? 9.376 18.120 30.293 1.00 44.69 333 ASP A CA 1
ATOM 2639 C C . ASP A 1 333 ? 10.114 19.339 29.680 1.00 44.69 333 ASP A C 1
ATOM 2641 O O . ASP A 1 333 ? 10.418 20.309 30.375 1.00 44.69 333 ASP A O 1
ATOM 2645 N N . SER A 1 334 ? 10.403 19.329 28.378 1.00 61.81 334 SER A N 1
ATOM 2646 C CA . SER A 1 334 ? 11.007 20.442 27.643 1.00 61.81 334 SER A CA 1
ATOM 2647 C C . SER A 1 334 ? 9.996 21.412 27.023 1.00 61.81 334 SER A C 1
ATOM 2649 O O . SER A 1 334 ? 10.375 22.556 26.785 1.00 61.81 334 SER A O 1
ATOM 2651 N N . ILE A 1 335 ? 8.739 21.016 26.769 1.00 59.62 335 ILE A N 1
ATOM 2652 C CA . ILE A 1 335 ? 7.698 21.897 26.198 1.00 59.62 335 ILE A CA 1
ATOM 2653 C C . ILE A 1 335 ? 6.324 21.685 26.834 1.00 59.62 335 ILE A C 1
ATOM 2655 O O . ILE A 1 335 ? 6.012 20.594 27.308 1.00 59.62 335 ILE A O 1
ATOM 2659 N N . ARG A 1 336 ? 5.479 22.723 26.812 1.00 74.75 336 ARG A N 1
ATOM 2660 C CA . ARG A 1 336 ? 4.121 22.666 27.366 1.00 74.75 336 ARG A CA 1
ATOM 2661 C C . ARG A 1 336 ? 3.162 23.699 26.772 1.00 74.75 336 ARG A C 1
ATOM 2663 O O . ARG A 1 336 ? 3.482 24.884 26.707 1.00 74.75 336 ARG A O 1
ATOM 2670 N N . ILE A 1 337 ? 1.938 23.278 26.459 1.00 65.94 337 ILE A N 1
ATOM 2671 C CA . ILE A 1 337 ? 0.776 24.155 26.283 1.00 65.94 337 ILE A CA 1
ATOM 2672 C C . ILE A 1 337 ? 0.297 24.566 27.682 1.00 65.94 337 ILE A C 1
ATOM 2674 O O . ILE A 1 337 ? -0.128 23.739 28.490 1.00 65.94 337 ILE A O 1
ATOM 2678 N N . VAL A 1 338 ? 0.408 25.854 27.992 1.00 78.88 338 VAL A N 1
ATOM 2679 C CA . VAL A 1 338 ? 0.018 26.437 29.288 1.00 78.88 338 VAL A CA 1
ATOM 2680 C C . VAL A 1 338 ? -1.416 26.974 29.251 1.00 78.88 338 VAL A C 1
ATOM 2682 O O . VAL A 1 338 ? -2.096 26.970 30.272 1.00 78.88 338 VAL A O 1
ATOM 2685 N N . ASP A 1 339 ? -1.868 27.412 28.077 1.00 65.50 339 ASP A N 1
ATOM 2686 C CA . ASP A 1 339 ? -3.188 27.993 27.811 1.00 65.50 339 ASP A CA 1
ATOM 2687 C C . ASP A 1 339 ? -3.563 27.618 26.358 1.00 65.50 339 ASP A C 1
ATOM 2689 O O . ASP A 1 339 ? -2.688 27.734 25.491 1.00 65.50 339 ASP A O 1
ATOM 2693 N N . PRO A 1 340 ? -4.783 27.149 26.047 1.00 56.25 340 PRO A N 1
ATOM 2694 C CA . PRO A 1 340 ? -5.879 26.861 26.969 1.00 56.25 340 PRO A CA 1
ATOM 2695 C C . PRO A 1 340 ? -5.660 25.592 27.807 1.00 56.25 340 PRO A C 1
ATOM 2697 O O . PRO A 1 340 ? -4.972 24.649 27.397 1.00 56.25 340 PRO A O 1
ATOM 2700 N N . GLY A 1 341 ? -6.295 25.558 28.979 1.00 59.19 341 GLY A N 1
ATOM 2701 C CA . GLY A 1 341 ? -6.295 24.409 29.882 1.00 59.19 341 GLY A CA 1
ATOM 2702 C C . GLY A 1 341 ? -7.064 23.203 29.328 1.00 59.19 341 GLY A C 1
ATOM 2703 O O . GLY A 1 341 ? -8.016 23.346 28.563 1.00 59.19 341 GLY A O 1
ATOM 2704 N N . TYR A 1 342 ? -6.658 21.998 29.739 1.00 50.47 342 TYR A N 1
ATOM 2705 C CA . TYR A 1 342 ? -7.193 20.732 29.227 1.00 50.47 342 TYR A CA 1
ATOM 2706 C C . TYR A 1 342 ? -8.686 20.545 29.565 1.00 50.47 342 TYR A C 1
ATOM 2708 O O . TYR A 1 342 ? -9.042 20.196 30.689 1.00 50.47 342 TYR A O 1
ATOM 2716 N N . GLY A 1 343 ? -9.559 20.728 28.573 1.00 48.69 343 GLY A N 1
ATOM 2717 C CA . GLY A 1 343 ? -11.015 20.656 28.714 1.00 48.69 343 GLY A CA 1
ATOM 2718 C C . GLY A 1 343 ? -11.677 21.960 29.167 1.00 48.69 343 GLY A C 1
ATOM 2719 O O . GLY A 1 343 ? -12.808 21.919 29.640 1.00 48.69 343 GLY A O 1
ATOM 2720 N N . GLN A 1 344 ? -10.994 23.100 29.043 1.00 67.12 344 GLN A N 1
ATOM 2721 C CA . GLN A 1 344 ? -11.578 24.423 29.280 1.00 67.12 344 GLN A CA 1
ATOM 2722 C C . GLN A 1 344 ? -12.703 24.711 28.269 1.00 67.12 344 GLN A C 1
ATOM 2724 O O . GLN A 1 344 ? -12.574 24.363 27.097 1.00 67.12 344 GLN A O 1
ATOM 2729 N N . ALA A 1 345 ? -13.789 25.352 28.708 1.00 70.69 345 ALA A N 1
ATOM 2730 C CA . ALA A 1 345 ? -14.946 25.652 27.863 1.00 70.69 345 ALA A CA 1
ATOM 2731 C C . ALA A 1 345 ? -14.852 27.036 27.194 1.00 70.69 345 ALA A C 1
ATOM 2733 O O . ALA A 1 345 ? -14.434 28.009 27.826 1.00 70.69 345 ALA A O 1
ATOM 2734 N N . PHE A 1 346 ? -15.284 27.117 25.934 1.00 75.56 346 PHE A N 1
ATOM 2735 C CA . PHE A 1 346 ? -15.421 28.340 25.132 1.00 75.56 346 PHE A CA 1
ATOM 2736 C C . PHE A 1 346 ? -16.697 28.280 24.267 1.00 75.56 346 PHE A C 1
ATOM 2738 O O . PHE A 1 346 ? -17.355 27.244 24.173 1.00 75.56 346 PHE A O 1
ATOM 2745 N N . ASN A 1 347 ? -17.047 29.381 23.604 1.00 75.94 347 ASN A N 1
ATOM 2746 C CA . ASN A 1 347 ? -18.157 29.469 22.653 1.00 75.94 347 ASN A CA 1
ATOM 2747 C C . ASN A 1 347 ? -17.652 29.615 21.212 1.00 75.94 347 ASN A C 1
ATOM 2749 O O . ASN A 1 347 ? -16.500 29.972 20.954 1.00 75.94 347 ASN A O 1
ATOM 2753 N N . ARG A 1 348 ? -18.548 29.389 20.245 1.00 70.06 348 ARG A N 1
ATOM 2754 C CA . ARG A 1 348 ? -18.300 29.720 18.835 1.00 70.06 348 ARG A CA 1
ATOM 2755 C C . ARG A 1 348 ? -18.020 31.216 18.699 1.00 70.06 348 ARG A C 1
ATOM 2757 O O . ARG A 1 348 ? -18.732 32.037 19.268 1.00 70.06 348 ARG A O 1
ATOM 2764 N N . GLY A 1 349 ? -16.970 31.556 17.960 1.00 67.31 349 GLY A N 1
ATOM 2765 C CA . GLY A 1 349 ? -16.526 32.930 17.758 1.00 67.31 349 GLY A CA 1
ATOM 2766 C C . GLY A 1 349 ? -15.596 33.510 18.833 1.00 67.31 349 GLY A C 1
ATOM 2767 O O . GLY A 1 349 ? -14.984 34.547 18.563 1.00 67.31 349 GLY A O 1
ATOM 2768 N N . ASP A 1 350 ? -15.422 32.857 19.989 1.00 78.69 350 ASP A N 1
ATOM 2769 C CA . ASP A 1 350 ? -14.536 33.339 21.060 1.00 78.69 350 ASP A CA 1
ATOM 2770 C C . ASP A 1 350 ? -13.060 33.400 20.627 1.00 78.69 350 ASP A C 1
ATOM 2772 O O . ASP A 1 350 ? -12.600 32.654 19.762 1.00 78.69 350 ASP A O 1
ATOM 2776 N N . SER A 1 351 ? -12.276 34.278 21.263 1.00 77.00 351 SER A N 1
ATOM 2777 C CA . SER A 1 351 ? -10.834 34.407 21.011 1.00 77.00 351 SER A CA 1
ATOM 2778 C C . SER A 1 351 ? -10.007 33.740 22.113 1.00 77.00 351 SER A C 1
ATOM 2780 O O . SER A 1 351 ? -9.586 34.382 23.082 1.00 77.00 351 SER A O 1
ATOM 2782 N N . VAL A 1 352 ? -9.751 32.446 21.930 1.00 77.44 352 VAL A N 1
ATOM 2783 C CA . VAL A 1 352 ? -8.878 31.618 22.772 1.00 77.44 352 VAL A CA 1
ATOM 2784 C C . VAL A 1 352 ? -7.470 32.214 22.773 1.00 77.44 352 VAL A C 1
ATOM 2786 O O . VAL A 1 352 ? -6.895 32.475 21.712 1.00 77.44 352 VAL A O 1
ATOM 2789 N N . ARG A 1 353 ? -6.889 32.436 23.957 1.00 77.62 353 ARG A N 1
ATOM 2790 C CA . ARG A 1 353 ? -5.447 32.682 24.078 1.00 77.62 353 ARG A CA 1
ATOM 2791 C C . ARG A 1 353 ? -4.741 31.330 24.026 1.00 77.62 353 ARG A C 1
ATOM 2793 O O . ARG A 1 353 ? -5.156 30.389 24.689 1.00 77.62 353 ARG A O 1
ATOM 2800 N N . VAL A 1 354 ? -3.674 31.260 23.241 1.00 70.62 354 VAL A N 1
ATOM 2801 C CA . VAL A 1 354 ? -2.820 30.079 23.141 1.00 70.62 354 VAL A CA 1
ATOM 2802 C C . VAL A 1 354 ? -1.432 30.472 23.624 1.00 70.62 354 VAL A C 1
ATOM 2804 O O . VAL A 1 354 ? -0.827 31.391 23.073 1.00 70.62 354 VAL A O 1
ATOM 2807 N N . THR A 1 355 ? -0.954 29.809 24.674 1.00 77.00 355 THR A N 1
ATOM 2808 C CA . THR A 1 355 ? 0.350 30.035 25.307 1.00 77.00 355 THR A CA 1
ATOM 2809 C C . THR A 1 355 ? 1.115 28.723 25.307 1.00 77.00 355 THR A C 1
ATOM 2811 O O . THR A 1 355 ? 0.686 27.754 25.935 1.00 77.00 355 THR A O 1
ATOM 2814 N N . VAL A 1 356 ? 2.265 28.701 24.643 1.00 69.75 356 VAL A N 1
ATOM 2815 C CA . VAL A 1 356 ? 3.196 27.570 24.626 1.00 69.75 356 VAL A CA 1
ATOM 2816 C C . VAL A 1 356 ? 4.507 28.020 25.251 1.00 69.75 356 VAL A C 1
ATOM 2818 O O . VAL A 1 356 ? 5.009 29.093 24.927 1.00 69.75 356 VAL A O 1
ATOM 2821 N N . ARG A 1 357 ? 5.045 27.207 26.158 1.00 78.69 357 ARG A N 1
ATOM 2822 C CA . ARG A 1 357 ? 6.343 27.420 26.801 1.00 78.69 357 ARG A CA 1
ATOM 2823 C C . ARG A 1 357 ? 7.303 26.289 26.491 1.00 78.69 357 ARG A C 1
ATOM 2825 O O . ARG A 1 357 ? 6.878 25.145 26.329 1.00 78.69 357 ARG A O 1
ATOM 2832 N N . ALA A 1 358 ? 8.586 26.613 26.496 1.00 69.94 358 ALA A N 1
ATOM 2833 C CA . ALA A 1 358 ? 9.670 25.696 26.210 1.00 69.94 358 ALA A CA 1
ATOM 2834 C C . ALA A 1 358 ? 10.910 25.980 27.069 1.00 69.94 358 ALA A C 1
ATOM 2836 O O . ALA A 1 358 ? 11.151 27.108 27.504 1.00 69.94 358 ALA A O 1
ATOM 2837 N N . SER A 1 359 ? 11.711 24.946 27.312 1.00 69.75 359 SER A N 1
ATOM 2838 C CA . SER A 1 359 ? 12.991 25.056 28.007 1.00 69.75 359 SER A CA 1
ATOM 2839 C C . SER A 1 359 ? 14.052 25.720 27.120 1.00 69.75 359 SER A C 1
ATOM 2841 O O . SER A 1 359 ? 13.938 25.776 25.896 1.00 69.75 359 SER A O 1
ATOM 2843 N N . SER A 1 360 ? 15.133 26.207 27.733 1.00 55.56 360 SER A N 1
ATOM 2844 C CA . SER A 1 360 ? 16.217 26.939 27.057 1.00 55.56 360 SER A CA 1
ATOM 2845 C C . SER A 1 360 ? 17.065 26.118 26.070 1.00 55.56 360 SER A C 1
ATOM 2847 O O . SER A 1 360 ? 18.026 26.650 25.518 1.00 55.56 360 SER A O 1
ATOM 2849 N N . GLY A 1 361 ? 16.719 24.849 25.830 1.00 54.34 361 GLY A N 1
ATOM 2850 C CA . GLY A 1 361 ? 17.312 24.002 24.793 1.00 54.34 361 GLY A CA 1
ATOM 2851 C C . GLY A 1 361 ? 16.484 23.882 23.508 1.00 54.34 361 GLY A C 1
ATOM 2852 O O . GLY A 1 361 ? 16.986 23.323 22.538 1.00 54.34 361 GLY A O 1
ATOM 2853 N N . ILE A 1 362 ? 15.240 24.372 23.480 1.00 56.47 362 ILE A N 1
ATOM 2854 C CA . ILE A 1 362 ? 14.325 24.196 22.342 1.00 56.47 362 ILE A CA 1
ATOM 2855 C C . ILE A 1 362 ? 14.628 25.206 21.233 1.00 56.47 362 ILE A C 1
ATOM 2857 O O . ILE A 1 362 ? 14.679 26.410 21.466 1.00 56.47 362 ILE A O 1
ATOM 2861 N N . ASN A 1 363 ? 14.831 24.701 20.014 1.00 49.56 363 ASN A N 1
ATOM 2862 C CA . ASN A 1 363 ? 15.274 25.490 18.864 1.00 49.56 363 ASN A CA 1
ATOM 2863 C C . ASN A 1 363 ? 14.105 25.855 17.936 1.00 49.56 363 ASN A C 1
ATOM 2865 O O . ASN A 1 363 ? 14.022 26.970 17.424 1.00 49.56 363 ASN A O 1
ATOM 2869 N N . ARG A 1 364 ? 13.189 24.902 17.709 1.00 49.09 364 ARG A N 1
ATOM 2870 C CA . ARG A 1 364 ? 12.091 25.014 16.734 1.00 49.09 364 ARG A CA 1
ATOM 2871 C C . ARG A 1 364 ? 10.800 24.451 17.305 1.00 49.09 364 ARG A C 1
ATOM 2873 O O . ARG A 1 364 ? 10.824 23.402 17.944 1.00 49.09 364 ARG A O 1
ATOM 2880 N N . MET A 1 365 ? 9.681 25.124 17.035 1.00 52.00 365 MET A N 1
ATOM 2881 C CA . MET A 1 365 ? 8.352 24.742 17.515 1.00 52.00 365 MET A CA 1
ATOM 2882 C C . MET A 1 365 ? 7.255 24.975 16.468 1.00 52.00 365 MET A C 1
ATOM 2884 O O . MET A 1 365 ? 7.318 25.899 15.655 1.00 52.00 365 MET A O 1
ATOM 2888 N N . MET A 1 366 ? 6.210 24.153 16.524 1.00 45.03 366 MET A N 1
ATOM 2889 C CA . MET A 1 366 ? 4.982 24.278 15.740 1.00 45.03 366 MET A CA 1
ATOM 2890 C C . MET A 1 366 ? 3.794 23.792 16.575 1.00 45.03 366 MET A C 1
ATOM 2892 O O . MET A 1 366 ? 3.931 22.860 17.363 1.00 45.03 366 MET A O 1
ATOM 2896 N N . ILE A 1 367 ? 2.614 24.374 16.379 1.00 48.56 367 ILE A N 1
ATOM 2897 C CA . ILE A 1 367 ? 1.355 23.886 16.948 1.00 48.56 367 ILE A CA 1
ATOM 2898 C C . ILE A 1 367 ? 0.315 23.657 15.854 1.00 48.56 367 ILE A C 1
ATOM 2900 O O . ILE A 1 367 ? 0.127 24.492 14.971 1.00 48.56 367 ILE A O 1
ATOM 2904 N N . ALA A 1 368 ? -0.368 22.521 15.932 1.00 45.81 368 ALA A N 1
ATOM 2905 C CA . ALA A 1 368 ? -1.536 22.197 15.130 1.00 45.81 368 ALA A CA 1
ATOM 2906 C C . ALA A 1 368 ? -2.805 22.312 15.989 1.00 45.81 368 ALA A C 1
ATOM 2908 O O . ALA A 1 368 ? -2.813 21.895 17.150 1.00 45.81 368 ALA A O 1
ATOM 2909 N N . ILE A 1 369 ? -3.865 22.880 15.416 1.00 49.50 369 ILE A N 1
ATOM 2910 C CA . ILE A 1 369 ? -5.166 23.109 16.047 1.00 49.50 369 ILE A CA 1
ATOM 2911 C C . ILE A 1 369 ? -6.240 22.436 15.183 1.00 49.50 369 ILE A C 1
ATOM 2913 O O . ILE A 1 369 ? -6.615 22.953 14.132 1.00 49.50 369 ILE A O 1
ATOM 2917 N N . GLY A 1 370 ? -6.692 21.252 15.600 1.00 44.34 370 GLY A N 1
ATOM 2918 C CA . GLY A 1 370 ? -7.664 20.421 14.883 1.00 44.34 370 GLY A CA 1
ATOM 2919 C C . GLY A 1 370 ? -9.075 20.508 15.464 1.00 44.34 370 GLY A C 1
ATOM 2920 O O . GLY A 1 370 ? -9.251 20.572 16.677 1.00 44.34 370 GLY A O 1
ATOM 2921 N N . TYR A 1 371 ? -10.083 20.492 14.601 1.00 49.25 371 TYR A N 1
ATOM 2922 C CA . TYR A 1 371 ? -11.512 20.543 14.933 1.00 49.25 371 TYR A CA 1
ATOM 2923 C C . TYR A 1 371 ? -12.310 19.751 13.889 1.00 49.25 371 TYR A C 1
ATOM 2925 O O . TYR A 1 371 ? -11.734 19.257 12.921 1.00 49.25 371 TYR A O 1
ATOM 2933 N N . GLU A 1 372 ? -13.629 19.595 14.057 1.00 43.38 372 GLU A N 1
ATOM 2934 C CA . GLU A 1 372 ? -14.414 18.648 13.240 1.00 43.38 372 GLU A CA 1
ATOM 2935 C C . GLU A 1 372 ? -14.354 18.938 11.726 1.00 43.38 372 GLU A C 1
ATOM 2937 O O . GLU A 1 372 ? -14.476 18.026 10.908 1.00 43.38 372 GLU A O 1
ATOM 2942 N N . ASN A 1 373 ? -14.124 20.203 11.356 1.00 40.16 373 ASN A N 1
ATOM 2943 C CA . ASN A 1 373 ? -14.163 20.705 9.980 1.00 40.16 373 ASN A CA 1
ATOM 2944 C C . ASN A 1 373 ? -12.817 21.261 9.455 1.00 40.16 373 ASN A C 1
ATOM 2946 O O . ASN A 1 373 ? -12.756 21.735 8.311 1.00 40.16 373 ASN A O 1
ATOM 2950 N N . GLY A 1 374 ? -11.725 21.199 10.231 1.00 40.72 374 GLY A N 1
ATOM 2951 C CA . GLY A 1 374 ? -10.457 21.830 9.848 1.00 40.72 374 GLY A CA 1
ATOM 2952 C C . GLY A 1 374 ? -9.240 21.504 10.719 1.00 40.72 374 GLY A C 1
ATOM 2953 O O . GLY A 1 374 ? -9.336 20.860 11.763 1.00 40.72 374 GLY A O 1
ATOM 2954 N N . LEU A 1 375 ? -8.076 21.946 10.235 1.00 40.31 375 LEU A N 1
ATOM 2955 C CA . LEU A 1 375 ? -6.780 21.835 10.897 1.00 40.31 375 LEU A CA 1
ATOM 2956 C C . LEU A 1 375 ? -5.940 23.073 10.553 1.00 40.31 375 LEU A C 1
ATOM 2958 O O . LEU A 1 375 ? -5.458 23.206 9.428 1.00 40.31 375 LEU A O 1
ATOM 2962 N N . ASP A 1 376 ? -5.754 23.964 11.521 1.00 41.75 376 ASP A N 1
ATOM 2963 C CA . ASP A 1 376 ? -4.906 25.150 11.380 1.00 41.75 376 ASP A CA 1
ATOM 2964 C C . ASP A 1 376 ? -3.530 24.890 12.009 1.00 41.75 376 ASP A C 1
ATOM 2966 O O . ASP A 1 376 ? -3.440 24.355 13.114 1.00 41.75 376 ASP A O 1
ATOM 2970 N N . ALA A 1 377 ? -2.446 25.256 11.321 1.00 41.97 377 ALA A N 1
ATOM 2971 C CA . ALA A 1 377 ? -1.077 25.016 11.782 1.00 41.97 377 ALA A CA 1
ATOM 2972 C C . ALA A 1 377 ? -0.266 26.317 11.855 1.00 41.97 377 ALA A C 1
ATOM 2974 O O . ALA A 1 377 ? -0.280 27.137 10.934 1.00 41.97 377 ALA A O 1
ATOM 2975 N N . PHE A 1 378 ? 0.469 26.488 12.953 1.00 44.31 378 PHE A N 1
ATOM 2976 C CA . PHE A 1 378 ? 1.201 27.705 13.287 1.00 44.31 378 PHE A CA 1
ATOM 2977 C C . PHE A 1 378 ? 2.637 27.343 13.667 1.00 44.31 378 PHE A C 1
ATOM 2979 O O . PHE A 1 378 ? 2.856 26.571 14.600 1.00 44.31 378 PHE A O 1
ATOM 2986 N N . ALA A 1 379 ? 3.622 27.913 12.971 1.00 43.28 379 ALA A N 1
ATOM 2987 C CA . ALA A 1 379 ? 4.990 27.942 13.480 1.00 43.28 379 ALA A CA 1
ATOM 2988 C C . ALA A 1 379 ? 5.037 28.824 14.738 1.00 43.28 379 ALA A C 1
ATOM 2990 O O . ALA A 1 379 ? 4.326 29.828 14.812 1.00 43.28 379 ALA A O 1
ATOM 2991 N N . LEU A 1 380 ? 5.857 28.441 15.714 1.00 48.19 380 LEU A N 1
ATOM 2992 C CA . LEU A 1 380 ? 6.016 29.156 16.977 1.00 48.19 380 LEU A CA 1
ATOM 2993 C C . LEU A 1 380 ? 7.457 29.649 17.111 1.00 48.19 380 LEU A C 1
ATOM 2995 O O . LEU A 1 380 ? 8.407 28.901 16.881 1.00 48.19 380 LEU A O 1
ATOM 2999 N N . GLU A 1 381 ? 7.601 30.922 17.471 1.00 48.69 381 GLU A N 1
ATOM 3000 C CA . GLU A 1 381 ? 8.884 31.617 17.583 1.00 48.69 381 GLU A CA 1
ATOM 3001 C C . GLU A 1 381 ? 9.215 31.885 19.058 1.00 48.69 381 GLU A C 1
ATOM 3003 O O . GLU A 1 381 ? 8.341 32.285 19.833 1.00 48.69 381 GLU A O 1
ATOM 3008 N N . GLY A 1 382 ? 10.483 31.677 19.433 1.00 52.25 382 GLY A N 1
ATOM 3009 C CA . GLY A 1 382 ? 10.975 31.843 20.804 1.00 52.25 382 GLY A CA 1
ATOM 3010 C C . GLY A 1 382 ? 10.469 30.786 21.794 1.00 52.25 382 GLY A C 1
ATOM 3011 O O . GLY A 1 382 ? 9.569 30.003 21.499 1.00 52.25 382 GLY A O 1
ATOM 3012 N N . ASN A 1 383 ? 11.063 30.764 22.990 1.00 60.44 383 ASN A N 1
ATOM 3013 C CA . ASN A 1 383 ? 10.763 29.747 24.006 1.00 60.44 383 ASN A CA 1
ATOM 3014 C C . ASN A 1 383 ? 9.365 29.926 24.627 1.00 60.44 383 ASN A C 1
ATOM 3016 O O . ASN A 1 383 ? 8.689 28.943 24.908 1.00 60.44 383 ASN A O 1
ATOM 3020 N N . ASP A 1 384 ? 8.924 31.174 24.811 1.00 67.62 384 ASP A N 1
ATOM 3021 C CA . ASP A 1 384 ? 7.578 31.528 25.274 1.00 67.62 384 ASP A CA 1
ATOM 3022 C C . ASP A 1 384 ? 6.814 32.154 24.098 1.00 67.62 384 ASP A C 1
ATOM 3024 O O . ASP A 1 384 ? 7.055 33.302 23.723 1.00 67.62 384 ASP A O 1
ATOM 3028 N N . SER A 1 385 ? 5.894 31.392 23.508 1.00 58.50 385 SER A N 1
ATOM 3029 C CA . SER A 1 385 ? 5.149 31.766 22.304 1.00 58.50 385 SER A CA 1
ATOM 3030 C C . SER A 1 385 ? 3.665 31.953 22.631 1.00 58.50 385 SER A C 1
ATOM 3032 O O . SER A 1 385 ? 3.011 31.044 23.149 1.00 58.50 385 SER A O 1
ATOM 3034 N N . VAL A 1 386 ? 3.118 33.143 22.349 1.00 71.75 386 VAL A N 1
ATOM 3035 C CA . VAL A 1 386 ? 1.737 33.518 22.703 1.00 71.75 386 VAL A CA 1
ATOM 3036 C C . VAL A 1 386 ? 1.008 34.093 21.495 1.00 71.75 386 VAL A C 1
ATOM 3038 O O . VAL A 1 386 ? 1.444 35.080 20.908 1.00 71.75 386 VAL A O 1
ATOM 3041 N N . PHE A 1 387 ? -0.148 33.523 21.164 1.00 58.09 387 PHE A N 1
ATOM 3042 C CA . PHE A 1 387 ? -1.027 34.028 20.110 1.00 58.09 387 PHE A CA 1
ATOM 3043 C C . PHE A 1 387 ? -2.505 33.907 20.505 1.00 58.09 387 PHE A C 1
ATOM 3045 O O . PHE A 1 387 ? -2.854 33.514 21.621 1.00 58.09 387 PHE A O 1
ATOM 3052 N N . ARG A 1 388 ? -3.398 34.311 19.597 1.00 71.69 388 ARG A N 1
ATOM 3053 C CA . ARG A 1 388 ? -4.846 34.157 19.750 1.00 71.69 388 ARG A CA 1
ATOM 3054 C C . ARG A 1 388 ? -5.411 33.361 18.587 1.00 71.69 388 ARG A C 1
ATOM 3056 O O . ARG A 1 388 ? -5.128 33.673 17.434 1.00 71.69 388 ARG A O 1
ATOM 3063 N N . PHE A 1 389 ? -6.244 32.382 18.908 1.00 64.88 389 PHE A N 1
ATOM 3064 C CA . PHE A 1 389 ? -7.006 31.591 17.954 1.00 64.88 389 PHE A CA 1
ATOM 3065 C C . PHE A 1 389 ? -8.489 31.958 18.099 1.00 64.88 389 PHE A C 1
ATOM 3067 O O . PHE A 1 389 ? -9.022 31.928 19.208 1.00 64.88 389 PHE A O 1
ATOM 3074 N N . LYS A 1 390 ? -9.160 32.356 17.011 1.00 73.56 390 LYS A N 1
ATOM 3075 C CA . LYS A 1 390 ? -10.619 32.550 17.034 1.00 73.56 390 LYS A CA 1
ATOM 3076 C C . LYS A 1 390 ? -11.267 31.186 16.831 1.00 73.56 390 LYS A C 1
ATOM 3078 O O . LYS A 1 390 ? -10.980 30.562 15.817 1.00 73.56 390 LYS A O 1
ATOM 3083 N N . VAL A 1 391 ? -12.142 30.754 17.740 1.00 72.81 391 VAL A N 1
ATOM 3084 C CA . VAL A 1 391 ? -12.986 29.567 17.546 1.00 72.81 391 VAL A CA 1
ATOM 3085 C C . VAL A 1 391 ? -13.789 29.757 16.252 1.00 72.81 391 VAL A C 1
ATOM 3087 O O . VAL A 1 391 ? -14.571 30.714 16.175 1.00 72.81 391 VAL A O 1
ATOM 3090 N N . PRO A 1 392 ? -13.609 28.900 15.230 1.00 59.06 392 PRO A N 1
ATOM 3091 C CA . PRO A 1 392 ? -14.416 28.956 14.021 1.00 59.06 392 PRO A CA 1
ATOM 3092 C C . PRO A 1 392 ? -15.893 28.741 14.342 1.00 59.06 392 PRO A C 1
ATOM 3094 O O . PRO A 1 392 ? -16.256 27.952 15.218 1.00 59.06 392 PRO A O 1
ATOM 3097 N N . ASP A 1 393 ? -16.758 29.462 13.636 1.00 59.16 393 ASP A N 1
ATOM 3098 C CA . ASP A 1 393 ? -18.196 29.463 13.917 1.00 59.16 393 ASP A CA 1
ATOM 3099 C C . ASP A 1 393 ? -18.875 28.130 13.505 1.00 59.16 393 ASP A C 1
ATOM 3101 O O . ASP A 1 393 ? -20.038 27.901 13.826 1.00 59.16 393 ASP A O 1
ATOM 3105 N N . ASP A 1 394 ? -18.130 27.230 12.846 1.00 51.53 394 ASP A N 1
ATOM 3106 C CA . ASP A 1 394 ? -18.491 25.864 12.448 1.00 51.53 394 ASP A CA 1
ATOM 3107 C C . ASP A 1 394 ? -17.878 24.746 13.329 1.00 51.53 394 ASP A C 1
ATOM 3109 O O . ASP A 1 394 ? -18.003 23.569 12.984 1.00 51.53 394 ASP A O 1
ATOM 3113 N N . VAL A 1 395 ? -17.247 25.069 14.471 1.00 51.84 395 VAL A N 1
ATOM 3114 C CA . VAL A 1 395 ? -16.835 24.058 15.473 1.00 51.84 395 VAL A CA 1
ATOM 3115 C C . VAL A 1 395 ? -18.046 23.575 16.269 1.00 51.84 395 VAL A C 1
ATOM 3117 O O . VAL A 1 395 ? -18.846 24.371 16.778 1.00 51.84 395 VAL A O 1
ATOM 3120 N N . LEU A 1 396 ? -18.189 22.255 16.392 1.00 51.44 396 LEU A N 1
ATOM 3121 C CA . LEU A 1 396 ? -19.394 21.630 16.943 1.00 51.44 396 LEU A CA 1
ATOM 3122 C C . LEU A 1 396 ? -19.248 21.173 18.394 1.00 51.44 396 LEU A C 1
ATOM 3124 O O . LEU A 1 396 ? -20.240 21.226 19.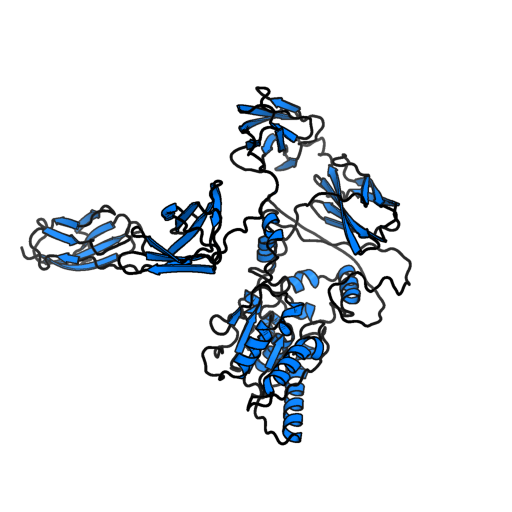123 1.00 51.44 396 LEU A O 1
ATOM 3128 N N . SER A 1 397 ? -18.054 20.737 18.806 1.00 51.62 397 SER A N 1
ATOM 3129 C CA . SER A 1 397 ? -17.812 20.196 20.146 1.00 51.62 397 SER A CA 1
ATOM 3130 C C . SER A 1 397 ? -16.414 20.462 20.707 1.00 51.62 397 SER A C 1
ATOM 3132 O O . SER A 1 397 ? -16.309 20.741 21.902 1.00 51.62 397 SER A O 1
ATOM 3134 N N . LYS A 1 398 ? -15.333 20.350 19.916 1.00 56.06 398 LYS A N 1
ATOM 3135 C CA . LYS A 1 398 ? -13.958 20.354 20.453 1.00 56.06 398 LYS A CA 1
ATOM 3136 C C . LYS A 1 398 ? -12.914 20.936 19.504 1.00 56.06 398 LYS A C 1
ATOM 3138 O O . LYS A 1 398 ? -12.946 20.732 18.295 1.00 56.06 398 LYS A O 1
ATOM 3143 N N . LEU A 1 399 ? -11.922 21.583 20.110 1.00 50.09 399 LEU A N 1
ATOM 3144 C CA . LEU A 1 399 ? -10.720 22.109 19.463 1.00 50.09 399 LEU A CA 1
ATOM 3145 C C . LEU A 1 399 ? -9.490 21.499 20.146 1.00 50.09 399 LEU A C 1
ATOM 3147 O O . LEU A 1 399 ? -9.278 21.698 21.341 1.00 50.09 399 LEU A O 1
ATOM 3151 N N . TYR A 1 400 ? -8.706 20.726 19.400 1.00 50.94 400 TYR A N 1
ATOM 3152 C CA . TYR A 1 400 ? -7.555 19.949 19.860 1.00 50.94 400 TYR A CA 1
ATOM 3153 C C . TYR A 1 400 ? -6.251 20.658 19.498 1.00 50.94 400 TYR A C 1
ATOM 3155 O O . TYR A 1 400 ? -6.004 20.933 18.330 1.00 50.94 400 TYR A O 1
ATOM 3163 N N . PHE A 1 401 ? -5.393 20.903 20.483 1.00 54.06 401 PHE A N 1
ATOM 3164 C CA . PHE A 1 401 ? -4.116 21.597 20.335 1.00 54.06 401 PHE A CA 1
ATOM 3165 C C . PHE A 1 401 ? -2.978 20.585 20.488 1.00 54.06 401 PHE A C 1
ATOM 3167 O O . PHE A 1 401 ? -2.915 19.890 21.501 1.00 54.06 401 PHE A O 1
ATOM 3174 N N . LYS A 1 402 ? -2.058 20.508 19.524 1.00 50.03 402 LYS A N 1
ATOM 3175 C CA . LYS A 1 402 ? -0.892 19.612 19.564 1.00 50.03 402 LYS A CA 1
ATOM 3176 C C . LYS A 1 402 ? 0.369 20.385 19.189 1.00 50.03 402 LYS A C 1
ATOM 3178 O O . LYS A 1 402 ? 0.509 20.807 18.043 1.00 50.03 402 LYS A O 1
ATOM 3183 N N . VAL A 1 403 ? 1.272 20.580 20.148 1.00 48.59 403 VAL A N 1
ATOM 3184 C CA . VAL A 1 403 ? 2.600 21.169 19.913 1.00 48.59 403 VAL A CA 1
ATOM 3185 C C . VAL A 1 403 ? 3.582 20.063 19.542 1.00 48.59 403 VAL A C 1
ATOM 3187 O O . VAL A 1 403 ? 3.558 18.984 20.135 1.00 48.59 403 VAL A O 1
ATOM 3190 N N . PHE A 1 404 ? 4.464 20.373 18.599 1.00 48.22 404 PHE A N 1
ATOM 3191 C CA . PHE A 1 404 ? 5.660 19.623 18.240 1.00 48.22 404 PHE A CA 1
ATOM 3192 C C . PHE A 1 404 ? 6.863 20.564 18.354 1.00 48.22 404 PHE A C 1
ATOM 3194 O O . PHE A 1 404 ? 6.781 21.725 17.944 1.00 48.22 404 PHE A O 1
ATOM 3201 N N . ALA A 1 405 ? 7.974 20.082 18.896 1.00 48.31 405 ALA A N 1
ATOM 3202 C CA . ALA A 1 405 ? 9.204 20.846 19.043 1.00 48.31 405 ALA A CA 1
ATOM 3203 C C . ALA A 1 405 ? 10.441 19.968 18.883 1.00 48.31 405 ALA A C 1
ATOM 3205 O O . ALA A 1 405 ? 10.366 18.748 19.025 1.00 48.31 405 ALA A O 1
ATOM 3206 N N . VAL A 1 406 ? 11.577 20.613 18.623 1.00 45.53 406 VAL A N 1
ATOM 3207 C CA . VAL A 1 406 ? 12.884 19.959 18.522 1.00 45.53 406 VAL A CA 1
ATOM 3208 C C . VAL A 1 406 ? 13.936 20.780 19.267 1.00 45.53 406 VAL A C 1
ATOM 3210 O O . VAL A 1 406 ? 13.961 22.014 19.149 1.00 45.53 406 VAL A O 1
ATOM 3213 N N . ASP A 1 407 ? 14.778 20.106 20.051 1.00 52.34 407 ASP A N 1
ATOM 3214 C CA . ASP A 1 407 ? 15.862 20.731 20.815 1.00 52.34 407 ASP A CA 1
ATOM 3215 C C . ASP A 1 407 ? 17.157 20.941 20.000 1.00 52.34 407 ASP A C 1
ATOM 3217 O O . ASP A 1 407 ? 17.235 20.649 18.807 1.00 52.34 407 ASP A O 1
ATOM 3221 N N . ASN A 1 408 ? 18.173 21.524 20.641 1.00 51.31 408 ASN A N 1
ATOM 3222 C CA . ASN A 1 408 ? 19.509 21.751 20.075 1.00 51.31 408 ASN A CA 1
ATOM 3223 C C . ASN A 1 408 ? 20.355 20.469 19.911 1.00 51.31 408 ASN A C 1
ATOM 3225 O O . ASN A 1 408 ? 21.489 20.558 19.442 1.00 51.31 408 ASN A O 1
ATOM 3229 N N . ALA A 1 409 ? 19.848 19.312 20.340 1.00 44.75 409 ALA A N 1
ATOM 3230 C CA . ALA A 1 409 ? 20.468 17.997 20.202 1.00 44.75 409 ALA A CA 1
ATOM 3231 C C . ALA A 1 409 ? 19.593 17.052 19.351 1.00 44.75 409 ALA A C 1
ATOM 3233 O O . ALA A 1 409 ? 19.753 15.833 19.414 1.00 44.75 409 ALA A O 1
ATOM 3234 N N . ASP A 1 410 ? 18.706 17.634 18.536 1.00 41.88 410 ASP A N 1
ATOM 3235 C CA . ASP A 1 410 ? 17.872 16.977 17.533 1.00 41.88 410 ASP A CA 1
ATOM 3236 C C . ASP A 1 410 ? 16.853 15.958 18.098 1.00 41.88 410 ASP A C 1
ATOM 3238 O O . ASP A 1 410 ? 16.347 15.097 17.371 1.00 41.88 410 ASP A O 1
ATOM 3242 N N . ASN A 1 411 ? 16.490 16.090 19.383 1.00 42.47 411 ASN A N 1
ATOM 3243 C CA . ASN A 1 411 ? 15.448 15.291 20.035 1.00 42.47 411 ASN A CA 1
ATOM 3244 C C . ASN A 1 411 ? 14.050 15.878 19.793 1.00 42.47 411 ASN A C 1
ATOM 3246 O O . ASN A 1 411 ? 13.833 17.085 19.931 1.00 42.47 411 ASN A O 1
ATOM 3250 N N . GLU A 1 412 ? 13.078 15.014 19.492 1.00 43.09 412 GLU A N 1
ATOM 3251 C CA . GLU A 1 412 ? 11.675 15.404 19.327 1.00 43.09 41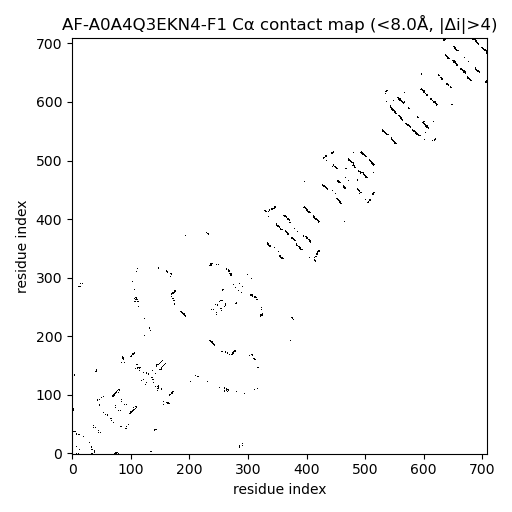2 GLU A CA 1
ATOM 3252 C C . GLU A 1 412 ? 10.924 15.481 20.663 1.00 43.09 412 GLU A C 1
ATOM 3254 O O . GLU A 1 412 ? 11.056 14.630 21.545 1.00 43.09 412 GLU A O 1
ATOM 3259 N N . HIS A 1 413 ? 10.054 16.483 20.771 1.00 49.09 413 HIS A N 1
ATOM 3260 C CA . HIS A 1 413 ? 9.204 16.733 21.928 1.00 49.09 413 HIS A CA 1
ATOM 3261 C C . HIS A 1 413 ? 7.786 17.088 21.469 1.00 49.09 413 HIS A C 1
ATOM 3263 O O . HIS A 1 413 ? 7.606 17.775 20.462 1.00 49.09 413 HIS A O 1
ATOM 3269 N N . THR A 1 414 ? 6.752 16.662 22.201 1.00 45.12 414 THR A N 1
ATOM 3270 C CA . THR A 1 414 ? 5.358 17.040 21.892 1.00 45.12 414 THR A CA 1
ATOM 3271 C C . THR A 1 414 ? 4.556 17.326 23.156 1.00 45.12 414 THR A C 1
ATOM 3273 O O . THR A 1 414 ? 4.861 16.768 24.201 1.00 45.12 414 THR A O 1
ATOM 3276 N N . ASP A 1 415 ? 3.496 18.130 23.059 1.00 49.28 415 ASP A N 1
ATOM 3277 C CA . ASP A 1 415 ? 2.475 18.263 24.113 1.00 49.28 415 ASP A CA 1
ATOM 3278 C C . ASP A 1 415 ? 1.074 18.431 23.496 1.00 49.28 415 ASP A C 1
ATOM 3280 O O . ASP A 1 415 ? 0.949 18.746 22.312 1.00 49.28 415 ASP A O 1
ATOM 3284 N N . SER A 1 416 ? 0.010 18.170 24.260 1.00 49.50 416 SER A N 1
ATOM 3285 C CA . SER A 1 416 ? -1.378 18.187 23.786 1.00 49.50 416 SER A CA 1
ATOM 3286 C C . SER A 1 416 ? -2.373 18.762 24.799 1.00 49.50 416 SER A C 1
ATOM 3288 O O . SER A 1 416 ? -2.504 18.237 25.906 1.00 49.50 416 SER A O 1
ATOM 3290 N N . SER A 1 417 ? -3.172 19.738 24.364 1.00 51.66 417 SER A N 1
ATOM 3291 C CA . SER A 1 417 ? -4.345 20.258 25.079 1.00 51.66 417 SER A CA 1
ATOM 3292 C C . SER A 1 417 ? -5.609 20.124 24.217 1.00 51.66 417 SER A C 1
ATOM 3294 O O . SER A 1 417 ? -5.544 19.751 23.047 1.00 51.66 417 SER A O 1
ATOM 3296 N N . PHE A 1 418 ? -6.779 20.404 24.779 1.00 59.00 418 PHE A N 1
ATOM 3297 C CA . PHE A 1 418 ? -8.018 20.580 24.018 1.00 59.00 418 PHE A CA 1
ATOM 3298 C C . PHE A 1 418 ? -8.979 21.489 24.787 1.00 59.00 418 PHE A C 1
ATOM 3300 O O . PHE A 1 418 ? -8.864 21.601 26.006 1.00 59.00 418 PHE A O 1
ATOM 3307 N N . ILE A 1 419 ? -9.945 22.081 24.092 1.00 58.28 419 ILE A N 1
ATOM 3308 C CA . ILE A 1 419 ? -11.072 22.814 24.684 1.00 58.28 419 ILE A CA 1
ATOM 3309 C C . ILE A 1 419 ? -12.397 22.199 24.242 1.00 58.28 419 ILE A C 1
ATOM 3311 O O . ILE A 1 419 ? -12.473 21.581 23.175 1.00 58.28 419 ILE A O 1
ATOM 3315 N N . THR A 1 420 ? -13.435 22.392 25.050 1.00 59.53 420 THR A N 1
ATOM 3316 C CA . THR A 1 420 ? -14.825 22.115 24.675 1.00 59.53 420 THR A CA 1
ATOM 3317 C C . THR A 1 420 ? -15.499 23.386 24.169 1.00 59.53 420 THR A C 1
ATOM 3319 O O . THR A 1 420 ? -15.235 24.485 24.658 1.00 59.53 420 THR A O 1
ATOM 3322 N N . ILE A 1 421 ? -16.376 23.232 23.181 1.00 66.88 421 ILE A N 1
ATOM 3323 C CA . ILE A 1 421 ? -17.281 24.277 22.713 1.00 66.88 421 ILE A CA 1
ATOM 3324 C C . ILE A 1 421 ? -18.678 23.965 23.241 1.00 66.88 421 ILE A C 1
ATOM 3326 O O . ILE A 1 421 ? -19.183 22.862 23.029 1.00 66.88 421 ILE A O 1
ATOM 3330 N N . GLY A 1 422 ? -19.277 24.931 23.939 1.00 59.00 422 GLY A N 1
ATOM 3331 C CA . GLY A 1 422 ? -20.588 24.769 24.565 1.00 59.00 422 GLY A CA 1
ATOM 3332 C C . GLY A 1 422 ? -21.685 24.380 23.568 1.00 59.00 422 GLY A C 1
ATOM 3333 O O . GLY A 1 422 ? -21.712 24.849 22.425 1.00 59.00 422 GLY A O 1
ATOM 3334 N N . ALA A 1 423 ? -22.608 23.524 24.012 1.00 54.81 423 ALA A N 1
ATOM 3335 C CA . ALA A 1 423 ? -23.839 23.261 23.276 1.00 54.81 423 ALA A CA 1
ATOM 3336 C C . ALA A 1 423 ? -24.695 24.538 23.184 1.00 54.81 423 ALA A C 1
ATOM 3338 O O . ALA A 1 423 ? -24.637 25.406 24.056 1.00 54.81 423 ALA A O 1
ATOM 3339 N N . ASP A 1 424 ? -25.513 24.644 22.135 1.00 58.25 424 ASP A N 1
ATOM 3340 C CA . ASP A 1 424 ? -26.525 25.699 22.065 1.00 58.25 424 ASP A CA 1
ATOM 3341 C C . ASP A 1 424 ? -27.541 25.476 23.207 1.00 58.25 424 ASP A C 1
ATOM 3343 O O . ASP A 1 424 ? -28.097 24.376 23.294 1.00 58.25 424 ASP A O 1
ATOM 3347 N N . PRO A 1 425 ? -27.790 26.467 24.088 1.00 57.47 425 PRO A N 1
ATOM 3348 C CA . PRO A 1 425 ? -28.644 26.295 25.265 1.00 57.47 425 PRO A CA 1
ATOM 3349 C C . PRO A 1 425 ? -30.120 26.014 24.935 1.00 57.47 425 PRO A C 1
ATOM 3351 O O . PRO A 1 425 ? -30.894 25.718 25.842 1.00 57.47 425 PRO A O 1
ATOM 3354 N N . ASN A 1 426 ? -30.520 26.093 23.661 1.00 58.41 426 ASN A N 1
ATOM 3355 C CA . ASN A 1 426 ? -31.862 25.752 23.190 1.00 58.41 426 ASN A CA 1
ATOM 3356 C C . ASN A 1 426 ? -32.007 24.274 22.760 1.00 58.41 426 ASN A C 1
ATOM 3358 O O . ASN A 1 426 ? -33.113 23.852 22.419 1.00 58.41 426 ASN A O 1
ATOM 3362 N N . LEU A 1 427 ? -30.926 23.480 22.745 1.00 66.62 427 LEU A N 1
ATOM 3363 C CA . LEU A 1 427 ? -30.976 22.060 22.375 1.00 66.62 427 LEU A CA 1
ATOM 3364 C C . LEU A 1 427 ? -31.506 21.192 23.522 1.00 66.62 427 LEU A C 1
ATOM 3366 O O . LEU A 1 427 ? -30.970 21.199 24.630 1.00 66.62 427 LEU A O 1
ATOM 3370 N N . LEU A 1 428 ? -32.528 20.384 23.234 1.00 76.81 428 LEU A N 1
ATOM 3371 C CA . LEU A 1 428 ? -33.069 19.418 24.186 1.00 76.81 428 LEU A CA 1
ATOM 3372 C C . LEU A 1 428 ? -32.189 18.162 24.231 1.00 76.81 428 LEU A C 1
ATOM 3374 O O . LEU A 1 428 ? -31.641 17.738 23.215 1.00 76.81 428 LEU A O 1
ATOM 3378 N N . LEU A 1 429 ? -32.076 17.556 25.413 1.00 82.50 429 LEU A N 1
ATOM 3379 C CA . LEU A 1 429 ? -31.370 16.293 25.630 1.00 82.50 429 LEU A CA 1
ATOM 3380 C C . LEU A 1 429 ? -32.365 15.122 25.610 1.00 82.50 429 LEU A C 1
ATOM 3382 O O . LEU A 1 429 ? -33.259 15.032 26.458 1.00 82.50 429 LEU A O 1
ATOM 3386 N N . ASP A 1 430 ? -32.178 14.187 24.685 1.00 83.00 430 ASP A N 1
ATOM 3387 C CA . ASP A 1 430 ? -33.044 13.022 24.504 1.00 83.00 430 ASP A CA 1
ATOM 3388 C C . ASP A 1 430 ? -32.639 11.866 25.423 1.00 83.00 430 ASP A C 1
ATOM 3390 O O . ASP A 1 430 ? -33.486 11.294 26.115 1.00 83.00 430 ASP A O 1
ATOM 3394 N N . SER A 1 431 ? -31.346 11.553 25.497 1.00 84.25 431 SER A N 1
ATOM 3395 C CA . SER A 1 431 ? -30.800 10.486 26.345 1.00 84.25 431 SER A CA 1
ATOM 3396 C C . SER A 1 431 ? -29.318 10.707 26.656 1.00 84.25 431 SER A C 1
ATOM 3398 O O . SER A 1 431 ? -28.675 11.593 26.090 1.00 84.25 431 SER A O 1
ATOM 3400 N N . ILE A 1 432 ? -28.762 9.886 27.548 1.00 86.00 432 ILE A N 1
ATOM 3401 C CA . ILE A 1 432 ? -27.311 9.748 27.716 1.00 86.00 432 ILE A CA 1
ATOM 3402 C C . ILE A 1 432 ? -26.913 8.274 27.606 1.00 86.00 432 ILE A C 1
ATOM 3404 O O . ILE A 1 432 ? -27.770 7.400 27.713 1.00 86.00 432 ILE A O 1
ATOM 3408 N N . LYS A 1 433 ? -25.624 7.999 27.391 1.00 81.88 433 LYS A N 1
ATOM 3409 C CA . LYS A 1 433 ? -25.049 6.653 27.472 1.00 81.88 433 LYS A CA 1
ATOM 3410 C C . LYS A 1 433 ? -23.620 6.669 28.012 1.00 81.88 433 LYS A C 1
ATOM 3412 O O . LYS A 1 433 ? -22.811 7.482 27.569 1.00 81.88 433 LYS A O 1
ATOM 3417 N N . ILE A 1 434 ? -23.293 5.748 28.911 1.00 77.69 434 ILE A N 1
ATOM 3418 C CA . ILE A 1 434 ? -21.928 5.437 29.331 1.00 77.69 434 ILE A CA 1
ATOM 3419 C C . ILE A 1 434 ? -21.294 4.499 28.298 1.00 77.69 434 ILE A C 1
ATOM 3421 O O . ILE A 1 434 ? -21.878 3.501 27.875 1.00 77.69 434 ILE A O 1
ATOM 3425 N N . VAL A 1 435 ? -20.079 4.830 27.875 1.00 74.50 435 VAL A N 1
ATOM 3426 C CA . VAL A 1 435 ? -19.302 4.076 26.892 1.00 74.50 435 VAL A CA 1
ATOM 3427 C C . VAL A 1 435 ? -17.936 3.752 27.488 1.00 74.50 435 VAL A C 1
ATOM 3429 O O . VAL A 1 435 ? -17.185 4.655 27.860 1.00 74.50 435 VAL A O 1
ATOM 3432 N N . HIS A 1 436 ? -17.610 2.463 27.562 1.00 63.12 436 HIS A N 1
ATOM 3433 C CA . HIS A 1 436 ? -16.277 1.958 27.891 1.00 63.12 436 HIS A CA 1
ATOM 3434 C C . HIS A 1 436 ? -15.561 1.535 26.588 1.00 63.12 436 HIS A C 1
ATOM 3436 O O . HIS A 1 436 ? -16.220 1.011 25.687 1.00 63.12 436 HIS A O 1
ATOM 3442 N N . PRO A 1 437 ? -14.242 1.773 26.424 1.00 47.00 437 PRO A N 1
ATOM 3443 C CA . PRO A 1 437 ? -13.527 1.443 25.186 1.00 47.00 437 PRO A CA 1
ATOM 3444 C C . PRO A 1 437 ? -13.382 -0.064 24.912 1.00 47.00 437 PRO A C 1
ATOM 3446 O O . PRO A 1 437 ? -13.244 -0.445 23.752 1.00 47.00 437 PRO A O 1
ATOM 3449 N N . GLN A 1 438 ? -13.423 -0.918 25.941 1.00 49.06 438 GLN A N 1
ATOM 3450 C CA . GLN A 1 438 ? -13.564 -2.372 25.779 1.00 49.06 438 GLN A CA 1
ATOM 3451 C C . GLN A 1 438 ? -15.053 -2.714 25.854 1.00 49.06 438 GLN A C 1
ATOM 3453 O O . GLN A 1 438 ? -15.743 -2.260 26.768 1.00 49.06 438 GLN A O 1
ATOM 3458 N N . LYS A 1 439 ? -15.550 -3.426 24.840 1.00 46.59 439 LYS A N 1
ATOM 3459 C CA . LYS A 1 439 ? -16.896 -3.173 24.308 1.00 46.59 439 LYS A CA 1
ATOM 3460 C C . LYS A 1 439 ? -18.042 -3.926 24.992 1.00 46.59 439 LYS A C 1
ATOM 3462 O O . LYS A 1 439 ? -19.171 -3.451 24.914 1.00 46.59 439 LYS A O 1
ATOM 3467 N N . ASP A 1 440 ? -17.744 -5.041 25.657 1.00 44.97 440 ASP A N 1
ATOM 3468 C CA . ASP A 1 440 ? -18.752 -5.989 26.163 1.00 44.97 440 ASP A CA 1
ATOM 3469 C C . ASP A 1 440 ? -18.548 -6.402 27.640 1.00 44.97 440 ASP A C 1
ATOM 3471 O O . ASP A 1 440 ? -19.409 -7.059 28.210 1.00 44.97 440 ASP A O 1
ATOM 3475 N N . ASP A 1 441 ? -17.445 -5.989 28.276 1.00 56.69 441 ASP A N 1
ATOM 3476 C CA . ASP A 1 441 ? -17.100 -6.269 29.680 1.00 56.69 441 ASP A CA 1
ATOM 3477 C C . ASP A 1 441 ? -16.227 -5.108 30.213 1.00 56.69 441 ASP A C 1
ATOM 3479 O O . ASP A 1 441 ? -15.157 -4.839 29.657 1.00 56.69 441 ASP A O 1
ATOM 3483 N N . MET A 1 442 ? -16.635 -4.404 31.279 1.00 68.94 442 MET A N 1
ATOM 3484 C CA . MET A 1 442 ? -15.802 -3.363 31.911 1.00 68.94 442 MET A CA 1
ATOM 3485 C C . MET A 1 442 ? -15.036 -3.941 33.106 1.00 68.94 442 MET A C 1
ATOM 3487 O O . MET A 1 442 ? -15.516 -3.921 34.238 1.00 68.94 442 MET A O 1
ATOM 3491 N N . LYS A 1 443 ? -13.826 -4.451 32.842 1.00 77.81 443 LYS A N 1
ATOM 3492 C CA . LYS A 1 443 ? -12.948 -5.047 33.865 1.00 77.81 443 LYS A CA 1
ATOM 3493 C C . LYS A 1 443 ? -11.763 -4.136 34.181 1.00 77.81 443 LYS A C 1
ATOM 3495 O O . LYS A 1 443 ? -11.133 -3.600 33.273 1.00 77.81 443 LYS A O 1
ATOM 3500 N N . ILE A 1 444 ? -11.454 -3.961 35.464 1.00 76.44 444 ILE A N 1
ATOM 3501 C CA . ILE A 1 444 ? -10.379 -3.084 35.960 1.00 76.44 444 ILE A CA 1
ATOM 3502 C C . ILE A 1 444 ? -9.526 -3.877 36.956 1.00 76.44 444 ILE A C 1
ATOM 3504 O O . ILE A 1 444 ? -10.076 -4.529 37.837 1.00 76.44 444 ILE A O 1
ATOM 3508 N N . ALA A 1 445 ? -8.196 -3.834 36.877 1.00 77.38 445 ALA A N 1
ATOM 3509 C CA . ALA A 1 445 ? -7.374 -4.453 37.920 1.00 77.38 445 ALA A CA 1
ATOM 3510 C C . ALA A 1 445 ? -7.414 -3.641 39.231 1.00 77.38 445 ALA A C 1
ATOM 3512 O O . ALA A 1 445 ? -7.604 -2.422 39.237 1.00 77.38 445 ALA A O 1
ATOM 3513 N N . LEU A 1 446 ? -7.228 -4.310 40.367 1.00 77.69 446 LEU A N 1
ATOM 3514 C CA . LEU A 1 446 ? -7.188 -3.675 41.683 1.00 77.69 446 LEU A CA 1
ATOM 3515 C C . LEU A 1 446 ? -6.075 -2.616 41.749 1.00 77.69 446 LEU A C 1
ATOM 3517 O O . LEU A 1 446 ? -4.894 -2.939 41.649 1.00 77.69 446 LEU A O 1
ATOM 3521 N N . GLY A 1 447 ? -6.452 -1.354 41.963 1.00 72.75 447 GLY A N 1
ATOM 3522 C CA . GLY A 1 447 ? -5.536 -0.212 41.977 1.00 72.75 447 GLY A CA 1
ATOM 3523 C C . GLY A 1 447 ? -5.403 0.522 40.636 1.00 72.75 447 GLY A C 1
ATOM 3524 O O . GLY A 1 447 ? -5.069 1.713 40.656 1.00 72.75 447 GLY A O 1
ATOM 3525 N N . ASP A 1 448 ? -5.732 -0.119 39.513 1.00 75.75 448 ASP A N 1
ATOM 3526 C CA . ASP A 1 448 ? -5.714 0.487 38.176 1.00 75.75 448 ASP A CA 1
ATOM 3527 C C . ASP A 1 448 ? -6.905 1.424 37.949 1.00 75.75 448 ASP A C 1
ATOM 3529 O O . ASP A 1 448 ? -7.832 1.530 38.759 1.00 75.75 448 ASP A O 1
ATOM 3533 N N . SER A 1 449 ? -6.870 2.180 36.849 1.00 76.19 449 SER A N 1
ATOM 3534 C CA . SER A 1 449 ? -7.938 3.109 36.475 1.00 76.19 449 SER A CA 1
ATOM 3535 C C . SER A 1 449 ? -8.221 3.082 34.976 1.00 76.19 449 SER A C 1
ATOM 3537 O O . SER A 1 449 ? -7.308 3.238 34.169 1.00 76.19 449 SER A O 1
ATOM 3539 N N . THR A 1 450 ? -9.496 2.941 34.613 1.00 71.06 450 THR A N 1
ATOM 3540 C CA . THR A 1 450 ? -9.992 3.115 33.239 1.00 71.06 450 THR A CA 1
ATOM 3541 C C . THR A 1 450 ? -10.674 4.478 33.083 1.00 71.06 450 THR A C 1
ATOM 3543 O O . THR A 1 450 ? -10.897 5.200 34.058 1.00 71.06 450 THR A O 1
ATOM 3546 N N . ARG A 1 451 ? -11.035 4.845 31.852 1.00 74.81 451 ARG A N 1
ATOM 3547 C CA . ARG A 1 451 ? -11.891 6.003 31.569 1.00 74.81 451 ARG A CA 1
ATOM 3548 C C . ARG A 1 451 ? -13.155 5.559 30.853 1.00 74.81 451 ARG A C 1
ATOM 3550 O O . ARG A 1 451 ? -13.080 4.915 29.809 1.00 74.81 451 ARG A O 1
ATOM 3557 N N . ILE A 1 452 ? -14.293 5.979 31.389 1.00 70.12 452 ILE A N 1
ATOM 3558 C CA . ILE A 1 452 ? -15.569 5.957 30.678 1.00 70.12 452 ILE A CA 1
ATOM 3559 C C . ILE A 1 452 ? -15.784 7.282 29.942 1.00 70.12 452 ILE A C 1
ATOM 3561 O O . ILE A 1 452 ? -15.191 8.308 30.274 1.00 70.12 452 ILE A O 1
ATOM 3565 N N . THR A 1 453 ? -16.653 7.266 28.939 1.00 75.50 453 THR A N 1
ATOM 3566 C CA . THR A 1 453 ? -17.187 8.466 28.288 1.00 75.50 453 THR A CA 1
ATOM 3567 C C . THR A 1 453 ? -18.698 8.476 28.457 1.00 75.50 453 THR A C 1
ATOM 3569 O O . THR A 1 453 ? -19.365 7.521 28.068 1.00 75.50 453 THR A O 1
ATOM 3572 N N . THR A 1 454 ? -19.254 9.540 29.025 1.00 76.25 454 THR A N 1
ATOM 3573 C CA . THR A 1 454 ? -20.699 9.777 29.025 1.00 76.25 454 THR A CA 1
ATOM 3574 C C . THR A 1 454 ? -21.044 10.605 27.792 1.00 76.25 454 THR A C 1
ATOM 3576 O O . THR A 1 454 ? -20.650 11.762 27.673 1.00 76.25 454 THR A O 1
ATOM 3579 N N . MET A 1 455 ? -21.772 9.998 26.860 1.00 77.44 455 MET A N 1
ATOM 3580 C CA . MET A 1 455 ? -22.308 10.646 25.664 1.00 77.44 455 MET A CA 1
ATOM 3581 C C . MET A 1 455 ? -23.720 11.158 25.946 1.00 77.44 455 MET A C 1
ATOM 3583 O O . MET A 1 455 ? -24.527 10.416 26.496 1.00 77.44 455 MET A O 1
ATOM 3587 N N . GLY A 1 456 ? -24.039 12.386 25.546 1.00 76.56 456 GLY A N 1
ATOM 3588 C CA . GLY A 1 456 ? -25.395 12.933 25.523 1.00 76.56 456 GLY A CA 1
ATOM 3589 C C . GLY A 1 456 ? -25.920 13.007 24.095 1.00 76.56 456 GLY A C 1
ATOM 3590 O O . GLY A 1 456 ? -25.218 13.493 23.210 1.00 76.56 456 GLY A O 1
ATOM 3591 N N . TYR A 1 457 ? -27.136 12.523 23.865 1.00 77.69 457 TYR A N 1
ATOM 3592 C CA . TYR A 1 457 ? -27.825 12.574 22.576 1.00 77.69 457 TYR A CA 1
ATOM 3593 C C . TYR A 1 457 ? -28.850 13.702 22.629 1.00 77.69 457 TYR A C 1
ATOM 3595 O O . TYR A 1 457 ? -29.674 13.736 23.542 1.00 77.69 457 TYR A O 1
ATOM 3603 N N . PHE A 1 458 ? -28.771 14.632 21.682 1.00 74.38 458 PHE A N 1
ATOM 3604 C CA . PHE A 1 458 ? -29.586 15.845 21.661 1.00 74.38 458 PHE A CA 1
ATOM 3605 C C . PHE A 1 458 ? -30.521 15.870 20.449 1.00 74.38 458 PHE A C 1
ATOM 3607 O O . PHE A 1 458 ? -30.271 15.198 19.447 1.00 74.38 458 PHE A O 1
ATOM 3614 N N . SER A 1 459 ? -31.546 16.719 20.521 1.00 71.12 459 SER A N 1
ATOM 3615 C CA . SER A 1 459 ? -32.651 16.818 19.559 1.00 71.12 459 SER A CA 1
ATOM 3616 C C . SER A 1 459 ? -32.266 17.261 18.138 1.00 71.12 459 SER A C 1
ATOM 3618 O O . SER A 1 459 ? -33.121 17.301 17.257 1.00 71.12 459 SER A O 1
ATOM 3620 N N . ASP A 1 460 ? -30.999 17.606 17.892 1.00 63.34 460 ASP A N 1
ATOM 3621 C CA . ASP A 1 460 ? -30.429 17.802 16.551 1.00 63.34 460 ASP A CA 1
ATOM 3622 C C . ASP A 1 460 ? -29.859 16.506 15.935 1.00 63.34 460 ASP A C 1
ATOM 3624 O O . ASP A 1 460 ? -29.305 16.524 14.837 1.00 63.34 460 ASP A O 1
ATOM 3628 N N . GLY A 1 461 ? -29.990 15.375 16.635 1.00 57.03 461 GLY A N 1
ATOM 3629 C CA . GLY A 1 461 ? -29.453 14.072 16.247 1.00 57.03 461 GLY A CA 1
ATOM 3630 C C . GLY A 1 461 ? -27.956 13.901 16.525 1.00 57.03 461 GLY A C 1
ATOM 3631 O O . GLY A 1 461 ? -27.398 12.855 16.187 1.00 57.03 461 GLY A O 1
ATOM 3632 N N . ILE A 1 462 ? -27.287 14.890 17.131 1.00 51.09 462 ILE A N 1
ATOM 3633 C CA . ILE A 1 462 ? -25.838 14.860 17.359 1.00 51.09 462 ILE A CA 1
ATOM 3634 C C . ILE A 1 462 ? -25.531 14.366 18.778 1.00 51.09 462 ILE A C 1
ATOM 3636 O O . ILE A 1 462 ? -25.884 14.991 19.782 1.00 51.09 462 ILE A O 1
ATOM 3640 N N . ALA A 1 463 ? -24.805 13.249 18.851 1.00 56.00 463 ALA A N 1
ATOM 3641 C CA . ALA A 1 463 ? -24.224 12.743 20.088 1.00 56.00 463 ALA A CA 1
ATOM 3642 C C . ALA A 1 463 ? -22.966 13.548 20.462 1.00 56.00 463 ALA A C 1
ATOM 3644 O O . ALA A 1 463 ? -22.047 13.685 19.654 1.00 56.00 463 ALA A O 1
ATOM 3645 N N . ARG A 1 464 ? -22.907 14.054 21.695 1.00 65.06 464 ARG A N 1
ATOM 3646 C CA . ARG A 1 464 ? -21.815 14.885 22.229 1.00 65.06 464 ARG A CA 1
ATOM 3647 C C . ARG A 1 464 ? -21.189 14.214 23.447 1.00 65.06 464 ARG A C 1
ATOM 3649 O O . ARG A 1 464 ? -21.904 13.643 24.262 1.00 65.06 464 ARG A O 1
ATOM 3656 N N . ASP A 1 465 ? -19.870 14.292 23.591 1.00 69.50 465 ASP A N 1
ATOM 3657 C CA . ASP A 1 465 ? -19.196 13.871 24.826 1.00 69.50 465 ASP A CA 1
ATOM 3658 C C . ASP A 1 465 ? -19.444 14.916 25.920 1.00 69.50 465 ASP A C 1
ATOM 3660 O O . ASP A 1 465 ? -18.913 16.023 25.846 1.00 69.50 465 ASP A O 1
ATOM 3664 N N . ILE A 1 466 ? -20.242 14.541 26.920 1.00 69.44 466 ILE A N 1
ATOM 3665 C CA . ILE A 1 466 ? -20.628 15.385 28.055 1.00 69.44 466 ILE A CA 1
ATOM 3666 C C . ILE A 1 466 ? -19.866 15.033 29.342 1.00 69.44 466 ILE A C 1
ATOM 3668 O O . ILE A 1 466 ? -20.121 15.647 30.366 1.00 69.44 466 ILE A O 1
ATOM 3672 N N . THR A 1 467 ? -18.905 14.098 29.322 1.00 71.50 467 THR A N 1
ATOM 3673 C CA . THR A 1 467 ? -18.175 13.541 30.498 1.00 71.50 467 THR A CA 1
ATOM 3674 C C . THR A 1 467 ? -17.571 14.587 31.458 1.00 71.50 467 THR A C 1
ATOM 3676 O O . THR A 1 467 ? -17.211 14.271 32.592 1.00 71.50 467 THR A O 1
ATOM 3679 N N . ARG A 1 468 ? -17.409 15.834 30.997 1.00 63.31 468 ARG A N 1
ATOM 3680 C CA . ARG A 1 468 ? -16.820 16.969 31.732 1.00 63.31 468 ARG A CA 1
ATOM 3681 C C . ARG A 1 468 ? -17.779 18.151 31.928 1.00 63.31 468 ARG A C 1
ATOM 3683 O O . ARG A 1 468 ? -17.365 19.167 32.476 1.00 63.31 468 ARG A O 1
ATOM 3690 N N . GLU A 1 469 ? -19.030 18.035 31.490 1.00 67.00 469 GLU A N 1
ATOM 3691 C CA . GLU A 1 469 ? -20.054 19.052 31.729 1.00 67.00 469 GLU A CA 1
ATOM 3692 C C . GLU A 1 469 ? -20.355 19.162 33.228 1.00 67.00 469 GLU A C 1
ATOM 3694 O O . GLU A 1 469 ? -20.456 18.158 33.934 1.00 67.00 469 GLU A O 1
ATOM 3699 N N . THR A 1 470 ? -20.535 20.388 33.722 1.00 66.00 470 THR A N 1
ATOM 3700 C CA . THR A 1 470 ? -20.605 20.696 35.167 1.00 66.00 470 THR A CA 1
ATOM 3701 C C . THR A 1 470 ? -21.786 20.059 35.902 1.00 66.00 470 THR A C 1
ATOM 3703 O O . THR A 1 470 ? -21.789 20.010 37.130 1.00 66.00 470 THR A O 1
ATOM 3706 N N . LEU A 1 471 ? -22.781 19.567 35.160 1.00 73.81 471 LEU A N 1
ATOM 3707 C CA . LEU A 1 471 ? -23.977 18.901 35.677 1.00 73.81 471 LEU A CA 1
ATOM 3708 C C . LEU A 1 471 ? -23.942 17.370 35.511 1.00 73.81 471 LEU A C 1
ATOM 3710 O O . LEU A 1 471 ? -24.942 16.718 35.816 1.00 73.81 471 LEU A O 1
ATOM 3714 N N . VAL A 1 472 ? -22.843 16.779 35.016 1.00 79.56 472 VAL A N 1
ATOM 3715 C CA . VAL A 1 472 ? -22.681 15.317 35.029 1.00 79.56 472 VAL A CA 1
ATOM 3716 C C . VAL A 1 472 ? -22.304 14.866 36.431 1.00 79.56 472 VAL A C 1
ATOM 3718 O O . VAL A 1 472 ? -21.283 15.256 36.992 1.00 79.56 472 VAL A O 1
ATOM 3721 N N . SER A 1 473 ? -23.133 13.986 36.975 1.00 84.56 473 SER A N 1
ATOM 3722 C CA . SER A 1 473 ? -22.916 13.318 38.253 1.00 84.56 473 SER A CA 1
ATOM 3723 C C . SER A 1 473 ? -22.707 11.822 38.040 1.00 84.56 473 SER A C 1
ATOM 3725 O O . SER A 1 473 ? -23.321 11.216 37.159 1.00 84.56 473 SER A O 1
ATOM 3727 N N . TYR A 1 474 ? -21.841 11.230 38.861 1.00 86.94 474 TYR A N 1
ATOM 3728 C CA . TYR A 1 474 ? -21.589 9.793 38.901 1.00 86.94 474 TYR A CA 1
ATOM 3729 C C . TYR A 1 474 ? -21.944 9.262 40.286 1.00 86.94 474 TYR A C 1
ATOM 3731 O O . TYR A 1 474 ? -21.495 9.792 41.302 1.00 86.94 474 TYR A O 1
ATOM 3739 N N . THR A 1 475 ? -22.742 8.202 40.317 1.00 85.06 475 THR A N 1
ATOM 3740 C CA . THR A 1 475 ? -23.125 7.467 41.525 1.00 85.06 475 THR A CA 1
ATOM 3741 C C . THR A 1 475 ? -22.767 5.997 41.343 1.00 85.06 475 THR A C 1
ATOM 3743 O O . THR A 1 475 ? -22.734 5.506 40.217 1.00 85.06 475 THR A O 1
ATOM 3746 N N . ARG A 1 476 ? -22.454 5.307 42.439 1.00 84.25 476 ARG A N 1
ATOM 3747 C CA . ARG A 1 476 ? -22.082 3.887 42.445 1.00 84.25 476 ARG A CA 1
ATOM 3748 C C . ARG A 1 476 ? -22.931 3.128 43.457 1.00 84.25 476 ARG A C 1
ATOM 3750 O O . ARG A 1 476 ? -23.351 3.724 44.450 1.00 84.25 476 ARG A O 1
ATOM 3757 N N . LEU A 1 477 ? -23.170 1.844 43.214 1.00 81.69 477 LEU A N 1
ATOM 3758 C CA . LEU A 1 477 ? -23.970 1.001 44.107 1.00 81.69 477 LEU A CA 1
ATOM 3759 C C . LEU A 1 477 ? -23.202 0.576 45.371 1.00 81.69 477 LEU A C 1
ATOM 3761 O O . LEU A 1 477 ? -23.809 0.385 46.424 1.00 81.69 477 LEU A O 1
ATOM 3765 N N . THR A 1 478 ? -21.876 0.444 45.288 1.00 79.62 478 THR A N 1
ATOM 3766 C CA . THR A 1 478 ? -21.025 -0.059 46.376 1.00 79.62 478 THR A CA 1
ATOM 3767 C C . THR A 1 478 ? -19.804 0.852 46.618 1.00 79.62 478 THR A C 1
ATOM 3769 O O . THR A 1 478 ? -19.898 2.075 46.520 1.00 79.62 478 THR A O 1
ATOM 3772 N N . ASN A 1 479 ? -18.656 0.289 47.012 1.00 83.62 479 ASN A N 1
ATOM 3773 C CA . ASN A 1 479 ? -17.364 0.980 47.111 1.00 83.62 479 ASN A CA 1
ATOM 3774 C C . ASN A 1 479 ? -16.255 0.225 46.348 1.00 83.62 479 ASN A C 1
ATOM 3776 O O . ASN A 1 479 ? -15.072 0.467 46.588 1.00 83.62 479 ASN A O 1
ATOM 3780 N N . THR A 1 480 ? -16.636 -0.689 45.450 1.00 80.38 480 THR A N 1
ATOM 3781 C CA . THR A 1 480 ? -15.728 -1.491 44.618 1.00 80.38 480 THR A CA 1
ATOM 3782 C C . THR A 1 480 ? -14.897 -0.594 43.692 1.00 80.38 480 THR A C 1
ATOM 3784 O O . THR A 1 480 ? -13.693 -0.823 43.543 1.00 80.38 480 THR A O 1
ATOM 3787 N N . VAL A 1 481 ? -15.482 0.488 43.155 1.00 82.81 481 VAL A N 1
ATOM 3788 C CA . VAL A 1 481 ? -14.753 1.532 42.409 1.00 82.81 481 VAL A CA 1
ATOM 3789 C C . VAL A 1 481 ? -14.839 2.931 43.024 1.00 82.81 481 VAL A C 1
ATOM 3791 O O . VAL A 1 481 ? -15.659 3.237 43.889 1.00 82.81 481 VAL A O 1
ATOM 3794 N N . SER A 1 482 ? -14.005 3.844 42.528 1.00 83.12 482 SER A N 1
ATOM 3795 C CA . SER A 1 482 ? -14.121 5.290 42.745 1.00 83.12 482 SER A CA 1
ATOM 3796 C C . SER A 1 482 ? -14.093 6.061 41.435 1.00 83.12 482 SER A C 1
ATOM 3798 O O . SER A 1 482 ? -13.378 5.683 40.512 1.00 83.12 482 SER A O 1
ATOM 3800 N N . VAL A 1 483 ? -14.848 7.161 41.380 1.00 75.94 483 VAL A N 1
ATOM 3801 C CA . VAL A 1 483 ? -14.900 8.061 40.218 1.00 75.94 483 VAL A CA 1
ATOM 3802 C C . VAL A 1 483 ? -14.509 9.480 40.652 1.00 75.94 483 VAL A C 1
ATOM 3804 O O . VAL A 1 483 ? -15.385 10.319 40.865 1.00 75.94 483 VAL A O 1
ATOM 3807 N N . PRO A 1 484 ? -13.208 9.759 40.882 1.00 55.59 484 PRO A N 1
ATOM 3808 C CA . PRO A 1 484 ? -12.726 11.043 41.395 1.00 55.59 484 PRO A CA 1
ATOM 3809 C C . PRO A 1 484 ? -12.685 12.125 40.295 1.00 55.59 484 PRO A C 1
ATOM 3811 O O . PRO A 1 484 ? -11.628 12.681 40.009 1.00 55.59 484 PRO A O 1
ATOM 3814 N N . LEU A 1 485 ? -13.858 12.431 39.723 1.00 59.59 485 LEU A N 1
ATOM 3815 C CA . LEU A 1 485 ? -14.122 13.373 38.621 1.00 59.59 485 LEU A CA 1
ATOM 3816 C C . LEU A 1 485 ? -13.701 12.895 37.210 1.00 59.59 485 LEU A C 1
ATOM 3818 O O . LEU A 1 485 ? -12.977 11.919 37.016 1.00 59.59 485 LEU A O 1
ATOM 3822 N N . GLU A 1 486 ? -14.220 13.608 36.204 1.00 64.75 486 GLU A N 1
ATOM 3823 C CA . GLU A 1 486 ? -13.880 13.507 34.772 1.00 64.75 486 GLU A CA 1
ATOM 3824 C C . GLU A 1 486 ? -14.036 12.126 34.095 1.00 64.75 486 GLU A C 1
ATOM 3826 O O . GLU A 1 486 ? -13.356 11.852 33.100 1.00 64.75 486 GLU A O 1
ATOM 3831 N N . GLY A 1 487 ? -14.897 11.246 34.619 1.00 64.50 487 GLY A N 1
ATOM 3832 C CA . GLY A 1 487 ? -15.126 9.902 34.064 1.00 64.50 487 GLY A CA 1
ATOM 3833 C C . GLY A 1 487 ? -13.956 8.923 34.251 1.00 64.50 487 GLY A C 1
ATOM 3834 O O . GLY A 1 487 ? -13.925 7.871 33.614 1.00 64.50 487 GLY A O 1
ATOM 3835 N N . ASN A 1 488 ? -12.981 9.250 35.104 1.00 78.88 488 ASN A N 1
ATOM 3836 C CA . ASN A 1 488 ? -11.900 8.339 35.475 1.00 78.88 488 ASN A CA 1
ATOM 3837 C C . ASN A 1 488 ? -12.393 7.375 36.564 1.00 78.88 488 ASN A C 1
ATOM 3839 O O . ASN A 1 488 ? -12.840 7.836 37.608 1.00 78.88 488 ASN A O 1
ATOM 3843 N N . VAL A 1 489 ? -12.310 6.063 36.343 1.00 80.81 489 VAL A N 1
ATOM 3844 C CA . VAL A 1 489 ? -12.869 5.024 37.224 1.00 80.81 489 VAL A CA 1
ATOM 3845 C C . VAL A 1 489 ? -11.739 4.140 37.742 1.00 80.81 489 VAL A C 1
ATOM 3847 O O . VAL A 1 489 ? -11.088 3.455 36.957 1.00 80.81 489 VAL A O 1
ATOM 3850 N N . LYS A 1 490 ? -11.496 4.152 39.056 1.00 82.88 490 LYS A N 1
ATOM 3851 C CA . LYS A 1 490 ? -10.420 3.402 39.723 1.00 82.88 490 LYS A CA 1
ATOM 3852 C C . LYS A 1 490 ? -10.958 2.220 40.525 1.00 82.88 490 LYS A C 1
ATOM 3854 O O . LYS A 1 490 ? -11.818 2.426 41.381 1.00 82.88 490 LYS A O 1
ATOM 3859 N N . GLY A 1 491 ? -10.395 1.028 40.315 1.00 84.00 491 GLY A N 1
ATOM 3860 C CA . GLY A 1 491 ? -10.682 -0.161 41.124 1.00 84.00 491 GLY A CA 1
ATOM 3861 C C . GLY A 1 491 ? -10.085 -0.048 42.530 1.00 84.00 491 GLY A C 1
ATOM 3862 O O . GLY A 1 491 ? -8.893 0.237 42.673 1.00 84.00 491 GLY A O 1
ATOM 3863 N N . LEU A 1 492 ? -10.905 -0.252 43.565 1.00 81.19 492 LEU A N 1
ATOM 3864 C CA . LEU A 1 492 ? -10.523 -0.128 44.981 1.00 81.19 492 LEU A CA 1
ATOM 3865 C C . LEU A 1 492 ? -10.615 -1.440 45.769 1.00 81.19 492 LEU A C 1
ATOM 3867 O O . LEU A 1 492 ? -9.833 -1.639 46.695 1.00 81.19 492 LEU A O 1
ATOM 3871 N N . ILE A 1 493 ? -11.562 -2.313 45.425 1.00 80.12 493 ILE A N 1
ATOM 3872 C CA . ILE A 1 493 ? -11.808 -3.609 46.073 1.00 80.12 493 ILE A CA 1
ATOM 3873 C C . ILE A 1 493 ? -12.127 -4.609 44.958 1.00 80.12 493 ILE A C 1
ATOM 3875 O O . ILE A 1 493 ? -12.788 -4.230 44.001 1.00 80.12 493 ILE A O 1
ATOM 3879 N N . VAL A 1 494 ? -11.671 -5.862 45.055 1.00 80.06 494 VAL A N 1
ATOM 3880 C CA . VAL A 1 494 ? -12.039 -6.926 44.100 1.00 80.06 494 VAL A CA 1
ATOM 3881 C C . VAL A 1 494 ? -13.514 -7.301 44.284 1.00 80.06 494 VAL A C 1
ATOM 3883 O O . VAL A 1 494 ? -13.940 -7.557 45.410 1.00 80.06 494 VAL A O 1
ATOM 3886 N N . GLY A 1 495 ? -14.287 -7.339 43.198 1.00 80.31 495 GLY A N 1
ATOM 3887 C CA . GLY A 1 495 ? -15.739 -7.547 43.227 1.00 80.31 495 GLY A CA 1
ATOM 3888 C C . GLY A 1 495 ? -16.461 -6.829 42.085 1.00 80.31 495 GLY A C 1
ATOM 3889 O O . GLY A 1 495 ? -15.830 -6.440 41.107 1.00 80.31 495 GLY A O 1
ATOM 3890 N N . PHE A 1 496 ? -17.774 -6.630 42.220 1.00 83.12 496 PHE A N 1
ATOM 3891 C CA . PHE A 1 496 ? -18.600 -5.920 41.233 1.00 83.12 496 PHE A CA 1
ATOM 3892 C C . PHE A 1 496 ? -19.104 -4.564 41.761 1.00 83.12 496 PHE A C 1
ATOM 3894 O O . PHE A 1 496 ? -19.236 -4.375 42.973 1.00 83.12 496 PHE A O 1
ATOM 3901 N N . ASP A 1 497 ? -19.383 -3.623 40.856 1.00 85.00 497 ASP A N 1
ATOM 3902 C CA . ASP A 1 497 ? -20.070 -2.347 41.123 1.00 85.00 497 ASP A CA 1
ATOM 3903 C C . ASP A 1 497 ? -21.026 -2.010 39.967 1.00 85.00 497 ASP A C 1
ATOM 3905 O O . ASP A 1 497 ? -20.700 -2.297 38.819 1.00 85.00 497 ASP A O 1
ATOM 3909 N N . GLU A 1 498 ? -22.141 -1.326 40.235 1.00 86.56 498 GLU A N 1
ATOM 3910 C CA . GLU A 1 498 ? -22.905 -0.621 39.187 1.00 86.56 498 GLU A CA 1
ATOM 3911 C C . GLU A 1 498 ? -22.476 0.853 39.206 1.00 86.56 498 GLU A C 1
ATOM 3913 O O . GLU A 1 498 ? -22.537 1.503 40.254 1.00 86.56 498 GLU A O 1
ATOM 3918 N N . LEU A 1 499 ? -22.063 1.397 38.057 1.00 86.69 499 LEU A N 1
ATOM 3919 C CA . LEU A 1 499 ? -21.749 2.814 37.876 1.00 86.69 499 LEU A CA 1
ATOM 3920 C C . LEU A 1 499 ? -22.840 3.505 37.056 1.00 86.69 499 LEU A C 1
ATOM 3922 O O . LEU A 1 499 ? -23.117 3.141 35.916 1.00 86.69 499 LEU A O 1
ATOM 3926 N N . LYS A 1 500 ? -23.423 4.553 37.636 1.00 88.38 500 LYS A N 1
ATOM 3927 C CA . LYS A 1 500 ? -24.605 5.253 37.141 1.00 88.38 500 LYS A CA 1
ATOM 3928 C C . LYS A 1 500 ? -24.322 6.738 36.941 1.00 88.38 500 LYS A C 1
ATOM 3930 O O . LYS A 1 500 ? -24.042 7.464 37.898 1.00 88.38 500 LYS A O 1
ATOM 3935 N N . ALA A 1 501 ? -24.404 7.188 35.693 1.00 89.00 501 ALA A N 1
ATOM 3936 C CA . ALA A 1 501 ? -24.219 8.579 35.292 1.00 89.00 501 ALA A CA 1
ATOM 3937 C C . ALA A 1 501 ? -25.571 9.297 35.230 1.00 89.00 501 ALA A C 1
ATOM 3939 O O . ALA A 1 501 ? -26.592 8.682 34.919 1.00 89.00 501 ALA A O 1
ATOM 3940 N N . THR A 1 502 ? -25.616 10.599 35.512 1.00 87.25 502 THR A N 1
ATOM 3941 C CA . THR A 1 502 ? -26.836 11.413 35.365 1.00 87.25 502 THR A CA 1
ATOM 3942 C C . THR A 1 502 ? -26.514 12.853 34.977 1.00 87.25 502 THR A C 1
ATOM 3944 O O . THR A 1 502 ? -25.610 13.464 35.545 1.00 87.25 502 THR A O 1
ATOM 3947 N N . TYR A 1 503 ? -27.268 13.384 34.010 1.00 85.44 503 TYR A N 1
ATOM 3948 C CA . TYR A 1 503 ? -27.116 14.716 33.415 1.00 85.44 503 TYR A CA 1
ATOM 3949 C C . TYR A 1 503 ? -28.479 15.244 32.956 1.00 85.44 503 TYR A C 1
ATOM 3951 O O . TYR A 1 503 ? -29.202 14.535 32.259 1.00 85.44 503 TYR A O 1
ATOM 3959 N N . LEU A 1 504 ? -28.847 16.469 33.354 1.00 83.25 504 LEU A N 1
ATOM 3960 C CA . LEU A 1 504 ? -30.122 17.124 32.992 1.00 83.25 504 LEU A CA 1
ATOM 3961 C C . LEU A 1 504 ? -31.372 16.220 33.148 1.00 83.25 504 LEU A C 1
ATOM 3963 O O . LEU A 1 504 ? -32.294 16.253 32.336 1.00 83.25 504 LEU A O 1
ATOM 3967 N N . GLY A 1 505 ? -31.397 15.375 34.186 1.00 82.00 505 GLY A N 1
ATOM 3968 C CA . GLY A 1 505 ? -32.499 14.440 34.461 1.00 82.00 505 GLY A CA 1
ATOM 3969 C C . GLY A 1 505 ? -32.537 13.177 33.587 1.00 82.00 505 GLY A C 1
ATOM 3970 O O . GLY A 1 505 ? -33.440 12.360 33.753 1.00 82.00 505 GLY A O 1
ATOM 3971 N N . LYS A 1 506 ? -31.572 12.983 32.681 1.00 89.19 506 LYS A N 1
ATOM 3972 C CA . LYS A 1 506 ? -31.335 11.719 31.967 1.00 89.19 506 LYS A CA 1
ATOM 3973 C C . LYS A 1 506 ? -30.266 10.907 32.697 1.00 89.19 506 LYS A C 1
ATOM 3975 O O . LYS A 1 506 ? -29.343 11.473 33.283 1.00 89.19 506 LYS A O 1
ATOM 3980 N N . THR A 1 507 ? -30.378 9.585 32.631 1.00 90.50 507 THR A N 1
ATOM 3981 C CA . THR A 1 507 ? -29.565 8.628 33.392 1.00 90.50 507 THR A CA 1
ATOM 3982 C C . THR A 1 507 ? -29.206 7.440 32.507 1.00 90.50 507 THR A C 1
ATOM 3984 O O . THR A 1 507 ? -30.014 7.047 31.671 1.00 90.50 507 THR A O 1
ATOM 3987 N N . ASP A 1 508 ? -28.026 6.866 32.722 1.00 91.38 508 ASP A N 1
ATOM 3988 C CA . ASP A 1 508 ? -27.613 5.563 32.186 1.00 91.38 508 ASP A CA 1
ATOM 3989 C C . ASP A 1 508 ? -26.709 4.859 33.213 1.00 91.38 508 ASP A C 1
ATOM 3991 O O . ASP A 1 508 ? -26.105 5.535 34.056 1.00 91.38 508 ASP A O 1
ATOM 3995 N N . SER A 1 509 ? -26.623 3.529 33.175 1.00 87.75 509 SER A N 1
ATOM 3996 C CA . SER A 1 509 ? -25.767 2.754 34.082 1.00 87.75 509 SER A CA 1
ATOM 3997 C C . SER A 1 509 ? -25.120 1.538 33.422 1.00 87.75 509 SER A C 1
ATOM 3999 O O . SER A 1 509 ? -25.530 1.088 32.353 1.00 87.75 509 SER A O 1
ATOM 4001 N N . VAL A 1 510 ? -24.039 1.057 34.037 1.00 85.69 510 VAL A N 1
ATOM 4002 C CA . VAL A 1 510 ? -23.205 -0.035 33.528 1.00 85.69 510 VAL A CA 1
ATOM 4003 C C . VAL A 1 510 ? -22.497 -0.754 34.678 1.00 85.69 510 VAL A C 1
ATOM 4005 O O . VAL A 1 510 ? -22.026 -0.114 35.621 1.00 85.69 510 VAL A O 1
ATOM 4008 N N . ASP A 1 511 ? -22.400 -2.077 34.582 1.00 84.69 511 ASP A N 1
ATOM 4009 C CA . ASP A 1 511 ? -21.689 -2.910 35.552 1.00 84.69 511 ASP A CA 1
ATOM 4010 C C . ASP A 1 511 ? -20.165 -2.863 35.347 1.00 84.69 511 ASP A C 1
ATOM 4012 O O . ASP A 1 511 ? -19.660 -2.702 34.232 1.00 84.69 511 ASP A O 1
ATOM 4016 N N . ILE A 1 512 ? -19.424 -3.018 36.443 1.00 83.19 512 ILE A N 1
ATOM 4017 C CA . ILE A 1 512 ? -17.960 -3.063 36.497 1.00 83.19 512 ILE A CA 1
ATOM 4018 C C . ILE A 1 512 ? -17.528 -4.295 37.287 1.00 83.19 512 ILE A C 1
ATOM 4020 O O . ILE A 1 512 ? -18.053 -4.542 38.370 1.00 83.19 512 ILE A O 1
ATOM 4024 N N . GLU A 1 513 ? -16.505 -4.998 36.806 1.00 85.50 513 GLU A N 1
ATOM 4025 C CA . GLU A 1 513 ? -15.765 -6.001 37.578 1.00 85.50 513 GLU A CA 1
ATOM 4026 C C . GLU A 1 513 ? -14.371 -5.466 37.937 1.00 85.50 513 GLU A C 1
ATOM 4028 O O . GLU A 1 513 ? -13.621 -5.008 37.072 1.00 85.50 513 GLU A O 1
ATOM 4033 N N . VAL A 1 514 ? -13.986 -5.544 39.209 1.00 81.44 514 VAL A N 1
ATOM 4034 C CA . VAL A 1 514 ? -12.610 -5.296 39.651 1.00 81.44 514 VAL A CA 1
ATOM 4035 C C . VAL A 1 514 ? -11.937 -6.627 39.958 1.00 81.44 514 VAL A C 1
ATOM 4037 O O . VAL A 1 514 ? -12.375 -7.361 40.843 1.00 81.44 514 VAL A O 1
ATOM 4040 N N . ILE A 1 515 ? -10.856 -6.921 39.239 1.00 81.25 515 ILE A N 1
ATOM 4041 C CA . ILE A 1 515 ? -10.113 -8.188 39.288 1.00 81.25 515 ILE A CA 1
ATOM 4042 C C . ILE A 1 515 ? -8.793 -8.033 40.071 1.00 81.25 515 ILE A C 1
ATOM 4044 O O . ILE A 1 515 ? -8.256 -6.925 40.151 1.00 81.25 515 ILE A O 1
ATOM 4048 N N . PRO A 1 516 ? -8.237 -9.102 40.678 1.00 72.19 516 PRO A N 1
ATOM 4049 C CA . PRO A 1 516 ? -6.942 -9.024 41.358 1.00 72.19 516 PRO A CA 1
ATOM 4050 C C . PRO A 1 516 ? -5.807 -8.622 40.393 1.00 72.19 516 PRO A C 1
ATOM 4052 O O . PRO A 1 516 ? -5.884 -8.911 39.196 1.00 72.19 516 PRO A O 1
ATOM 4055 N N . PRO A 1 517 ? -4.742 -7.964 40.888 1.00 59.00 517 PRO A N 1
ATOM 4056 C CA . PRO A 1 517 ? -3.656 -7.489 40.042 1.00 59.00 517 PRO A CA 1
ATOM 4057 C C . PRO A 1 517 ? -2.760 -8.660 39.620 1.00 59.00 517 PRO A C 1
ATOM 4059 O O . PRO A 1 517 ? -2.451 -9.545 40.422 1.00 59.00 517 PRO A O 1
ATOM 4062 N N . VAL A 1 518 ? -2.322 -8.663 38.359 1.00 51.81 518 VAL A N 1
ATOM 4063 C CA . VAL A 1 518 ? -1.394 -9.682 37.844 1.00 51.81 518 VAL A CA 1
ATOM 4064 C C . VAL A 1 518 ? -0.021 -9.496 38.511 1.00 51.81 518 VAL A C 1
ATOM 4066 O O . VAL A 1 518 ? 0.477 -8.368 38.522 1.00 51.81 518 VAL A O 1
ATOM 4069 N N . PRO A 1 519 ? 0.617 -10.552 39.057 1.00 42.22 519 PRO A N 1
ATOM 4070 C CA . PRO A 1 519 ? 1.938 -10.436 39.669 1.00 42.22 519 PRO A CA 1
ATOM 4071 C C . PRO A 1 519 ? 2.987 -9.877 38.698 1.00 42.22 519 PRO A C 1
ATOM 4073 O O . PRO A 1 519 ? 3.225 -10.438 37.628 1.00 42.22 519 PRO A O 1
ATOM 4076 N N . VAL A 1 520 ? 3.623 -8.771 39.087 1.00 35.34 520 VAL A N 1
ATOM 4077 C CA . VAL A 1 520 ? 4.727 -8.151 38.343 1.00 35.34 520 VAL A CA 1
ATOM 4078 C C . VAL A 1 520 ? 6.036 -8.751 38.841 1.00 35.34 520 VAL A C 1
ATOM 4080 O O . VAL A 1 520 ? 6.527 -8.371 39.902 1.00 35.34 520 VAL A O 1
ATOM 4083 N N . ASP A 1 521 ? 6.587 -9.696 38.083 1.00 36.78 521 ASP A N 1
ATOM 4084 C CA . ASP A 1 521 ? 7.847 -10.352 38.433 1.00 36.78 521 ASP A CA 1
ATOM 4085 C C . ASP A 1 521 ? 9.057 -9.510 37.986 1.00 36.78 521 ASP A C 1
ATOM 4087 O O . ASP A 1 521 ? 9.095 -8.974 36.872 1.00 36.78 521 ASP A O 1
ATOM 4091 N N . THR A 1 522 ? 10.037 -9.324 38.870 1.00 32.97 522 THR A N 1
ATOM 4092 C CA . THR A 1 522 ? 11.081 -8.299 38.702 1.00 32.97 522 THR A CA 1
ATOM 4093 C C . THR A 1 522 ? 12.332 -8.804 37.987 1.00 32.97 522 THR A C 1
ATOM 4095 O O . THR A 1 522 ? 13.012 -9.686 38.493 1.00 32.97 522 THR A O 1
ATOM 4098 N N . VAL A 1 523 ? 12.686 -8.128 36.883 1.00 35.62 523 VAL A N 1
ATOM 4099 C CA . VAL A 1 523 ? 14.042 -7.969 36.303 1.00 35.62 523 VAL A CA 1
ATOM 4100 C C . VAL A 1 523 ? 14.933 -9.227 36.306 1.00 35.62 523 VAL A C 1
ATOM 4102 O O . VAL A 1 523 ? 15.626 -9.500 37.283 1.00 35.62 523 VAL A O 1
ATOM 4105 N N . GLY A 1 524 ? 15.062 -9.922 35.166 1.00 33.72 524 GLY A N 1
ATOM 4106 C CA . GLY A 1 524 ? 16.087 -10.976 35.080 1.00 33.72 524 GLY A CA 1
ATOM 4107 C C . GLY A 1 524 ? 16.315 -11.688 33.747 1.00 33.72 524 GLY A C 1
ATOM 4108 O O . GLY A 1 524 ? 17.426 -12.150 33.520 1.00 33.72 524 GLY A O 1
ATOM 4109 N N . ASN A 1 525 ? 15.328 -11.778 32.850 1.00 27.14 525 ASN A N 1
ATOM 4110 C CA . ASN A 1 525 ? 15.525 -12.373 31.521 1.00 27.14 525 ASN A CA 1
ATOM 4111 C C . ASN A 1 525 ? 14.528 -11.819 30.499 1.00 27.14 525 ASN A C 1
ATOM 4113 O O . ASN A 1 525 ? 13.318 -11.927 30.689 1.00 27.14 525 ASN A O 1
ATOM 4117 N N . VAL A 1 526 ? 15.031 -11.305 29.372 1.00 32.81 526 VAL A N 1
ATOM 4118 C CA . VAL A 1 526 ? 14.207 -11.105 28.172 1.00 32.81 526 VAL A CA 1
ATOM 4119 C C . VAL A 1 526 ? 14.079 -12.461 27.486 1.00 32.81 526 VAL A C 1
ATOM 4121 O O . VAL A 1 526 ? 14.907 -12.830 26.654 1.00 32.81 526 VAL A O 1
ATOM 4124 N N . VAL A 1 527 ? 13.044 -13.216 27.856 1.00 32.69 527 VAL A N 1
ATOM 4125 C CA . VAL A 1 527 ? 12.633 -14.399 27.093 1.00 32.69 527 VAL A CA 1
ATOM 4126 C C . VAL A 1 527 ? 12.117 -13.887 25.750 1.00 32.69 527 VAL A C 1
ATOM 4128 O O . VAL A 1 527 ? 11.041 -13.295 25.671 1.00 32.69 527 VAL A O 1
ATOM 4131 N N . LEU A 1 528 ? 12.928 -14.024 24.701 1.00 35.66 528 LEU A N 1
ATOM 4132 C CA . LEU A 1 528 ? 12.535 -13.599 23.362 1.00 35.66 528 LEU A CA 1
ATOM 4133 C C . LEU A 1 528 ? 11.341 -14.448 22.899 1.00 35.66 528 LEU A C 1
ATOM 4135 O O . LEU A 1 528 ? 11.413 -15.674 23.007 1.00 35.66 528 LEU A O 1
ATOM 4139 N N . PRO A 1 529 ? 10.270 -13.842 22.349 1.00 42.34 529 PRO A N 1
ATOM 4140 C CA . PRO A 1 529 ? 9.151 -14.609 21.825 1.00 42.34 529 PRO A CA 1
ATOM 4141 C C . PRO A 1 529 ? 9.653 -15.530 20.713 1.00 42.34 529 PRO A C 1
ATOM 4143 O O . PRO A 1 529 ? 10.316 -15.090 19.765 1.00 42.34 529 PRO A O 1
ATOM 4146 N N . VAL A 1 530 ? 9.348 -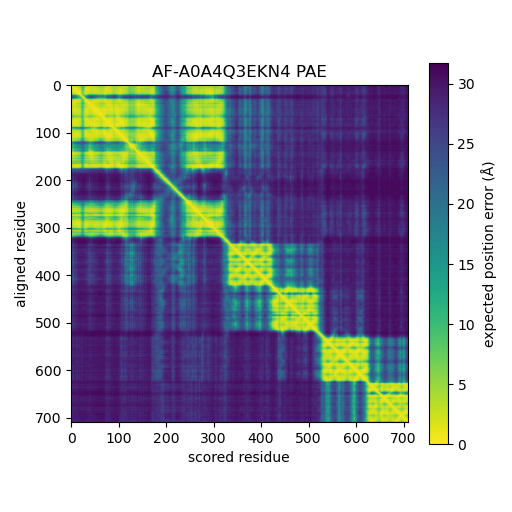16.817 20.859 1.00 49.09 530 VAL A N 1
ATOM 4147 C CA . VAL A 1 530 ? 9.782 -17.877 19.949 1.00 49.09 530 VAL A CA 1
ATOM 4148 C C . VAL A 1 530 ? 9.351 -17.551 18.527 1.00 49.09 530 VAL A C 1
ATOM 4150 O O . VAL A 1 530 ? 8.171 -17.378 18.225 1.00 49.09 530 VAL A O 1
ATOM 4153 N N . ARG A 1 531 ? 10.327 -17.481 17.621 1.00 55.47 531 ARG A N 1
ATOM 4154 C CA . ARG A 1 531 ? 10.059 -17.202 16.213 1.00 55.47 531 ARG A CA 1
ATOM 4155 C C . ARG A 1 531 ? 9.813 -18.510 15.472 1.00 55.47 531 ARG A C 1
ATOM 4157 O O . ARG A 1 531 ? 10.683 -19.380 15.399 1.00 55.47 531 ARG A O 1
ATOM 4164 N N . PHE A 1 532 ? 8.625 -18.629 14.887 1.00 70.94 532 PHE A N 1
ATOM 4165 C CA . PHE A 1 532 ? 8.313 -19.677 13.921 1.00 70.94 532 PHE A CA 1
ATOM 4166 C C . PHE A 1 532 ? 9.158 -19.458 12.659 1.00 70.94 532 PHE A C 1
ATOM 4168 O O . PHE A 1 532 ? 8.872 -18.575 11.854 1.00 70.94 532 PHE A O 1
ATOM 4175 N N . ALA A 1 533 ? 10.202 -20.267 12.479 1.00 65.56 533 ALA A N 1
ATOM 4176 C CA . ALA A 1 533 ? 11.054 -20.246 11.292 1.00 65.56 533 ALA A CA 1
ATOM 4177 C C . ALA A 1 533 ? 10.302 -20.730 10.042 1.00 65.56 533 ALA A C 1
ATOM 4179 O O . ALA A 1 533 ? 10.598 -20.313 8.922 1.00 65.56 533 ALA A O 1
ATOM 4180 N N . LYS A 1 534 ? 9.329 -21.633 10.229 1.00 81.25 534 LYS A N 1
ATOM 4181 C CA . LYS A 1 534 ? 8.488 -22.175 9.160 1.00 81.25 534 LYS A CA 1
ATOM 4182 C C . LYS A 1 534 ? 7.191 -22.737 9.729 1.00 81.25 534 LYS A C 1
ATOM 4184 O O . LYS A 1 534 ? 7.219 -23.416 10.750 1.00 81.25 534 LYS A O 1
ATOM 4189 N N . VAL A 1 535 ? 6.080 -22.534 9.025 1.00 90.75 535 VAL A N 1
ATOM 4190 C CA . VAL A 1 535 ? 4.812 -23.252 9.240 1.00 90.75 535 VAL A CA 1
ATOM 4191 C C . VAL A 1 535 ? 4.275 -23.683 7.876 1.00 90.75 535 VAL A C 1
ATOM 4193 O O . VAL A 1 535 ? 4.461 -22.979 6.884 1.00 90.75 535 VAL A O 1
ATOM 4196 N N . ALA A 1 536 ? 3.641 -24.850 7.803 1.00 92.00 536 ALA A N 1
ATOM 4197 C CA . ALA A 1 536 ? 2.961 -25.347 6.613 1.00 92.00 536 ALA A CA 1
ATOM 4198 C C . ALA A 1 536 ? 1.821 -26.300 6.997 1.00 92.00 536 ALA A C 1
ATOM 4200 O O . ALA A 1 536 ? 1.887 -26.968 8.027 1.00 92.00 536 ALA A O 1
ATOM 4201 N N . ALA A 1 537 ? 0.806 -26.408 6.141 1.00 94.00 537 ALA A N 1
ATOM 4202 C CA . ALA A 1 537 ? -0.228 -27.433 6.233 1.00 94.00 537 ALA A CA 1
ATOM 4203 C C . ALA A 1 537 ? -0.395 -28.108 4.865 1.00 94.00 537 ALA A C 1
ATOM 4205 O O . ALA A 1 537 ? -0.372 -27.441 3.830 1.00 94.00 537 ALA A O 1
ATOM 4206 N N . LYS A 1 538 ? -0.537 -29.437 4.842 1.00 93.69 538 LYS A N 1
ATOM 4207 C CA . LYS A 1 538 ? -0.670 -30.219 3.607 1.00 93.69 538 LYS A CA 1
ATOM 4208 C C . LYS A 1 538 ? -1.649 -31.374 3.788 1.00 93.69 538 LYS A C 1
ATOM 4210 O O . LYS A 1 538 ? -1.474 -32.220 4.660 1.00 93.69 538 LYS A O 1
ATOM 4215 N N . TYR A 1 539 ? -2.653 -31.434 2.921 1.00 89.81 539 TYR A N 1
ATOM 4216 C CA . TYR A 1 539 ? -3.587 -32.556 2.847 1.00 89.81 539 TYR A CA 1
ATOM 4217 C C . TYR A 1 539 ? -2.882 -33.854 2.408 1.00 89.81 539 TYR A C 1
ATOM 4219 O O . TYR A 1 539 ? -2.067 -33.840 1.483 1.00 89.81 539 TYR A O 1
ATOM 4227 N N . GLN A 1 540 ? -3.204 -34.969 3.071 1.00 85.50 540 GLN A N 1
ATOM 4228 C CA . GLN A 1 540 ? -2.641 -36.306 2.829 1.00 85.50 540 GLN A CA 1
ATOM 4229 C C . GLN A 1 540 ? -3.723 -37.388 2.623 1.00 85.50 540 GLN A C 1
ATOM 4231 O O . GLN A 1 540 ? -3.511 -38.562 2.919 1.00 85.50 540 GLN A O 1
ATOM 4236 N N . GLY A 1 541 ? -4.909 -37.019 2.130 1.00 78.12 541 GLY A N 1
ATOM 4237 C CA . GLY A 1 541 ? -6.002 -37.969 1.885 1.00 78.12 541 GLY A CA 1
ATOM 4238 C C . GLY A 1 541 ? -6.875 -38.198 3.120 1.00 78.12 541 GLY A C 1
ATOM 4239 O O . GLY A 1 541 ? -8.027 -37.771 3.157 1.00 78.12 541 GLY A O 1
ATOM 4240 N N . THR A 1 542 ? -6.323 -38.852 4.143 1.00 80.62 542 THR A N 1
ATOM 4241 C CA . THR A 1 542 ? -7.053 -39.202 5.380 1.00 80.62 542 THR A CA 1
ATOM 4242 C C . THR A 1 542 ? -7.044 -38.109 6.445 1.00 80.62 542 THR A C 1
ATOM 4244 O O . THR A 1 542 ? -7.827 -38.175 7.386 1.00 80.62 542 THR A O 1
ATOM 4247 N N . HIS A 1 543 ? -6.154 -37.126 6.316 1.00 87.31 543 HIS A N 1
ATOM 4248 C CA . HIS A 1 543 ? -5.932 -36.050 7.281 1.00 87.31 543 HIS A CA 1
ATOM 4249 C C . HIS A 1 543 ? -5.232 -34.860 6.605 1.00 87.31 543 HIS A C 1
ATOM 4251 O O . HIS A 1 543 ? -4.750 -34.963 5.470 1.00 87.31 543 HIS A O 1
ATOM 4257 N N . VAL A 1 544 ? -5.122 -33.737 7.315 1.00 90.88 544 VAL A N 1
ATOM 4258 C CA . VAL A 1 544 ? -4.163 -32.671 6.994 1.00 90.88 544 VAL A CA 1
ATOM 4259 C C . VAL A 1 544 ? -2.986 -32.766 7.956 1.00 90.88 544 VAL A C 1
ATOM 4261 O O . VAL A 1 544 ? -3.172 -32.692 9.169 1.00 90.88 544 VAL A O 1
ATOM 4264 N N . LEU A 1 545 ? -1.773 -32.895 7.422 1.00 96.25 545 LEU A N 1
ATOM 4265 C CA . LEU A 1 545 ? -0.551 -32.784 8.208 1.00 96.25 545 LEU A CA 1
ATOM 4266 C C . LEU A 1 545 ? -0.163 -31.306 8.320 1.00 96.25 545 LEU A C 1
ATOM 4268 O O . LEU A 1 545 ? 0.148 -30.663 7.315 1.00 96.25 545 LEU A O 1
ATOM 4272 N N . VAL A 1 546 ? -0.172 -30.780 9.539 1.00 96.44 546 VAL A N 1
ATOM 4273 C CA . VAL A 1 546 ? 0.374 -29.467 9.892 1.00 96.44 546 VAL A CA 1
ATOM 4274 C C . VAL A 1 546 ? 1.796 -29.676 10.407 1.00 96.44 546 VAL A C 1
ATOM 4276 O O . VAL A 1 546 ? 2.037 -30.592 11.188 1.00 96.44 546 VAL A O 1
ATOM 4279 N N . THR A 1 547 ? 2.747 -28.853 9.976 1.00 94.12 547 THR A N 1
ATOM 4280 C CA . THR A 1 547 ? 4.154 -28.912 10.404 1.00 94.12 547 THR A CA 1
ATOM 4281 C C . THR A 1 547 ? 4.668 -27.519 10.716 1.00 94.12 547 THR A C 1
ATOM 4283 O O . THR A 1 547 ? 4.406 -26.592 9.946 1.00 94.12 547 THR A O 1
ATOM 4286 N N . TRP A 1 548 ? 5.450 -27.375 11.782 1.00 94.69 548 TRP A N 1
ATOM 4287 C CA . TRP A 1 548 ? 6.139 -26.126 12.100 1.00 94.69 548 TRP A CA 1
ATOM 4288 C C . TRP A 1 548 ? 7.552 -26.375 12.616 1.00 94.69 548 TRP A C 1
ATOM 4290 O O . TRP A 1 548 ? 7.880 -27.462 13.086 1.00 94.69 548 TRP A O 1
ATOM 4300 N N . GLN A 1 549 ? 8.382 -25.346 12.499 1.00 88.88 549 GLN A N 1
ATOM 4301 C CA . GLN A 1 549 ? 9.733 -25.302 13.030 1.00 88.88 549 GLN A CA 1
ATOM 4302 C C . GLN A 1 549 ? 9.928 -23.980 13.773 1.00 88.88 549 GLN A C 1
ATOM 4304 O O . GLN A 1 549 ? 9.612 -22.911 13.243 1.00 88.88 549 GLN A O 1
ATOM 4309 N N . THR A 1 550 ? 10.463 -24.054 14.984 1.00 84.88 550 THR A N 1
ATOM 4310 C CA . THR A 1 550 ? 10.918 -22.908 15.782 1.00 84.88 550 THR A CA 1
ATOM 4311 C C . THR A 1 550 ? 12.393 -22.617 15.486 1.00 84.88 550 THR A C 1
ATOM 4313 O O . THR A 1 550 ? 13.138 -23.517 15.100 1.00 84.88 550 THR A O 1
ATOM 4316 N N . SER A 1 551 ? 12.840 -21.364 15.630 1.00 73.06 551 SER A N 1
ATOM 4317 C CA . SER A 1 551 ? 14.275 -21.018 15.533 1.00 73.06 551 SER A CA 1
ATOM 4318 C C . SER A 1 551 ? 15.017 -21.095 16.872 1.00 73.06 551 SER A C 1
ATOM 4320 O O . SER A 1 551 ? 16.242 -21.098 16.898 1.00 73.06 551 SER A O 1
ATOM 4322 N N . MET A 1 552 ? 14.269 -21.068 17.974 1.00 68.00 552 MET A N 1
ATOM 4323 C CA . MET A 1 552 ? 14.719 -21.064 19.365 1.00 68.00 552 MET A CA 1
ATOM 4324 C C . MET A 1 552 ? 13.502 -21.389 20.229 1.00 68.00 552 MET A C 1
ATOM 4326 O O . MET A 1 552 ? 12.424 -20.884 19.931 1.00 68.00 552 MET A O 1
ATOM 4330 N N . GLU A 1 553 ? 13.652 -22.179 21.288 1.00 70.75 553 GLU A N 1
ATOM 4331 C CA . GLU A 1 553 ? 12.625 -22.355 22.319 1.00 70.75 553 GLU A CA 1
ATOM 4332 C C . GLU A 1 553 ? 13.214 -22.174 23.710 1.00 70.75 553 GLU A C 1
ATOM 4334 O O . GLU A 1 553 ? 14.280 -22.705 24.019 1.00 70.75 553 GLU A O 1
ATOM 4339 N N . GLN A 1 554 ? 12.484 -21.448 24.553 1.00 67.19 554 GLN A N 1
ATOM 4340 C CA . GLN A 1 554 ? 12.787 -21.258 25.962 1.00 67.19 554 GLN A CA 1
ATOM 4341 C C . GLN A 1 554 ? 11.479 -20.930 26.692 1.00 67.19 554 GLN A C 1
ATOM 4343 O O . GLN A 1 554 ? 10.720 -20.085 26.227 1.00 67.19 554 GLN A O 1
ATOM 4348 N N . ASN A 1 555 ? 11.232 -21.586 27.827 1.00 70.56 555 ASN A N 1
ATOM 4349 C CA . ASN A 1 555 ? 10.054 -21.404 28.688 1.00 70.56 555 ASN A CA 1
ATOM 4350 C C . ASN A 1 555 ? 8.683 -21.615 28.004 1.00 70.56 555 ASN A C 1
ATOM 4352 O O . ASN A 1 555 ? 7.664 -21.132 28.498 1.00 70.56 555 ASN A O 1
ATOM 4356 N N . ASN A 1 556 ? 8.645 -22.376 26.911 1.00 77.50 556 ASN A N 1
ATOM 4357 C CA . ASN A 1 556 ? 7.426 -22.763 26.206 1.00 77.50 556 ASN A CA 1
ATOM 4358 C C . ASN A 1 556 ? 6.774 -23.966 26.915 1.00 77.50 556 ASN A C 1
ATOM 4360 O O . ASN A 1 556 ? 7.457 -24.936 27.244 1.00 77.50 556 ASN A O 1
ATOM 4364 N N . SER A 1 557 ? 5.463 -23.935 27.153 1.00 83.56 557 SER A N 1
ATOM 4365 C CA . SER A 1 557 ? 4.732 -25.063 27.739 1.00 83.56 557 SER A CA 1
ATOM 4366 C C . SER A 1 557 ? 4.281 -26.050 26.656 1.00 83.56 557 SER A C 1
ATOM 4368 O O . SER A 1 557 ? 4.606 -27.241 26.702 1.00 83.56 557 SER A O 1
ATOM 4370 N N . TYR A 1 558 ? 3.546 -25.565 25.654 1.00 88.12 558 TYR A N 1
ATOM 4371 C CA . TYR A 1 558 ? 3.037 -26.373 24.547 1.00 88.12 558 TYR A CA 1
ATOM 4372 C C . TYR A 1 558 ? 2.624 -25.516 23.349 1.00 88.12 558 TYR A C 1
ATOM 4374 O O . TYR A 1 558 ? 2.305 -24.335 23.455 1.00 88.12 558 TYR A O 1
ATOM 4382 N N . PHE A 1 559 ? 2.534 -26.167 22.195 1.00 93.19 559 PHE A N 1
ATOM 4383 C CA . PHE A 1 559 ? 1.860 -25.641 21.019 1.00 93.19 559 PHE A CA 1
ATOM 4384 C C . PHE A 1 559 ? 0.421 -26.155 20.971 1.00 93.19 559 PHE A C 1
ATOM 4386 O O . PHE A 1 559 ? 0.166 -27.355 21.070 1.00 93.19 559 PHE A O 1
ATOM 4393 N N . GLU A 1 560 ? -0.522 -25.249 20.775 1.00 96.19 560 GLU A N 1
ATOM 4394 C CA . GLU A 1 560 ? -1.916 -25.515 20.449 1.00 96.19 560 GLU A CA 1
ATOM 4395 C C . GLU A 1 560 ? -2.106 -25.292 18.944 1.00 96.19 560 GLU A C 1
ATOM 4397 O O . GLU A 1 560 ? -1.822 -24.220 18.409 1.00 96.19 560 GLU A O 1
ATOM 4402 N N . VAL A 1 561 ? -2.528 -26.333 18.230 1.00 96.19 561 VAL A N 1
ATOM 4403 C CA . VAL A 1 561 ? -2.826 -26.250 16.800 1.00 96.19 561 VAL A CA 1
ATOM 4404 C C . VAL A 1 561 ? -4.271 -25.806 16.674 1.00 96.19 561 VAL A C 1
ATOM 4406 O O . VAL A 1 561 ? -5.173 -26.509 17.125 1.00 96.19 561 VAL A O 1
ATOM 4409 N N . GLU A 1 562 ? -4.505 -24.654 16.058 1.00 95.25 562 GLU A N 1
ATOM 4410 C CA . GLU A 1 562 ? -5.848 -24.126 15.842 1.00 95.25 562 GLU A CA 1
ATOM 4411 C C . GLU A 1 562 ? -6.243 -24.262 14.364 1.00 95.25 562 GLU A C 1
ATOM 4413 O O . GLU A 1 562 ? -5.440 -24.004 13.464 1.00 95.25 562 GLU A O 1
ATOM 4418 N N . HIS A 1 563 ? -7.486 -24.674 14.113 1.00 95.31 563 HIS A N 1
ATOM 4419 C CA . HIS A 1 563 ? -8.087 -24.896 12.794 1.00 95.31 563 HIS A CA 1
ATOM 4420 C C . HIS A 1 563 ? -9.248 -23.926 12.558 1.00 95.31 563 HIS A C 1
ATOM 4422 O O . HIS A 1 563 ? -9.959 -23.561 13.489 1.00 95.31 563 HIS A O 1
ATOM 4428 N N . SER A 1 564 ? -9.450 -23.513 11.309 1.00 90.06 564 SER A N 1
ATOM 4429 C CA . SER A 1 564 ? -10.544 -22.642 10.887 1.00 90.06 564 SER A CA 1
ATOM 4430 C C . SER A 1 564 ? -11.045 -23.008 9.485 1.00 90.06 564 SER A C 1
ATOM 4432 O O . SER A 1 564 ? -10.284 -23.460 8.623 1.00 90.06 564 SER A O 1
ATOM 4434 N N . ALA A 1 565 ? -12.339 -22.780 9.255 1.00 82.19 565 ALA A N 1
ATOM 4435 C CA . ALA A 1 565 ? -13.003 -22.924 7.958 1.00 82.19 565 ALA A CA 1
ATOM 4436 C C . ALA A 1 565 ? -13.025 -21.622 7.129 1.00 82.19 565 ALA A C 1
ATOM 4438 O O . ALA A 1 565 ? -13.217 -21.673 5.916 1.00 82.19 565 ALA A O 1
ATOM 4439 N N . ASP A 1 566 ? -12.844 -20.465 7.774 1.00 81.00 566 ASP A N 1
ATOM 4440 C CA . ASP A 1 566 ? -13.064 -19.125 7.206 1.00 81.00 566 ASP A CA 1
ATOM 4441 C C . ASP A 1 566 ? -11.876 -18.158 7.398 1.00 81.00 566 ASP A C 1
ATOM 4443 O O . ASP A 1 566 ? -11.926 -17.026 6.924 1.00 81.00 566 ASP A O 1
ATOM 4447 N N . ALA A 1 567 ? -10.803 -18.613 8.057 1.00 81.38 567 ALA A N 1
ATOM 4448 C CA . ALA A 1 567 ? -9.635 -17.834 8.485 1.00 81.38 567 ALA A CA 1
ATOM 4449 C C . ALA A 1 567 ? -9.920 -16.732 9.528 1.00 81.38 567 ALA A C 1
ATOM 4451 O O . ALA A 1 567 ? -9.045 -15.906 9.788 1.00 81.38 567 ALA A O 1
ATOM 4452 N N . VAL A 1 568 ? -11.101 -16.740 10.155 1.00 77.31 568 VAL A N 1
ATOM 4453 C CA . VAL A 1 568 ? -11.518 -15.780 11.192 1.00 77.31 568 VAL A CA 1
ATOM 4454 C C . VAL A 1 568 ? -11.800 -16.510 12.503 1.00 77.31 568 VAL A C 1
ATOM 4456 O O . VAL A 1 568 ? -11.190 -16.215 13.530 1.00 77.31 568 VAL A O 1
ATOM 4459 N N . ASN A 1 569 ? -12.687 -17.501 12.461 1.00 85.62 569 ASN A N 1
ATOM 4460 C CA . ASN A 1 569 ? -13.108 -18.288 13.610 1.00 85.62 569 ASN A CA 1
ATOM 4461 C C . ASN A 1 569 ? -12.200 -19.514 13.741 1.00 85.62 569 ASN A C 1
ATOM 4463 O O . ASN A 1 569 ? -12.292 -20.452 12.945 1.00 85.62 569 ASN A O 1
ATOM 4467 N N . PHE A 1 570 ? -11.305 -19.487 14.729 1.00 92.81 570 PHE A N 1
ATOM 4468 C CA . PHE A 1 570 ? -10.360 -20.564 15.023 1.00 92.81 570 PHE A CA 1
ATOM 4469 C C . PHE A 1 570 ? -10.817 -21.394 16.227 1.00 92.81 570 PHE A C 1
ATOM 4471 O O . PHE A 1 570 ? -11.216 -20.849 17.253 1.00 92.81 570 PHE A O 1
ATOM 4478 N N . ILE A 1 571 ? -10.725 -22.718 16.099 1.00 90.44 571 ILE A N 1
ATOM 4479 C CA . ILE A 1 571 ? -11.002 -23.700 17.153 1.00 90.44 571 ILE A CA 1
ATOM 4480 C C . ILE A 1 571 ? -9.763 -24.559 17.421 1.00 90.44 571 ILE A C 1
ATOM 4482 O O . ILE A 1 571 ? -8.967 -24.820 16.520 1.00 90.44 571 ILE A O 1
ATOM 4486 N N . ASN A 1 572 ? -9.603 -25.025 18.658 1.00 93.62 572 ASN A N 1
ATOM 4487 C CA . ASN A 1 572 ? -8.527 -25.940 19.037 1.00 93.62 572 ASN A CA 1
ATOM 4488 C C . ASN A 1 572 ? -8.697 -27.293 18.315 1.00 93.62 572 ASN A C 1
ATOM 4490 O O . ASN A 1 572 ? -9.721 -27.959 18.466 1.00 93.62 572 ASN A O 1
ATOM 4494 N N . ALA A 1 573 ? -7.691 -27.682 17.530 1.00 90.06 573 ALA A N 1
ATOM 4495 C CA . ALA A 1 573 ? -7.619 -28.955 16.815 1.00 90.06 573 ALA A CA 1
ATOM 4496 C C . ALA A 1 573 ? -6.770 -30.009 17.551 1.00 90.06 573 ALA A C 1
ATOM 4498 O O . ALA A 1 573 ? -6.925 -31.203 17.295 1.00 90.06 573 ALA A O 1
ATOM 4499 N N . GLY A 1 574 ? -5.876 -29.583 18.448 1.00 91.62 574 GLY A N 1
ATOM 4500 C CA . GLY A 1 574 ? -5.046 -30.440 19.293 1.00 91.62 574 GLY A CA 1
ATOM 4501 C C . GLY A 1 574 ? -3.870 -29.694 19.931 1.00 91.62 574 GLY A C 1
ATOM 4502 O O . GLY A 1 574 ? -3.637 -28.516 19.662 1.00 91.62 574 GLY A O 1
ATOM 4503 N N . ARG A 1 575 ? -3.095 -30.391 20.771 1.00 94.44 575 ARG A N 1
ATOM 4504 C CA . ARG A 1 575 ? -1.883 -29.861 21.421 1.00 94.44 575 ARG A CA 1
ATOM 4505 C C . ARG A 1 575 ? -0.679 -30.774 21.207 1.00 94.44 575 ARG A C 1
ATOM 4507 O O . ARG A 1 575 ? -0.832 -31.990 21.112 1.00 94.44 575 ARG A O 1
ATOM 4514 N N . VAL A 1 576 ? 0.512 -30.181 21.176 1.00 92.00 576 VAL A N 1
ATOM 4515 C CA . VAL A 1 576 ? 1.816 -30.856 21.103 1.00 92.00 576 VAL A CA 1
ATOM 4516 C C . VAL A 1 576 ? 2.755 -30.189 22.110 1.00 92.00 576 VAL A C 1
ATOM 4518 O O . VAL A 1 576 ? 2.906 -28.970 22.093 1.00 92.00 576 VAL A O 1
ATOM 4521 N N . ALA A 1 577 ? 3.365 -30.969 23.004 1.00 88.44 577 ALA A N 1
ATOM 4522 C CA . ALA A 1 577 ? 4.290 -30.447 24.013 1.00 88.44 577 ALA A CA 1
ATOM 4523 C C . ALA A 1 577 ? 5.557 -29.851 23.371 1.00 88.44 577 ALA A C 1
ATOM 4525 O O . ALA A 1 577 ? 6.039 -30.364 22.358 1.00 88.44 577 ALA A O 1
ATOM 4526 N N . ALA A 1 578 ? 6.093 -28.784 23.965 1.00 86.56 578 ALA A N 1
ATOM 4527 C CA . ALA A 1 578 ? 7.325 -28.147 23.506 1.00 86.56 578 ALA A CA 1
ATOM 4528 C C . ALA A 1 578 ? 8.576 -28.879 24.021 1.00 86.56 578 ALA A C 1
ATOM 4530 O O . ALA A 1 578 ? 8.571 -29.422 25.127 1.00 86.56 578 ALA A O 1
ATOM 4531 N N . THR A 1 579 ? 9.663 -28.881 23.243 1.00 82.75 579 THR A N 1
ATOM 4532 C CA . THR A 1 579 ? 10.934 -29.512 23.640 1.00 82.75 579 THR A CA 1
ATOM 4533 C C . THR A 1 579 ? 11.867 -28.566 24.392 1.00 82.75 579 THR A C 1
ATOM 4535 O O . THR A 1 579 ? 12.773 -29.045 25.070 1.00 82.75 579 THR A O 1
ATOM 4538 N N . ASN A 1 580 ? 11.649 -27.245 24.310 1.00 77.00 580 ASN A N 1
ATOM 4539 C CA . ASN A 1 580 ? 12.471 -26.221 24.971 1.00 77.00 580 ASN A CA 1
ATOM 4540 C C . ASN A 1 580 ? 13.959 -26.262 24.573 1.00 77.00 580 ASN A C 1
ATOM 4542 O O . ASN A 1 580 ? 14.857 -25.991 25.370 1.00 77.00 580 ASN A O 1
ATOM 4546 N N . VAL A 1 581 ? 14.227 -26.600 23.309 1.00 74.62 581 VAL A N 1
ATOM 4547 C CA . VAL A 1 581 ? 15.578 -26.598 22.739 1.00 74.62 581 VAL A CA 1
ATOM 4548 C C . VAL A 1 581 ? 15.956 -25.186 22.280 1.00 74.62 581 VAL A C 1
ATOM 4550 O O . VAL A 1 581 ? 15.313 -24.608 21.405 1.00 74.62 581 VAL A O 1
ATOM 4553 N N . ALA A 1 582 ? 17.065 -24.650 22.797 1.00 64.56 582 ALA A N 1
ATOM 4554 C CA . ALA A 1 582 ? 17.521 -23.281 22.519 1.00 64.56 582 ALA A CA 1
ATOM 4555 C C . ALA A 1 582 ? 17.817 -22.976 21.031 1.00 64.56 582 ALA A C 1
ATOM 4557 O O . ALA A 1 582 ? 17.780 -21.819 20.630 1.00 64.56 582 ALA A O 1
ATOM 4558 N N . ASN A 1 583 ? 18.052 -23.997 20.198 1.00 72.31 583 ASN A N 1
ATOM 4559 C CA . ASN A 1 583 ? 18.217 -23.871 18.738 1.00 72.31 583 ASN A CA 1
ATOM 4560 C C . ASN A 1 583 ? 16.924 -24.189 17.951 1.00 72.31 583 ASN A C 1
ATOM 4562 O O . ASN A 1 583 ? 16.962 -24.393 16.737 1.00 72.31 583 ASN A O 1
ATOM 4566 N N . GLY A 1 584 ? 15.789 -24.284 18.648 1.00 79.38 584 GLY A N 1
ATOM 4567 C CA . GLY A 1 584 ? 14.495 -24.670 18.101 1.00 79.38 584 GLY A CA 1
ATOM 4568 C C . GLY A 1 584 ? 14.332 -26.178 17.896 1.00 79.38 584 GLY A C 1
ATOM 4569 O O . GLY A 1 584 ? 15.192 -26.996 18.233 1.00 79.38 584 GLY A O 1
ATOM 4570 N N . SER A 1 585 ? 13.180 -26.562 17.360 1.00 86.25 585 SER A N 1
ATOM 4571 C CA . SER A 1 585 ? 12.791 -27.936 17.044 1.00 86.25 585 SER A CA 1
ATOM 4572 C C . SER A 1 585 ? 11.723 -27.965 15.948 1.00 86.25 585 SER A C 1
ATOM 4574 O O . SER A 1 585 ? 11.120 -26.945 15.606 1.00 86.25 585 SER A O 1
ATOM 4576 N N . SER A 1 586 ? 11.515 -29.149 15.371 1.00 89.69 586 SER A N 1
ATOM 4577 C CA . SER A 1 586 ? 10.550 -29.393 14.294 1.00 89.69 586 SER A CA 1
ATOM 4578 C C . SER A 1 586 ? 9.433 -30.310 14.775 1.00 89.69 586 SER A C 1
ATOM 4580 O O . SER A 1 586 ? 9.696 -31.358 15.362 1.00 89.69 586 SER A O 1
ATOM 4582 N N . TYR A 1 587 ? 8.193 -29.944 14.465 1.00 93.81 587 TYR A N 1
ATOM 4583 C CA . TYR A 1 587 ? 6.984 -30.600 14.952 1.00 93.81 587 TYR A CA 1
ATOM 4584 C C . TYR A 1 587 ? 6.028 -30.935 13.815 1.00 93.81 587 TYR A C 1
ATOM 4586 O O . TYR A 1 587 ? 6.062 -30.338 12.733 1.00 93.81 587 TYR A O 1
ATOM 4594 N N . SER A 1 588 ? 5.118 -31.865 14.094 1.00 94.12 588 SER A N 1
ATOM 4595 C CA . SER A 1 588 ? 3.997 -32.158 13.214 1.00 94.12 588 SER A CA 1
ATOM 4596 C C . SER A 1 588 ? 2.749 -32.549 13.998 1.00 94.12 588 SER A C 1
ATOM 4598 O O . SER A 1 588 ? 2.844 -33.080 15.103 1.00 94.12 588 SER A O 1
ATOM 4600 N N . PHE A 1 589 ? 1.585 -32.290 13.410 1.00 96.44 589 PHE A N 1
ATOM 4601 C CA . PHE A 1 589 ? 0.280 -32.651 13.944 1.00 96.44 589 PHE A CA 1
ATOM 4602 C C . PHE A 1 589 ? -0.644 -33.103 12.807 1.00 96.44 589 PHE A C 1
ATOM 4604 O O . PHE A 1 589 ? -0.728 -32.443 11.770 1.00 96.44 589 PHE A O 1
ATOM 4611 N N . ALA A 1 590 ? -1.345 -34.221 12.994 1.00 93.94 590 ALA A N 1
ATOM 4612 C CA . ALA A 1 590 ? -2.276 -34.771 12.013 1.00 93.94 590 ALA A CA 1
ATOM 4613 C C . ALA A 1 590 ? -3.721 -34.394 12.376 1.00 93.94 590 ALA A C 1
ATOM 4615 O O . ALA A 1 590 ? -4.315 -34.982 13.279 1.00 93.94 590 ALA A O 1
ATOM 4616 N N . HIS A 1 591 ? -4.302 -33.417 11.671 1.00 93.88 591 HIS A N 1
ATOM 4617 C CA . HIS A 1 591 ? -5.702 -33.049 11.871 1.00 93.88 591 HIS A CA 1
ATOM 4618 C C . HIS A 1 591 ? -6.628 -33.931 11.026 1.00 93.88 591 HIS A C 1
ATOM 4620 O O . HIS A 1 591 ? -6.699 -33.783 9.804 1.00 93.88 591 HIS A O 1
ATOM 4626 N N . ASN A 1 592 ? -7.358 -34.827 11.693 1.00 86.88 592 ASN A N 1
ATOM 4627 C CA . ASN A 1 592 ? -8.293 -35.761 11.055 1.00 86.88 592 ASN A CA 1
ATOM 4628 C C . ASN A 1 592 ? -9.678 -35.139 10.783 1.00 86.88 592 ASN A C 1
ATOM 4630 O O . ASN A 1 592 ? -10.348 -35.544 9.839 1.00 86.88 592 ASN A O 1
ATOM 4634 N N . ASN A 1 593 ? -10.095 -34.128 11.557 1.00 84.06 593 ASN A N 1
ATOM 4635 C CA . ASN A 1 593 ? -11.435 -33.522 11.486 1.00 84.06 593 ASN A CA 1
ATOM 4636 C C . ASN A 1 593 ? -11.476 -32.281 10.567 1.00 84.06 593 ASN A C 1
ATOM 4638 O O . ASN A 1 593 ? -12.109 -31.272 10.872 1.00 84.06 593 ASN A O 1
ATOM 4642 N N . PHE A 1 594 ? -10.754 -32.334 9.447 1.00 85.19 594 PHE A N 1
ATOM 4643 C CA . PHE A 1 594 ? -10.711 -31.267 8.444 1.00 85.19 594 PHE A CA 1
ATOM 4644 C C . PHE A 1 594 ? -12.007 -31.226 7.604 1.00 85.19 594 PHE A C 1
ATOM 4646 O O . PHE A 1 594 ? -12.715 -32.224 7.464 1.00 85.19 594 PHE A O 1
ATOM 4653 N N . ILE A 1 595 ? -12.309 -30.071 7.006 1.00 80.56 595 ILE A N 1
ATOM 4654 C CA . ILE A 1 595 ? -13.443 -29.884 6.086 1.00 80.56 595 ILE A CA 1
ATOM 4655 C C . ILE A 1 595 ? -13.006 -30.024 4.621 1.00 80.56 595 ILE A C 1
ATOM 4657 O O . ILE A 1 595 ? -11.831 -29.870 4.294 1.00 80.56 595 ILE A O 1
ATOM 4661 N N . THR A 1 596 ? -13.937 -30.267 3.697 1.00 71.38 596 THR A N 1
ATOM 4662 C CA . THR A 1 596 ? -13.648 -30.122 2.257 1.00 71.38 596 THR A CA 1
ATOM 4663 C C . THR A 1 596 ? -13.506 -28.657 1.860 1.00 71.38 596 THR A C 1
ATOM 4665 O O . THR A 1 596 ? -14.247 -27.805 2.345 1.00 71.38 596 THR A O 1
ATOM 4668 N N . GLY A 1 597 ? -12.616 -28.381 0.909 1.00 78.88 597 GLY A N 1
ATOM 4669 C CA . GLY A 1 597 ? -12.247 -27.033 0.498 1.00 78.88 597 GLY A CA 1
ATOM 4670 C C . GLY A 1 597 ? -11.040 -26.528 1.283 1.00 78.88 597 GLY A C 1
ATOM 4671 O O . GLY A 1 597 ? -10.082 -27.266 1.518 1.00 78.88 597 GLY A O 1
ATOM 4672 N N . ASN A 1 598 ? -11.060 -25.252 1.655 1.00 85.44 598 ASN A N 1
ATOM 4673 C CA . ASN A 1 598 ? -9.948 -24.619 2.352 1.00 85.44 598 ASN A CA 1
ATOM 4674 C C . ASN A 1 598 ? -9.999 -24.921 3.853 1.00 85.44 598 ASN A C 1
ATOM 4676 O O . ASN A 1 598 ? -11.018 -24.707 4.500 1.00 85.44 598 ASN A O 1
ATOM 4680 N N . ASN A 1 599 ? -8.875 -25.371 4.402 1.00 90.50 599 ASN A N 1
ATOM 4681 C CA . ASN A 1 599 ? -8.652 -25.490 5.835 1.00 90.50 599 ASN A CA 1
ATOM 4682 C C . ASN A 1 599 ? -7.524 -24.545 6.217 1.00 90.50 599 ASN A C 1
ATOM 4684 O O . ASN A 1 599 ? -6.420 -24.649 5.675 1.00 90.50 599 ASN A O 1
ATOM 4688 N N . TYR A 1 600 ? -7.802 -23.643 7.143 1.00 93.00 600 TYR A N 1
ATOM 4689 C CA . TYR A 1 600 ? -6.846 -22.672 7.648 1.00 93.00 600 TYR A CA 1
ATOM 4690 C C . TYR A 1 600 ? -6.315 -23.157 8.993 1.00 93.00 600 TYR A C 1
ATOM 4692 O O . TYR A 1 600 ? -7.072 -23.685 9.805 1.00 93.00 600 TYR A O 1
ATOM 4700 N N . TYR A 1 601 ? -5.018 -22.996 9.223 1.00 95.31 601 TYR A N 1
ATOM 4701 C CA . TYR A 1 601 ? -4.355 -23.416 10.452 1.00 95.31 601 TYR A CA 1
ATOM 4702 C C . TYR A 1 601 ? -3.401 -22.342 10.943 1.00 95.31 601 TYR A C 1
ATOM 4704 O O . TYR A 1 601 ? -2.719 -21.707 10.140 1.00 95.31 601 TYR A O 1
ATOM 4712 N N . ARG A 1 602 ? -3.295 -22.194 12.260 1.00 95.31 602 ARG A N 1
ATOM 4713 C CA . ARG A 1 602 ? -2.222 -21.439 12.914 1.00 95.31 602 ARG A CA 1
ATOM 4714 C C . ARG A 1 602 ? -1.742 -22.202 14.141 1.00 95.31 602 ARG A C 1
ATOM 4716 O O . ARG A 1 602 ? -2.487 -22.996 14.714 1.00 95.31 602 ARG A O 1
ATOM 4723 N N . ILE A 1 603 ? -0.495 -21.974 14.526 1.00 94.94 603 ILE A N 1
ATOM 4724 C CA . ILE A 1 603 ? 0.081 -22.527 15.747 1.00 94.94 603 ILE A CA 1
ATOM 4725 C C . ILE A 1 603 ? 0.038 -21.440 16.809 1.00 94.94 603 ILE A C 1
ATOM 4727 O O . ILE A 1 603 ? 0.612 -20.371 16.622 1.00 94.94 603 ILE A O 1
ATOM 4731 N N . LYS A 1 604 ? -0.635 -21.716 17.917 1.00 92.88 604 LYS A N 1
ATOM 4732 C CA . LYS A 1 604 ? -0.635 -20.899 19.122 1.00 92.88 604 LYS A CA 1
ATOM 4733 C C . LYS A 1 604 ? 0.370 -21.503 20.092 1.00 92.88 604 LYS A C 1
ATOM 4735 O O . LYS A 1 604 ? 0.118 -22.556 20.668 1.00 92.88 604 LYS A O 1
ATOM 4740 N N . GLN A 1 605 ? 1.531 -20.884 20.242 1.00 85.06 605 GLN A N 1
ATOM 4741 C CA . GLN A 1 605 ? 2.431 -21.234 21.338 1.00 85.06 605 GLN A CA 1
ATOM 4742 C C . GLN A 1 605 ? 1.835 -20.735 22.652 1.00 85.06 605 GLN A C 1
ATOM 4744 O O . GLN A 1 605 ? 1.329 -19.617 22.680 1.00 85.06 605 GLN A O 1
ATOM 4749 N N . VAL A 1 606 ? 1.927 -21.530 23.717 1.00 84.25 606 VAL A N 1
ATOM 4750 C CA . VAL A 1 606 ? 1.571 -21.142 25.085 1.00 84.25 606 VAL A CA 1
ATOM 4751 C C . VAL A 1 606 ? 2.776 -21.369 25.993 1.00 84.25 606 VAL A C 1
ATOM 4753 O O . VAL A 1 606 ? 3.270 -22.490 26.110 1.00 84.25 606 VAL A O 1
ATOM 4756 N N . ASP A 1 607 ? 3.239 -20.305 26.635 1.00 78.81 607 ASP A N 1
ATOM 4757 C CA . ASP A 1 607 ? 4.412 -20.297 27.506 1.00 78.81 607 ASP A CA 1
ATOM 4758 C C . ASP A 1 607 ? 4.069 -20.736 28.942 1.00 78.81 607 ASP A C 1
ATOM 4760 O O . ASP A 1 607 ? 2.902 -20.858 29.320 1.00 78.81 607 ASP A O 1
ATOM 4764 N N . LEU A 1 608 ? 5.088 -21.021 29.760 1.00 73.44 608 LEU A N 1
ATOM 4765 C CA . LEU A 1 608 ? 4.921 -21.527 31.134 1.00 73.44 608 LEU A CA 1
ATOM 4766 C C . LEU A 1 608 ? 4.200 -20.545 32.079 1.00 73.44 608 LEU A C 1
ATOM 4768 O O . LEU A 1 608 ? 3.675 -20.965 33.107 1.00 73.44 608 LEU A O 1
ATOM 4772 N N . ASP A 1 609 ? 4.140 -19.260 31.725 1.00 74.44 609 ASP A N 1
ATOM 4773 C CA . ASP A 1 609 ? 3.378 -18.219 32.425 1.00 74.44 609 ASP A CA 1
ATOM 4774 C C . ASP A 1 609 ? 1.962 -17.999 31.842 1.00 74.44 609 ASP A C 1
ATOM 4776 O O . ASP A 1 609 ? 1.257 -17.073 32.241 1.00 74.44 609 ASP A O 1
ATOM 4780 N N . ASN A 1 610 ? 1.529 -18.870 30.921 1.00 72.81 610 ASN A N 1
ATOM 4781 C CA . ASN A 1 610 ? 0.284 -18.812 30.147 1.00 72.81 610 ASN A CA 1
ATOM 4782 C C . ASN A 1 610 ? 0.147 -17.616 29.184 1.00 72.81 610 ASN A C 1
ATOM 4784 O O . ASN A 1 610 ? -0.933 -17.426 28.613 1.00 72.81 610 ASN A O 1
ATOM 4788 N N . LYS A 1 611 ? 1.213 -16.844 28.921 1.00 73.88 611 LYS A N 1
ATOM 4789 C CA . LYS A 1 611 ? 1.243 -15.980 27.729 1.00 73.88 611 LYS A CA 1
ATOM 4790 C C . LYS A 1 611 ? 1.190 -16.846 26.468 1.00 73.88 611 LYS A C 1
ATOM 4792 O O . LYS A 1 611 ? 1.553 -18.021 26.487 1.00 73.88 611 LYS A O 1
ATOM 4797 N N . PHE A 1 612 ? 0.719 -16.276 25.362 1.00 82.19 612 PHE A N 1
ATOM 4798 C CA . PHE A 1 612 ? 0.653 -16.987 24.089 1.00 82.19 612 PHE A CA 1
ATOM 4799 C C . PHE A 1 612 ? 0.978 -16.088 22.897 1.00 82.19 612 PHE A C 1
ATOM 4801 O O . PHE A 1 612 ? 0.746 -14.880 22.921 1.00 82.19 612 PHE A O 1
ATOM 4808 N N . SER A 1 613 ? 1.484 -16.698 21.826 1.00 80.00 613 SER A N 1
ATOM 4809 C CA . SER A 1 613 ? 1.722 -16.039 20.539 1.00 80.00 613 SER A CA 1
ATOM 4810 C C . SER A 1 613 ? 1.261 -16.930 19.383 1.00 80.00 613 SER A C 1
ATOM 4812 O O . SER A 1 613 ? 1.228 -18.154 19.506 1.00 80.00 613 SER A O 1
ATOM 4814 N N . HIS A 1 614 ? 0.868 -16.323 18.262 1.00 87.62 614 HIS A N 1
ATOM 4815 C CA . HIS A 1 614 ? 0.355 -17.042 17.094 1.00 87.62 614 HIS A CA 1
ATOM 4816 C C . HIS A 1 614 ? 1.344 -17.002 15.928 1.00 87.62 614 HIS A C 1
ATOM 4818 O O . HIS A 1 614 ? 1.966 -15.976 15.657 1.00 87.62 614 HIS A O 1
ATOM 4824 N N . SER A 1 615 ? 1.431 -18.102 15.185 1.00 87.00 615 SER A N 1
ATOM 4825 C CA . SER A 1 615 ? 2.073 -18.125 13.876 1.00 87.00 615 SER A CA 1
ATOM 4826 C C . SER A 1 615 ? 1.234 -17.413 12.812 1.00 87.00 615 SER A C 1
ATOM 4828 O O . SER A 1 615 ? 0.030 -17.201 12.971 1.00 87.00 615 SER A O 1
ATOM 4830 N N . LEU A 1 616 ? 1.849 -17.174 11.650 1.00 84.00 616 LEU A N 1
ATOM 4831 C CA . LEU A 1 616 ? 1.110 -16.920 10.411 1.00 84.00 616 LEU A CA 1
ATOM 4832 C C . LEU A 1 616 ? 0.083 -18.034 10.148 1.00 84.00 616 LEU A C 1
ATOM 4834 O O . LEU A 1 616 ? 0.325 -19.204 10.467 1.00 84.00 616 LEU A O 1
ATOM 4838 N N . ILE A 1 617 ? -1.039 -17.661 9.530 1.00 91.81 617 ILE A N 1
ATOM 4839 C CA . ILE A 1 617 ? -2.067 -18.602 9.077 1.00 91.81 617 ILE A CA 1
ATOM 4840 C C . ILE A 1 617 ? -1.577 -19.289 7.797 1.00 91.81 617 ILE A C 1
ATOM 4842 O O . ILE A 1 617 ? -1.188 -18.631 6.833 1.00 91.81 617 ILE A O 1
ATOM 4846 N N . VAL A 1 618 ? -1.639 -20.618 7.769 1.00 88.88 618 VAL A N 1
ATOM 4847 C CA . VAL A 1 618 ? -1.333 -21.452 6.600 1.00 88.88 618 VAL A CA 1
ATOM 4848 C C . VAL A 1 618 ? -2.581 -22.179 6.111 1.00 88.88 618 VAL A C 1
ATOM 4850 O O . VAL A 1 618 ? -3.496 -22.457 6.884 1.00 88.88 618 VAL A O 1
ATOM 4853 N N . ILE A 1 619 ? -2.623 -22.498 4.819 1.00 91.81 619 ILE A N 1
ATOM 4854 C CA . ILE A 1 619 ? -3.794 -23.082 4.157 1.00 91.81 619 ILE A CA 1
ATOM 4855 C C . ILE A 1 619 ? -3.484 -24.472 3.594 1.00 91.81 619 ILE A C 1
ATOM 4857 O O . ILE A 1 619 ? -2.488 -24.665 2.898 1.00 91.81 619 ILE A O 1
ATOM 4861 N N . ALA A 1 620 ? -4.373 -25.430 3.848 1.00 90.81 620 ALA A N 1
ATOM 4862 C CA . ALA A 1 620 ? -4.417 -26.717 3.167 1.00 90.81 620 ALA A CA 1
ATOM 4863 C C . ALA A 1 620 ? -5.756 -26.861 2.436 1.00 90.81 620 ALA A C 1
ATOM 4865 O O . ALA A 1 620 ? -6.819 -26.859 3.060 1.00 90.81 620 ALA A O 1
ATOM 4866 N N . ASN A 1 621 ? -5.719 -27.012 1.112 1.00 87.25 621 ASN A N 1
ATOM 4867 C CA . ASN A 1 621 ? -6.910 -27.368 0.350 1.00 87.25 621 ASN A CA 1
ATOM 4868 C C . ASN A 1 621 ? -7.102 -28.894 0.377 1.00 87.25 621 ASN A C 1
ATOM 4870 O O . ASN A 1 621 ? -6.215 -29.642 -0.039 1.00 87.25 621 ASN A O 1
ATOM 4874 N N . ALA A 1 622 ? -8.249 -29.341 0.883 1.00 81.94 622 ALA A N 1
ATOM 4875 C CA . ALA A 1 622 ? -8.697 -30.724 0.828 1.00 81.94 622 ALA A CA 1
ATOM 4876 C C . ALA A 1 622 ? -9.758 -30.844 -0.286 1.00 81.94 622 ALA A C 1
ATOM 4878 O O . ALA A 1 622 ? -10.863 -30.315 -0.123 1.00 81.94 622 ALA A O 1
ATOM 4879 N N . PRO A 1 623 ? -9.458 -31.480 -1.433 1.00 70.56 623 PRO A N 1
ATOM 4880 C CA . PRO A 1 623 ? -10.390 -31.569 -2.553 1.00 70.56 623 PRO A CA 1
ATOM 4881 C C . PRO A 1 623 ? -11.677 -32.311 -2.172 1.00 70.56 623 PRO A C 1
ATOM 4883 O O . PRO A 1 623 ? -11.674 -33.214 -1.336 1.00 70.56 623 PRO A O 1
ATOM 4886 N N . ILE A 1 624 ? -12.787 -31.956 -2.826 1.00 60.12 624 ILE A N 1
ATOM 4887 C CA . ILE A 1 624 ? -14.075 -32.638 -2.648 1.00 60.12 624 ILE A CA 1
ATOM 4888 C C . ILE A 1 624 ? -13.968 -34.049 -3.240 1.00 60.12 624 ILE A C 1
ATOM 4890 O O . ILE A 1 624 ? -14.092 -34.243 -4.449 1.00 60.12 624 ILE A O 1
ATOM 4894 N N . GLN A 1 625 ? -13.740 -35.044 -2.385 1.00 54.69 625 GLN A N 1
ATOM 4895 C CA . GLN A 1 625 ? -13.656 -36.443 -2.790 1.00 54.69 625 GLN A CA 1
ATOM 4896 C C . GLN A 1 625 ? -15.066 -37.059 -2.817 1.00 54.69 625 GLN A C 1
ATOM 4898 O O . GLN A 1 625 ? -15.501 -37.730 -1.889 1.00 54.69 625 GLN A O 1
ATOM 4903 N N . SER A 1 626 ? -15.817 -36.789 -3.887 1.00 55.38 626 SER A N 1
ATOM 4904 C CA . SER A 1 626 ? -17.240 -37.142 -4.043 1.00 55.38 626 SER A CA 1
ATOM 4905 C C . SER A 1 626 ? -17.511 -38.621 -4.390 1.00 55.38 626 SER A C 1
ATOM 4907 O O . SER A 1 626 ? -18.491 -38.944 -5.066 1.00 55.38 626 SER A O 1
ATOM 4909 N N . SER A 1 627 ? -16.675 -39.553 -3.919 1.00 65.06 627 SER A N 1
ATOM 4910 C CA . SER A 1 627 ? -16.790 -40.995 -4.188 1.00 65.06 627 SER A CA 1
ATOM 4911 C C . SER A 1 627 ? -17.875 -41.679 -3.340 1.00 65.06 627 SER A C 1
ATOM 4913 O O . SER A 1 627 ? -17.619 -42.609 -2.577 1.00 65.06 627 SER A O 1
ATOM 4915 N N . ILE A 1 628 ? -19.124 -41.241 -3.526 1.00 81.31 628 ILE A N 1
ATOM 4916 C CA . ILE A 1 628 ? -20.324 -41.927 -3.036 1.00 81.31 628 ILE A CA 1
ATOM 4917 C C . ILE A 1 628 ? -20.550 -43.177 -3.894 1.00 81.31 628 ILE A C 1
ATOM 4919 O O . ILE A 1 628 ? -20.831 -43.064 -5.095 1.00 81.31 628 ILE A O 1
ATOM 4923 N N . ALA A 1 629 ? -20.447 -44.362 -3.291 1.00 85.50 629 ALA A N 1
ATOM 4924 C CA . ALA A 1 629 ? -20.784 -45.616 -3.963 1.00 85.50 629 ALA A CA 1
ATOM 4925 C C . ALA A 1 629 ? -22.280 -45.924 -3.801 1.00 85.50 629 ALA A C 1
ATOM 4927 O O . ALA A 1 629 ? -22.882 -45.612 -2.774 1.00 85.50 629 ALA A O 1
ATOM 4928 N N . ILE A 1 630 ? -22.882 -46.500 -4.841 1.00 91.00 630 ILE A N 1
ATOM 4929 C CA . ILE A 1 630 ? -24.324 -46.751 -4.940 1.00 91.00 630 ILE A CA 1
ATOM 4930 C C . ILE A 1 630 ? -24.490 -48.178 -5.461 1.00 91.00 630 ILE A C 1
ATOM 4932 O O . ILE A 1 630 ? -24.028 -48.476 -6.561 1.00 91.00 630 ILE A O 1
ATOM 4936 N N . TYR A 1 631 ? -25.054 -49.072 -4.647 1.00 92.25 631 TYR A N 1
ATOM 4937 C CA . TYR A 1 631 ? -25.103 -50.508 -4.944 1.00 92.25 631 TYR A CA 1
ATOM 4938 C C . TYR A 1 631 ? -26.249 -51.234 -4.208 1.00 92.25 631 TYR A C 1
ATOM 4940 O O . TYR A 1 631 ? -26.681 -50.767 -3.155 1.00 92.25 631 TYR A O 1
ATOM 4948 N N . PRO A 1 632 ? -26.722 -52.394 -4.700 1.00 90.62 632 PRO A N 1
ATOM 4949 C CA . PRO A 1 632 ? -26.388 -52.992 -5.994 1.00 90.62 632 PRO A CA 1
ATOM 4950 C C . PRO A 1 632 ? -26.968 -52.175 -7.162 1.00 90.62 632 PRO A C 1
ATOM 4952 O O . PRO A 1 632 ? -27.824 -51.316 -6.972 1.00 90.62 632 PRO A O 1
ATOM 4955 N N . ASN A 1 633 ? -26.456 -52.403 -8.369 1.00 90.62 633 ASN A N 1
ATOM 4956 C CA . ASN A 1 633 ? -27.028 -51.865 -9.601 1.00 90.62 633 ASN A CA 1
ATOM 4957 C C . ASN A 1 633 ? -26.768 -52.879 -10.734 1.00 90.62 633 ASN A C 1
ATOM 4959 O O . ASN A 1 633 ? -25.599 -53.057 -11.087 1.00 90.62 633 ASN A O 1
ATOM 4963 N N . PRO A 1 634 ? -27.787 -53.568 -11.286 1.00 92.38 634 PRO A N 1
ATOM 4964 C CA . PRO A 1 634 ? -29.219 -53.451 -10.983 1.00 92.38 634 PRO A CA 1
ATOM 4965 C C . PRO A 1 634 ? -29.609 -53.751 -9.526 1.00 92.38 634 PRO A C 1
ATOM 4967 O O . PRO A 1 634 ? -28.836 -54.339 -8.772 1.00 92.38 634 PRO A O 1
ATOM 4970 N N . VAL A 1 635 ? -30.811 -53.330 -9.135 1.00 94.94 635 VAL A N 1
ATOM 4971 C CA . VAL A 1 635 ? -31.361 -53.434 -7.779 1.00 94.94 635 VAL A CA 1
ATOM 4972 C C . VAL A 1 635 ? -32.751 -54.068 -7.792 1.00 94.94 635 VAL A C 1
ATOM 4974 O O . VAL A 1 635 ? -33.559 -53.821 -8.689 1.00 94.94 635 VAL A O 1
ATOM 4977 N N . ASP A 1 636 ? -33.029 -54.859 -6.758 1.00 92.25 636 ASP A N 1
ATOM 4978 C CA . ASP A 1 636 ? -34.382 -55.296 -6.420 1.00 92.25 636 ASP A CA 1
ATOM 4979 C C . ASP A 1 636 ? -35.011 -54.243 -5.485 1.00 92.25 636 ASP A C 1
ATOM 4981 O O . ASP A 1 636 ? -35.335 -53.147 -5.939 1.00 92.25 636 ASP A O 1
ATOM 4985 N N . ASP A 1 637 ? -35.183 -54.503 -4.187 1.00 91.44 637 ASP A N 1
ATOM 4986 C CA . ASP A 1 637 ? -35.999 -53.631 -3.317 1.00 91.44 637 ASP A CA 1
ATOM 4987 C C . ASP A 1 637 ? -35.249 -52.595 -2.475 1.00 91.44 637 ASP A C 1
ATOM 4989 O O . ASP A 1 637 ? -35.870 -51.637 -2.006 1.00 91.44 637 ASP A O 1
ATOM 4993 N N . ILE A 1 638 ? -33.938 -52.751 -2.264 1.00 93.31 638 ILE A N 1
ATOM 4994 C CA . ILE A 1 638 ? -33.158 -51.883 -1.368 1.00 93.31 638 ILE A CA 1
ATOM 4995 C C . ILE A 1 638 ? -31.848 -51.464 -2.034 1.00 93.31 638 ILE A C 1
ATOM 4997 O O . ILE A 1 638 ? -31.003 -52.297 -2.360 1.00 93.31 638 ILE A O 1
ATOM 5001 N N . LEU A 1 639 ? -31.664 -50.151 -2.178 1.00 93.94 639 LEU A N 1
ATOM 5002 C CA . LEU A 1 639 ? -30.437 -49.536 -2.670 1.00 93.94 639 LEU A CA 1
ATOM 5003 C C . LEU A 1 639 ? -29.608 -48.996 -1.497 1.00 93.94 639 LEU A C 1
ATOM 5005 O O . LEU A 1 639 ? -30.101 -48.207 -0.692 1.00 93.94 639 LEU A O 1
ATOM 5009 N N . THR A 1 640 ? -28.336 -49.381 -1.415 1.00 93.62 640 THR A N 1
ATOM 5010 C CA . THR A 1 640 ? -27.376 -48.841 -0.444 1.00 93.62 640 THR A CA 1
ATOM 5011 C C . THR A 1 640 ? -26.645 -47.643 -1.039 1.00 93.62 640 THR A C 1
ATOM 5013 O O . THR A 1 640 ? -26.078 -47.728 -2.130 1.00 93.62 640 THR A O 1
ATOM 5016 N N . LEU A 1 641 ? -26.602 -46.539 -0.291 1.00 91.00 641 LEU A N 1
ATOM 5017 C CA . LEU A 1 641 ? -25.703 -45.414 -0.550 1.00 91.00 641 LEU A CA 1
ATOM 5018 C C . LEU A 1 641 ? -24.593 -45.445 0.499 1.00 91.00 641 LEU A C 1
ATOM 5020 O O . LEU A 1 641 ? -24.862 -45.413 1.702 1.00 91.00 641 LEU A O 1
ATOM 5024 N N . ASP A 1 642 ? -23.350 -45.525 0.044 1.00 87.81 642 ASP A N 1
ATOM 5025 C CA . ASP A 1 642 ? -22.168 -45.644 0.889 1.00 87.81 642 ASP A CA 1
ATOM 5026 C C . ASP A 1 642 ? -21.355 -44.351 0.823 1.00 87.81 642 ASP A C 1
ATOM 5028 O O . ASP A 1 642 ? -20.798 -43.976 -0.214 1.00 87.81 642 ASP A O 1
ATOM 5032 N N . PHE A 1 643 ? -21.328 -43.653 1.954 1.00 82.94 643 PHE A N 1
ATOM 5033 C CA . PHE A 1 643 ? -20.706 -42.349 2.132 1.00 82.94 643 PHE A CA 1
ATOM 5034 C C . PHE A 1 643 ? -19.347 -42.444 2.841 1.00 82.94 643 PHE A C 1
ATOM 5036 O O . PHE A 1 643 ? -18.736 -41.410 3.102 1.00 82.94 643 PHE A O 1
ATOM 5043 N N . SER A 1 644 ? -18.839 -43.654 3.114 1.00 73.38 644 SER A N 1
ATOM 5044 C CA . SER A 1 644 ? -17.566 -43.889 3.823 1.00 73.38 644 SER A CA 1
ATOM 5045 C C . SER A 1 644 ? -16.338 -43.233 3.178 1.00 73.38 644 SER A C 1
ATOM 5047 O O . SER A 1 644 ? -15.347 -42.986 3.861 1.00 73.38 644 SER A O 1
ATOM 5049 N N . LYS A 1 645 ? -16.404 -42.917 1.877 1.00 66.44 645 LYS A N 1
ATOM 5050 C CA . LYS A 1 645 ? -15.362 -42.200 1.120 1.00 66.44 645 LYS A CA 1
ATOM 5051 C C . LYS A 1 645 ? -15.770 -40.775 0.704 1.00 66.44 645 LYS A C 1
ATOM 5053 O O . LYS A 1 645 ? -15.041 -40.138 -0.044 1.00 66.44 645 LYS A O 1
ATOM 5058 N N . ALA A 1 646 ? -16.909 -40.273 1.188 1.00 66.69 646 ALA A N 1
ATOM 5059 C CA . ALA A 1 646 ? -17.494 -38.977 0.830 1.00 66.69 646 ALA A CA 1
ATOM 5060 C C . ALA A 1 646 ? -17.420 -37.984 2.007 1.00 66.69 646 ALA A C 1
ATOM 5062 O O . ALA A 1 646 ? -18.413 -37.728 2.706 1.00 66.69 646 ALA A O 1
ATOM 5063 N N . ILE A 1 647 ? -16.205 -37.470 2.218 1.00 55.34 647 ILE A N 1
ATOM 5064 C CA . ILE A 1 647 ? -15.795 -36.585 3.320 1.00 55.34 647 ILE A CA 1
ATOM 5065 C C . ILE A 1 647 ? -16.399 -35.174 3.152 1.00 55.34 647 ILE A C 1
ATOM 5067 O O . ILE A 1 647 ? -16.527 -34.680 2.037 1.00 55.34 647 ILE A O 1
ATOM 5071 N N . GLY A 1 648 ? -16.733 -34.506 4.265 1.00 57.62 648 GLY A N 1
ATOM 5072 C CA . GLY A 1 648 ? -16.939 -33.045 4.317 1.00 57.62 648 GLY A CA 1
ATOM 5073 C C . GLY A 1 648 ? -18.342 -32.495 4.021 1.00 57.62 648 GLY A C 1
ATOM 5074 O O . GLY A 1 648 ? -18.509 -31.279 3.955 1.00 57.62 648 GLY A O 1
ATOM 5075 N N . HIS A 1 649 ? -19.368 -33.335 3.865 1.00 52.69 649 HIS A N 1
ATOM 5076 C CA . HIS A 1 649 ? -20.715 -32.861 3.516 1.00 52.69 649 HIS A CA 1
ATOM 5077 C C . HIS A 1 649 ? -21.637 -32.606 4.724 1.00 52.69 649 HIS A C 1
ATOM 5079 O O . HIS A 1 649 ? -21.725 -33.410 5.654 1.00 52.69 649 HIS A O 1
ATOM 5085 N N . LYS A 1 650 ? -22.403 -31.507 4.634 1.00 58.59 650 LYS A N 1
ATOM 5086 C CA . LYS A 1 650 ? -23.571 -31.178 5.477 1.00 58.59 650 LYS A CA 1
ATOM 5087 C C . LYS A 1 650 ? -24.696 -32.224 5.296 1.00 58.59 650 LYS A C 1
ATOM 5089 O O . LYS A 1 650 ? -24.517 -33.220 4.595 1.00 58.59 650 LYS A O 1
ATOM 5094 N N . ALA A 1 651 ? -25.863 -32.006 5.912 1.00 61.12 651 ALA A N 1
ATOM 5095 C CA . ALA A 1 651 ? -27.059 -32.814 5.642 1.00 61.12 651 ALA A CA 1
ATOM 5096 C C . ALA A 1 651 ? -27.331 -32.909 4.126 1.00 61.12 651 ALA A C 1
ATOM 5098 O O . ALA A 1 651 ? -27.076 -31.955 3.385 1.00 61.12 651 ALA A O 1
ATOM 5099 N N . ARG A 1 652 ? -27.792 -34.074 3.662 1.00 82.00 652 ARG A N 1
ATOM 5100 C CA . ARG A 1 652 ? -27.867 -34.421 2.232 1.00 82.00 652 ARG A CA 1
ATOM 5101 C C . ARG A 1 652 ? -29.308 -34.765 1.863 1.00 82.00 652 ARG A C 1
ATOM 5103 O O . ARG A 1 652 ? -29.992 -35.406 2.654 1.00 82.00 652 ARG A O 1
ATOM 5110 N N . THR A 1 653 ? -29.757 -34.404 0.666 1.00 89.69 653 THR A N 1
ATOM 5111 C CA . THR A 1 653 ? -31.076 -34.808 0.148 1.00 89.69 653 THR A CA 1
ATOM 5112 C C . THR A 1 653 ? -30.884 -35.768 -1.013 1.00 89.69 653 THR A C 1
ATOM 5114 O O . THR A 1 653 ? -30.225 -35.428 -1.993 1.00 89.69 653 THR A O 1
ATOM 5117 N N . VAL A 1 654 ? -31.459 -36.961 -0.910 1.00 92.44 654 VAL A N 1
ATOM 5118 C CA . VAL A 1 654 ? -31.480 -37.970 -1.973 1.00 92.44 654 VAL A CA 1
ATOM 5119 C C . VAL A 1 654 ? -32.839 -37.925 -2.658 1.00 92.44 654 VAL A C 1
ATOM 5121 O O . VAL A 1 654 ? -33.863 -37.877 -1.977 1.00 92.44 654 VAL A O 1
ATOM 5124 N N . LYS A 1 655 ? -32.859 -37.972 -3.990 1.00 94.44 655 LYS A N 1
ATOM 5125 C CA . LYS A 1 655 ? -34.069 -38.071 -4.816 1.00 94.44 655 LYS A CA 1
ATOM 5126 C C . LYS A 1 655 ? -33.971 -39.261 -5.765 1.00 94.44 655 LYS A C 1
ATOM 5128 O O . LYS A 1 655 ? -32.907 -39.506 -6.331 1.00 94.44 655 LYS A O 1
ATOM 5133 N N . VAL A 1 656 ? -35.092 -39.942 -5.991 1.00 95.00 656 VAL A N 1
ATOM 5134 C CA . VAL A 1 656 ? -35.278 -40.894 -7.098 1.00 95.00 656 VAL A CA 1
ATOM 5135 C C . VAL A 1 656 ? -36.133 -40.217 -8.157 1.00 95.00 656 VAL A C 1
ATOM 5137 O O . VAL A 1 656 ? -37.227 -39.746 -7.845 1.00 95.00 656 VAL A O 1
ATOM 5140 N N . LEU A 1 657 ? -35.650 -40.169 -9.396 1.00 95.12 657 LEU A N 1
ATOM 5141 C CA . LEU A 1 657 ? -36.325 -39.525 -10.518 1.00 95.12 657 LEU A CA 1
ATOM 5142 C C . LEU A 1 657 ? -36.593 -40.527 -11.643 1.00 95.12 657 LEU A C 1
ATOM 5144 O O . LEU A 1 657 ? -35.741 -41.362 -11.959 1.00 95.12 657 LEU A O 1
ATOM 5148 N N . ASN A 1 658 ? -37.760 -40.421 -12.279 1.00 92.38 658 ASN A N 1
ATOM 5149 C CA . ASN A 1 658 ? -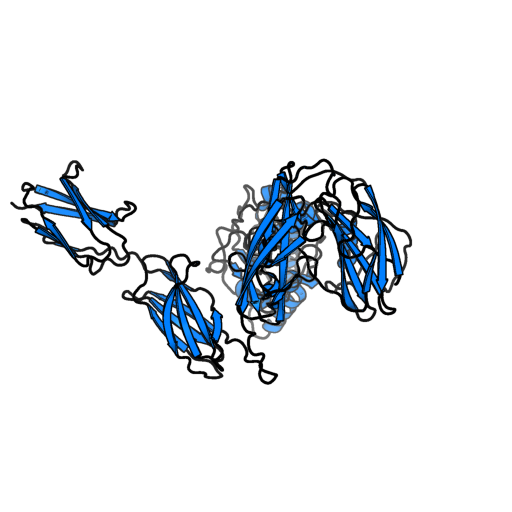38.059 -41.164 -13.505 1.00 92.38 658 ASN A CA 1
ATOM 5150 C C . ASN A 1 658 ? -37.396 -40.522 -14.743 1.00 92.38 658 ASN A C 1
ATOM 5152 O O . ASN A 1 658 ? -36.751 -39.475 -14.663 1.00 92.38 658 ASN A O 1
ATOM 5156 N N . ASN A 1 659 ? -37.581 -41.136 -15.915 1.00 87.00 659 ASN A N 1
ATOM 5157 C CA . ASN A 1 659 ? -37.029 -40.638 -17.184 1.00 87.00 659 ASN A CA 1
ATOM 5158 C C . ASN A 1 659 ? -37.616 -39.287 -17.653 1.00 87.00 659 ASN A C 1
ATOM 5160 O O . ASN A 1 659 ? -37.073 -38.692 -18.578 1.00 87.00 659 ASN A O 1
ATOM 5164 N N . LEU A 1 660 ? -38.686 -38.789 -17.018 1.00 88.06 660 LEU A N 1
ATOM 5165 C CA . LEU A 1 660 ? -39.268 -37.459 -17.251 1.00 88.06 660 LEU A CA 1
ATOM 5166 C C . LEU A 1 660 ? -38.778 -36.411 -16.231 1.00 88.06 660 LEU A C 1
ATOM 5168 O O . LEU A 1 660 ? -39.255 -35.280 -16.238 1.00 88.06 660 LEU A O 1
ATOM 5172 N N . GLY A 1 661 ? -37.859 -36.773 -15.327 1.00 85.50 661 GLY A N 1
ATOM 5173 C CA . GLY A 1 661 ? -37.364 -35.884 -14.271 1.00 85.50 661 GLY A CA 1
ATOM 5174 C C . GLY A 1 661 ? -38.347 -35.657 -13.115 1.00 85.50 661 GLY A C 1
ATOM 5175 O O . GLY A 1 661 ? -38.109 -34.793 -12.276 1.00 85.50 661 GLY A O 1
ATOM 5176 N N . GLN A 1 662 ? -39.440 -36.422 -13.035 1.00 89.69 662 GLN A N 1
ATOM 5177 C CA . GLN A 1 662 ? -40.374 -36.349 -11.911 1.00 89.69 662 GLN A CA 1
ATOM 5178 C C . GLN A 1 662 ? -39.783 -37.082 -10.703 1.00 89.69 662 GLN A C 1
ATOM 5180 O O . GLN A 1 662 ? -39.345 -38.229 -10.826 1.00 89.69 662 GLN A O 1
ATOM 5185 N N . VAL A 1 663 ? -39.785 -36.430 -9.537 1.00 94.75 663 VAL A N 1
ATOM 5186 C CA . VAL A 1 663 ? -39.332 -37.022 -8.270 1.00 94.75 663 VAL A CA 1
ATOM 5187 C C . VAL A 1 663 ? -40.391 -38.005 -7.769 1.00 94.75 663 VAL A C 1
ATOM 5189 O O . VAL A 1 663 ? -41.530 -37.613 -7.534 1.00 94.75 663 VAL A O 1
ATOM 5192 N N . LEU A 1 664 ? -40.009 -39.271 -7.604 1.00 93.31 664 LEU A N 1
ATOM 5193 C CA . LEU A 1 664 ? -40.878 -40.341 -7.099 1.00 93.31 664 LEU A CA 1
ATOM 5194 C C . LEU A 1 664 ? -40.669 -40.616 -5.606 1.00 93.31 664 LEU A C 1
ATOM 5196 O O . LEU A 1 664 ? -41.611 -40.965 -4.905 1.00 93.31 664 LEU A O 1
ATOM 5200 N N . LEU A 1 665 ? -39.435 -40.455 -5.123 1.00 92.56 665 LEU A N 1
ATOM 5201 C CA . LEU A 1 665 ? -39.059 -40.605 -3.717 1.00 92.56 665 LEU A CA 1
ATOM 5202 C C . LEU A 1 665 ? -38.041 -39.521 -3.353 1.00 92.56 665 LEU A C 1
ATOM 5204 O O . LEU A 1 665 ? -37.178 -39.185 -4.168 1.00 92.56 665 LEU A O 1
ATOM 5208 N N . GLN A 1 666 ? -38.106 -39.013 -2.123 1.00 93.06 666 GLN A N 1
ATOM 5209 C CA . GLN A 1 666 ? -37.110 -38.103 -1.559 1.00 93.06 666 GLN A CA 1
ATOM 5210 C C . GLN A 1 666 ? -36.822 -38.477 -0.101 1.00 93.06 666 GLN A C 1
ATOM 5212 O O . GLN A 1 666 ? -37.748 -38.728 0.666 1.00 93.06 666 GLN A O 1
ATOM 5217 N N . GLN A 1 667 ? -35.546 -38.489 0.288 1.00 91.25 667 GLN A N 1
ATOM 5218 C CA . GLN A 1 667 ? -35.102 -38.839 1.638 1.00 91.25 667 GLN A CA 1
ATOM 5219 C C . GLN A 1 667 ? -33.976 -37.902 2.094 1.00 91.25 667 GLN A C 1
ATOM 5221 O O . GLN A 1 667 ? -32.978 -37.724 1.392 1.00 91.25 667 GLN A O 1
ATOM 5226 N N . THR A 1 668 ? -34.122 -37.317 3.283 1.00 89.62 668 THR A N 1
ATOM 5227 C CA . THR A 1 668 ? -33.073 -36.507 3.920 1.00 89.62 668 THR A CA 1
ATOM 5228 C C . THR A 1 668 ? -32.149 -37.406 4.736 1.00 89.62 668 THR A C 1
ATOM 5230 O O . THR A 1 668 ? -32.609 -38.222 5.532 1.00 89.62 668 THR A O 1
ATOM 5233 N N . ILE A 1 669 ? -30.841 -37.249 4.548 1.00 85.12 669 ILE A N 1
ATOM 5234 C CA . ILE A 1 669 ? -29.785 -38.048 5.168 1.00 85.12 669 ILE A CA 1
ATOM 5235 C C . ILE A 1 669 ? -28.969 -37.163 6.115 1.00 85.12 669 ILE A C 1
ATOM 5237 O O . ILE A 1 669 ? -28.496 -36.086 5.731 1.00 85.12 669 ILE A O 1
ATOM 5241 N N . ALA A 1 670 ? -28.785 -37.628 7.352 1.00 77.94 670 ALA A N 1
ATOM 5242 C CA . ALA A 1 670 ? -27.961 -36.955 8.351 1.00 77.94 670 ALA A CA 1
ATOM 5243 C C . ALA A 1 670 ? -26.491 -36.855 7.896 1.00 77.94 670 ALA A C 1
ATOM 5245 O O . ALA A 1 670 ? -25.964 -37.758 7.245 1.00 77.94 670 ALA A O 1
ATOM 5246 N N . SER A 1 671 ? -25.810 -35.762 8.249 1.00 69.50 671 SER A N 1
ATOM 5247 C CA . SER A 1 671 ? -24.427 -35.479 7.821 1.00 69.50 671 SER A CA 1
ATOM 5248 C C . SER A 1 671 ? -23.416 -36.559 8.232 1.00 69.50 671 SER A C 1
ATOM 5250 O O . SER A 1 671 ? -22.453 -36.799 7.504 1.00 69.50 671 SER A O 1
ATOM 5252 N N . ASN A 1 672 ? -23.661 -37.225 9.364 1.00 71.94 672 ASN A N 1
ATOM 5253 C CA . ASN A 1 672 ? -22.834 -38.281 9.954 1.00 71.94 672 ASN A CA 1
ATOM 5254 C C . ASN A 1 672 ? -23.171 -39.710 9.474 1.00 71.94 672 ASN A C 1
ATOM 5256 O O . ASN A 1 672 ? -22.540 -40.662 9.931 1.00 71.94 672 ASN A O 1
ATOM 5260 N N . ALA A 1 673 ? -24.152 -39.897 8.585 1.00 77.12 673 ALA A N 1
ATOM 5261 C CA . ALA A 1 673 ? -24.523 -41.227 8.107 1.00 77.12 673 ALA A CA 1
ATOM 5262 C C . ALA A 1 673 ? -23.428 -41.813 7.195 1.00 77.12 673 ALA A C 1
ATOM 5264 O O . ALA A 1 673 ? -23.246 -41.367 6.064 1.00 77.12 673 ALA A O 1
ATOM 5265 N N . VAL A 1 674 ? -22.715 -42.841 7.671 1.00 81.12 674 VAL A N 1
ATOM 5266 C CA . VAL A 1 674 ? -21.658 -43.531 6.900 1.00 81.12 674 VAL A CA 1
ATOM 5267 C C . VAL A 1 674 ? -22.244 -44.351 5.746 1.00 81.12 674 VAL A C 1
ATOM 5269 O O . VAL A 1 674 ? -21.663 -44.404 4.665 1.00 81.12 674 VAL A O 1
ATOM 5272 N N . LYS A 1 675 ? -23.417 -44.959 5.953 1.00 87.38 675 LYS A N 1
ATOM 5273 C CA . LYS A 1 675 ? -24.233 -45.598 4.911 1.00 87.38 675 LYS A CA 1
ATOM 5274 C C . LYS A 1 675 ? -25.705 -45.273 5.139 1.00 87.38 675 LYS A C 1
ATOM 5276 O O . LYS A 1 675 ? -26.103 -44.953 6.258 1.00 87.38 675 LYS A O 1
ATOM 5281 N N . THR A 1 676 ? -26.524 -45.397 4.101 1.00 89.38 676 THR A N 1
ATOM 5282 C CA . THR A 1 676 ? -27.984 -45.396 4.237 1.00 89.38 676 THR A CA 1
ATOM 5283 C C . THR A 1 676 ? -28.628 -46.376 3.260 1.00 89.38 676 THR A C 1
ATOM 5285 O O . THR A 1 676 ? -28.012 -46.754 2.263 1.00 89.38 676 THR A O 1
ATOM 5288 N N . SER A 1 677 ? -29.860 -46.782 3.558 1.00 91.38 677 SER A N 1
ATOM 5289 C CA . SER A 1 677 ? -30.682 -47.632 2.694 1.00 91.38 677 SER A CA 1
ATOM 5290 C C . SER A 1 677 ? -31.874 -46.838 2.174 1.00 91.38 677 SER A C 1
ATOM 5292 O O . SER A 1 677 ? -32.532 -46.135 2.942 1.00 91.38 677 SER A O 1
ATOM 5294 N N . LEU A 1 678 ? -32.145 -46.974 0.880 1.00 92.12 678 LEU A N 1
ATOM 5295 C CA . LEU A 1 678 ? -33.256 -46.358 0.166 1.00 92.12 678 LEU A CA 1
ATOM 5296 C C . LEU A 1 678 ? -34.156 -47.478 -0.368 1.00 92.12 678 LEU A C 1
ATOM 5298 O O . LEU A 1 678 ? -33.706 -48.320 -1.146 1.00 92.12 678 LEU A O 1
ATOM 5302 N N . VAL A 1 679 ? -35.410 -47.511 0.084 1.00 92.69 679 VAL A N 1
ATOM 5303 C CA . VAL A 1 679 ? -36.369 -48.573 -0.258 1.00 92.69 679 VAL A CA 1
ATOM 5304 C C . VAL A 1 679 ? -37.087 -48.223 -1.559 1.00 92.69 679 VAL A C 1
ATOM 5306 O O . VAL A 1 679 ? -37.693 -47.160 -1.672 1.00 92.69 679 VAL A O 1
ATOM 5309 N N . LEU A 1 680 ? -37.025 -49.130 -2.532 1.00 91.56 680 LEU A N 1
ATOM 5310 C CA . LEU A 1 680 ? -37.566 -48.969 -3.885 1.00 91.56 680 LEU A CA 1
ATOM 5311 C C . LEU A 1 680 ? -38.730 -49.929 -4.188 1.00 91.56 680 LEU A C 1
ATOM 5313 O O . LEU A 1 680 ? -39.242 -49.915 -5.301 1.00 91.56 680 LEU A O 1
ATOM 5317 N N . ALA A 1 681 ? -39.175 -50.735 -3.217 1.00 86.38 681 ALA A N 1
ATOM 5318 C CA . ALA A 1 681 ? -40.206 -51.773 -3.381 1.00 86.38 681 ALA A CA 1
ATOM 5319 C C . ALA A 1 681 ? -41.573 -51.284 -3.914 1.00 86.38 681 ALA A C 1
ATOM 5321 O O . ALA A 1 681 ? -42.357 -52.078 -4.420 1.00 86.38 681 ALA A O 1
ATOM 5322 N N . GLY A 1 682 ? -41.872 -49.983 -3.812 1.00 85.81 682 GLY A N 1
ATOM 5323 C CA . GLY A 1 682 ? -43.076 -49.375 -4.397 1.00 85.81 682 GLY A CA 1
ATOM 5324 C C . GLY A 1 682 ? -42.926 -48.915 -5.855 1.00 85.81 682 GLY A C 1
ATOM 5325 O O . GLY A 1 682 ? -43.878 -48.380 -6.419 1.00 85.81 682 GLY A O 1
ATOM 5326 N N . LEU A 1 683 ? -41.742 -49.061 -6.460 1.00 92.19 683 LEU A N 1
ATOM 5327 C CA . LEU A 1 683 ? -41.455 -48.647 -7.835 1.00 92.19 683 LEU A CA 1
ATOM 5328 C C . LEU A 1 683 ? -41.493 -49.844 -8.789 1.00 92.19 683 LEU A C 1
ATOM 5330 O O . LEU A 1 683 ? -41.007 -50.922 -8.464 1.00 92.19 683 LEU A O 1
ATOM 5334 N N . GLN A 1 684 ? -42.044 -49.624 -9.981 1.00 93.06 684 GLN A N 1
ATOM 5335 C CA . GLN A 1 684 ? -42.112 -50.627 -11.047 1.00 93.06 684 GLN A CA 1
ATOM 5336 C C . GLN A 1 684 ? -40.715 -50.961 -11.616 1.00 93.06 684 GLN A C 1
ATOM 5338 O O . GLN A 1 684 ? -39.799 -50.140 -11.508 1.00 93.06 684 GLN A O 1
ATOM 5343 N N . PRO A 1 685 ? -40.543 -52.113 -12.293 1.00 93.25 685 PRO A N 1
ATOM 5344 C CA . PRO A 1 685 ? -39.345 -52.403 -13.078 1.00 93.25 685 PRO A CA 1
ATOM 5345 C C . PRO A 1 685 ? -39.030 -51.288 -14.085 1.00 93.25 685 PRO A C 1
ATOM 5347 O O . PRO A 1 685 ? -39.914 -50.824 -14.810 1.00 93.25 685 PRO A O 1
ATOM 5350 N N . GLY A 1 686 ? -37.771 -50.854 -14.160 1.00 92.25 686 GLY A N 1
ATOM 5351 C CA . GLY A 1 686 ? -37.395 -49.749 -15.042 1.00 92.25 686 GLY A CA 1
ATOM 5352 C C . GLY A 1 686 ? -36.054 -49.085 -14.739 1.00 92.25 686 GLY A C 1
ATOM 5353 O O . GLY A 1 686 ? -35.284 -49.517 -13.884 1.00 92.25 686 GLY A O 1
ATOM 5354 N N . ILE A 1 687 ? -35.775 -48.006 -15.473 1.00 94.00 687 ILE A N 1
ATOM 5355 C CA . ILE A 1 687 ? -34.580 -47.171 -15.302 1.00 94.00 687 ILE A CA 1
ATOM 5356 C C . ILE A 1 687 ? -34.955 -45.922 -14.503 1.00 94.00 687 ILE A C 1
ATOM 5358 O O . ILE A 1 687 ? -35.896 -45.214 -14.867 1.00 94.00 687 ILE A O 1
ATOM 5362 N N . TYR A 1 688 ? -34.170 -45.629 -13.467 1.00 94.31 688 TYR A N 1
ATOM 5363 C CA . TYR A 1 688 ? -34.318 -44.447 -12.619 1.00 94.31 688 TYR A CA 1
ATOM 5364 C C . TYR A 1 688 ? -32.984 -43.714 -12.468 1.00 94.31 688 TYR A C 1
ATOM 5366 O O . TYR A 1 688 ? -31.913 -44.303 -12.612 1.00 94.31 688 TYR A O 1
ATOM 5374 N N . ASN A 1 689 ? -33.041 -42.423 -12.147 1.00 94.00 689 ASN A N 1
ATOM 5375 C CA . ASN A 1 689 ? -31.865 -41.637 -11.786 1.00 94.00 689 ASN A CA 1
ATOM 5376 C C . ASN A 1 689 ? -31.907 -41.319 -10.289 1.00 94.00 689 ASN A C 1
ATOM 5378 O O . ASN A 1 689 ? -32.923 -40.849 -9.781 1.00 94.00 689 ASN A O 1
ATOM 5382 N N . ILE A 1 690 ? -30.801 -41.559 -9.592 1.00 93.94 690 ILE A N 1
ATOM 5383 C CA . ILE A 1 690 ? -30.576 -41.120 -8.216 1.00 93.94 690 ILE A CA 1
ATOM 5384 C C . ILE A 1 690 ? -29.846 -39.784 -8.270 1.00 93.94 690 ILE A C 1
ATOM 5386 O O . ILE A 1 690 ? -28.763 -39.701 -8.846 1.00 93.94 690 ILE A O 1
ATOM 5390 N N . GLU A 1 691 ? -30.409 -38.747 -7.657 1.00 92.25 691 GLU A N 1
ATOM 5391 C CA . GLU A 1 691 ? -29.753 -37.451 -7.468 1.00 92.25 691 GLU A CA 1
ATOM 5392 C C . GLU A 1 691 ? -29.448 -37.238 -5.983 1.00 92.25 691 GLU A C 1
ATOM 5394 O O . GLU A 1 691 ? -30.297 -37.476 -5.125 1.00 92.25 691 GLU A O 1
ATOM 5399 N N . ILE A 1 692 ? -28.229 -36.791 -5.676 1.00 89.25 692 ILE A N 1
ATOM 5400 C CA . ILE A 1 692 ? -27.777 -36.490 -4.315 1.00 89.25 692 ILE A CA 1
ATOM 5401 C C . ILE A 1 692 ? -27.383 -35.016 -4.251 1.00 89.25 692 ILE A C 1
ATOM 54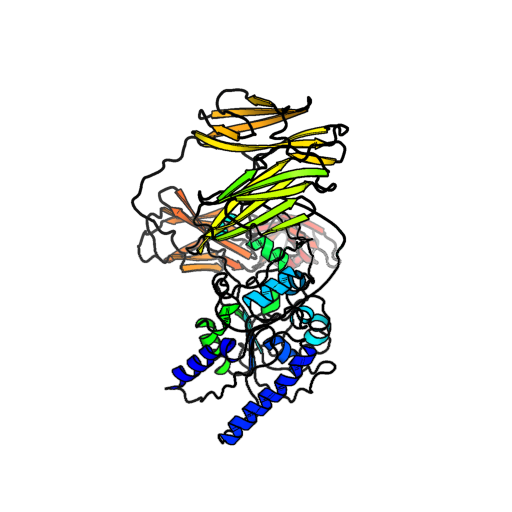03 O O . ILE A 1 692 ? -26.479 -34.574 -4.964 1.00 89.25 692 ILE A O 1
ATOM 5407 N N . LEU A 1 693 ? -28.052 -34.270 -3.376 1.00 86.25 693 LEU A N 1
ATOM 5408 C CA . LEU A 1 693 ? -27.886 -32.836 -3.153 1.00 86.25 693 LEU A CA 1
ATOM 5409 C C . LEU A 1 693 ? -27.304 -32.556 -1.760 1.00 86.25 693 LEU A C 1
ATOM 5411 O O . LEU A 1 693 ? -27.552 -33.302 -0.810 1.00 86.25 693 LEU A O 1
ATOM 5415 N N . ALA A 1 694 ? -26.571 -31.455 -1.625 1.00 81.50 694 ALA A N 1
ATOM 5416 C CA . ALA A 1 694 ? -26.182 -30.866 -0.348 1.00 81.50 694 ALA A CA 1
ATOM 5417 C C . ALA A 1 694 ? -27.330 -30.040 0.271 1.00 81.50 694 ALA A C 1
ATOM 5419 O O . ALA A 1 694 ? -28.341 -29.771 -0.378 1.00 81.50 694 ALA A O 1
ATOM 5420 N N . ALA A 1 695 ? -27.159 -29.600 1.522 1.00 77.19 695 ALA A N 1
ATOM 5421 C CA . ALA A 1 695 ? -28.131 -28.776 2.254 1.00 77.19 695 ALA A CA 1
ATOM 5422 C C . ALA A 1 695 ? -28.455 -27.419 1.588 1.00 77.19 695 ALA A C 1
ATOM 5424 O O . ALA A 1 695 ? -29.510 -26.850 1.839 1.00 77.19 695 ALA A O 1
ATOM 5425 N N . ASP A 1 696 ? -27.564 -26.910 0.735 1.00 78.50 696 ASP A N 1
ATOM 5426 C CA . ASP A 1 696 ? -27.740 -25.698 -0.083 1.00 78.50 696 ASP A CA 1
ATOM 5427 C C . ASP A 1 696 ? -28.314 -25.998 -1.488 1.00 78.50 696 ASP A C 1
ATOM 5429 O O . ASP A 1 696 ? -28.333 -25.135 -2.361 1.00 78.50 696 ASP A O 1
ATOM 5433 N N . ASN A 1 697 ? -28.809 -27.223 -1.705 1.00 80.56 697 ASN A N 1
ATOM 5434 C CA . ASN A 1 697 ? -29.253 -27.790 -2.982 1.00 80.56 697 ASN A CA 1
ATOM 5435 C C . ASN A 1 697 ? -28.156 -27.964 -4.054 1.00 80.56 697 ASN A C 1
ATOM 5437 O O . ASN A 1 697 ? -28.474 -28.369 -5.174 1.00 80.56 697 ASN A O 1
ATOM 5441 N N . THR A 1 698 ? -26.869 -27.759 -3.740 1.00 78.12 698 THR A N 1
ATOM 5442 C CA . THR A 1 698 ? -25.780 -28.070 -4.682 1.00 78.12 698 THR A CA 1
ATOM 5443 C C . THR A 1 698 ? -25.763 -29.564 -5.003 1.00 78.12 698 THR A C 1
ATOM 5445 O O . THR A 1 698 ? -25.723 -30.407 -4.106 1.00 78.12 698 THR A O 1
ATOM 5448 N N . ARG A 1 699 ? -25.765 -29.916 -6.291 1.00 82.00 699 ARG A N 1
ATOM 5449 C CA . ARG A 1 699 ? -25.771 -31.311 -6.745 1.00 82.00 699 ARG A CA 1
ATOM 5450 C C . ARG A 1 699 ? -24.400 -31.965 -6.577 1.00 82.00 699 ARG A C 1
ATOM 5452 O O . ARG A 1 699 ? -23.454 -31.606 -7.270 1.00 82.00 699 ARG A O 1
ATOM 5459 N N . ILE A 1 700 ? -24.320 -32.951 -5.683 1.00 80.69 700 ILE A N 1
ATOM 5460 C CA . ILE A 1 700 ? -23.101 -33.705 -5.355 1.00 80.69 700 ILE A CA 1
ATOM 5461 C C . ILE A 1 700 ? -22.867 -34.829 -6.372 1.00 80.69 700 ILE A C 1
ATOM 5463 O O . ILE A 1 700 ? -21.744 -35.019 -6.835 1.00 80.69 700 ILE A O 1
ATOM 5467 N N . LYS A 1 701 ? -23.916 -35.592 -6.710 1.00 84.75 701 LYS A N 1
ATOM 5468 C CA . LYS A 1 701 ? -23.834 -36.727 -7.642 1.00 84.75 701 LYS A CA 1
ATOM 5469 C C . LYS A 1 701 ? -25.175 -36.996 -8.331 1.00 84.75 701 LYS A C 1
ATOM 5471 O O . LYS A 1 701 ? -26.231 -36.796 -7.733 1.00 84.75 701 LYS A O 1
ATOM 5476 N N . THR A 1 702 ? -25.113 -37.520 -9.553 1.00 88.88 702 THR A N 1
ATOM 5477 C CA . THR A 1 702 ? -26.224 -38.217 -10.215 1.00 88.88 702 THR A CA 1
ATOM 5478 C C . THR A 1 702 ? -25.736 -39.590 -10.679 1.00 88.88 702 THR A C 1
ATOM 5480 O O . THR A 1 702 ? -24.600 -39.705 -11.132 1.00 88.88 702 THR A O 1
ATOM 5483 N N . GLU A 1 703 ? -26.563 -40.624 -10.543 1.00 90.38 703 GLU A N 1
ATOM 5484 C CA . GLU A 1 703 ? -26.252 -42.013 -10.910 1.00 90.38 703 GLU A CA 1
ATOM 5485 C C . GLU A 1 703 ? -27.484 -42.670 -11.545 1.00 90.38 703 GLU A C 1
ATOM 5487 O O . GLU A 1 703 ? -28.603 -42.437 -11.087 1.00 90.38 703 GLU A O 1
ATOM 5492 N N . LYS A 1 704 ? -27.305 -43.501 -12.576 1.00 92.56 704 LYS A N 1
ATOM 5493 C CA . LYS A 1 704 ? -28.409 -44.248 -13.202 1.00 92.56 704 LYS A CA 1
ATOM 5494 C C . LYS A 1 704 ? -28.510 -45.645 -12.595 1.00 92.56 704 LYS A C 1
ATOM 5496 O O . LYS A 1 704 ? -27.526 -46.380 -12.612 1.00 92.56 704 LYS A O 1
ATOM 5501 N N . ILE A 1 705 ? -29.699 -46.034 -12.143 1.00 94.50 705 ILE A N 1
ATOM 5502 C CA . ILE A 1 705 ? -29.989 -47.378 -11.627 1.00 94.50 705 ILE A CA 1
ATOM 5503 C C . ILE A 1 705 ? -31.023 -48.121 -12.479 1.00 94.50 705 ILE A C 1
ATOM 5505 O O . ILE A 1 705 ? -31.824 -47.506 -13.189 1.00 94.50 705 ILE A O 1
ATOM 5509 N N . ILE A 1 706 ? -31.014 -49.449 -12.374 1.00 93.88 706 ILE A N 1
ATOM 5510 C CA . ILE A 1 706 ? -31.979 -50.357 -13.007 1.00 93.88 706 ILE A CA 1
ATOM 5511 C C . ILE A 1 706 ? -32.718 -51.131 -11.904 1.00 93.88 706 ILE A C 1
ATOM 5513 O O . ILE A 1 706 ? -32.072 -51.827 -11.129 1.00 93.88 706 ILE A O 1
ATOM 5517 N N . LYS A 1 707 ? -34.048 -51.010 -11.833 1.00 91.88 707 LYS A N 1
ATOM 5518 C CA . LYS A 1 707 ? -34.953 -51.759 -10.938 1.00 91.88 707 LYS A CA 1
ATOM 5519 C C . LYS A 1 707 ? -35.463 -52.997 -11.684 1.00 91.88 707 LYS A C 1
ATOM 5521 O O . LYS A 1 707 ? -36.054 -52.846 -12.752 1.00 91.88 707 LYS A O 1
ATOM 5526 N N . ASN A 1 708 ? -35.208 -54.199 -11.163 1.00 86.25 708 ASN A N 1
ATOM 5527 C CA . ASN A 1 708 ? -35.458 -55.459 -11.890 1.00 86.25 708 ASN A CA 1
ATOM 5528 C C . ASN A 1 708 ? -36.904 -55.976 -11.820 1.00 86.25 708 ASN A C 1
ATOM 5530 O O . ASN A 1 708 ? -37.366 -56.634 -12.753 1.00 86.25 708 ASN A O 1
ATOM 5534 N N . ARG A 1 709 ? -37.556 -55.787 -10.671 1.00 77.50 709 ARG A N 1
ATOM 5535 C CA . ARG A 1 709 ? -38.791 -56.453 -10.230 1.00 77.50 709 ARG A CA 1
ATOM 5536 C C . ARG A 1 709 ? -39.625 -55.479 -9.422 1.00 77.50 709 ARG A C 1
ATOM 5538 O O . ARG A 1 709 ? -38.973 -54.746 -8.650 1.00 77.50 709 ARG A O 1
#

Foldseek 3Di:
DEAALDFQCLQCVLLVVVLVVVCPPPPDDDQDDRHGDNRQAALLVGLQCVVVVLVVSQVVCVVVVHHAQADEDEEEAVRLLSVLLQQLVFDNGDHNPVRHQEYEYEQYQLQAALLLVLLVPDWPVSQVVCCVQRVDRNPNHHSVLRHAPHCSRVPRRQHPSDPVDQHFYAFEYEFAPPDPVQVVQWADDFDYYDDDDDDDDDDDDHDDDDDDDPDPPPPPPDDDDDDDDWTFDFFAAGGQNGRPQVLVCLSAVATHLSTHHPLSRRLADDQLYHYDYNDRSSCQSNDPVNSVVVVVVVVDHSPDSNTDRSHGNRDRDDGDGHHHDDDDDDWDPFKDWPPPAAAAEDAQFDKGKTKMAGDPFWDWKKKWKDANGGITIDTADDRIGIDIDTRHNPGAFKIKMKMWTAGPVGDITIHIGMYTYDDDPPKAWDAKEKQFGPHPAAEAEAFGKGAIWIWTQIPVRDIYGCLQPPQKDKDKPDVQWDPPGSRIIHGHHAAKMKIKIDGPRHIDIDMYGYHYDDDDDDDDDDPDPWDWPDWEWEDDLQWIKTKTKTQAFAQWAWKFKWKDPPVPDTDTQDIDGAPRHGRIDMDIDTRRQDAAAKMKIWIWIAGNSRDIDIDDIYIYHDHQQLPWDWDDFQDEFKIKTACQSGGHAAWKKKFKADPVRDTPDIDIHHPPDRMDIDTCNVPDFDKIKIWMAGPVRHTSDIDIGTHHD

Radius of gyration: 33.7 Å; Cα contacts (8 Å, |Δi|>4): 1521; chains: 1; bounding box: 79×94×80 Å

Mean predicted aligned error: 22.32 Å

Secondary structure (DSSP, 8-state):
---TT--HHHHHHHHHHHHHHGGGG-S-----------TTB-HHHHTTHHHHHHHHHHHHHHHTT---S-EEEEEETHHHHHHHHHHHT-TTSPPP-S-EEEEEEES--BTBBHHHHHH-S--HHHHHHHHHHHS--TTTBHHHHHBTT-HIIIIIISSTTTTSS---EEEEEEE----GGGGGG---------------------------SS-TTTTTTS--------EEE------S---HHHHHHHHHSS-BSSSSBHHHHTTT-SSSEEEEES--TTTTTTSHHHHHHHHHHHHS-TTSTTSBSS----------------------TTEEEEES-TTEEE-TT-EEEEEEEE-TTEEEEEEEEEETTEEEEEEE-SSEEEEEEEPPTT--SEEEEEEEEEETT--EEEEEEEEEEPPPTTPPEEEEEEE-SSSS--EEETT-EEE-EEEEEETTS-EEE-TT-TT-EEEESSSSEE--STTEEEE-SSEEEEEEEEETTEEEEEEEEEEPPPP---SS---PPPPEEEEEEEE-SSSEEEEEEES--SSEEEEEEEEESSSSSEEEEEEEE----TT--EEEEEE-SPPSEEEEEEEEEEETTS-EEEPPPEEEEE------EEE-SSBSSEEEEE-TT-TT--SEEEEEE-TT--EEEEEEE-TT-SEEEEE-TTSPSEEEEEEEEETT--EEEEEEEEE--

Solvent-accessible surface area (backbone atoms only — not comparable to full-atom values): 39963 Å² total; per-residue (Å²): 69,25,31,64,75,45,39,15,51,84,43,37,42,58,38,54,48,51,58,55,64,67,35,84,86,44,97,67,85,83,89,82,85,60,60,75,68,76,35,34,42,28,55,84,71,52,31,60,51,56,66,50,54,54,50,51,50,40,49,53,34,45,7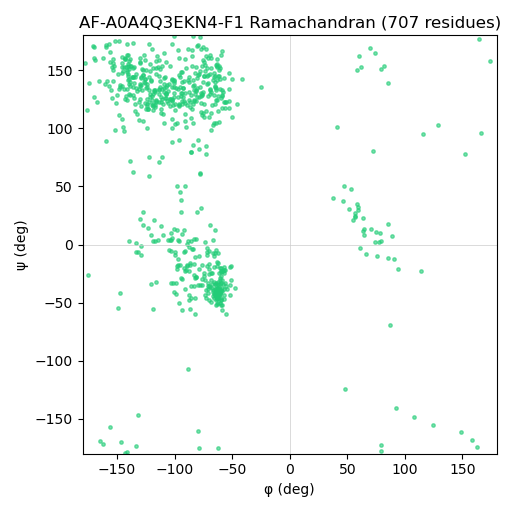5,68,76,36,89,59,87,53,43,74,46,57,18,25,27,52,27,30,54,31,52,48,36,29,50,30,46,31,92,94,53,54,79,58,79,82,42,63,54,35,40,38,29,34,55,16,43,59,33,19,19,50,52,29,51,70,65,57,56,90,49,65,65,63,43,49,51,35,38,69,70,56,58,37,61,61,88,48,32,32,36,56,39,31,12,57,82,28,58,54,31,51,55,48,53,59,23,94,41,48,48,67,49,73,45,21,26,30,25,33,31,39,35,44,61,70,58,74,83,56,62,78,60,46,86,70,61,77,70,54,87,86,89,85,92,90,91,87,92,92,92,91,89,90,87,83,86,79,89,78,72,98,59,96,73,84,68,79,85,70,83,89,84,89,79,91,82,88,60,78,61,80,85,52,44,11,61,24,60,46,20,72,70,49,49,44,28,63,60,47,74,35,60,33,29,88,58,38,18,42,61,18,20,37,17,52,42,77,72,18,46,46,81,45,78,69,35,52,68,91,50,41,53,64,34,62,73,49,42,52,52,51,54,49,62,68,71,50,63,80,83,41,77,62,35,27,60,82,42,66,57,43,58,85,66,79,81,75,90,52,64,50,60,85,88,85,86,74,66,46,100,51,47,40,67,72,29,57,47,79,64,41,77,47,50,70,60,37,74,45,57,36,31,37,40,42,39,99,53,55,72,48,38,34,37,38,41,37,40,90,82,46,42,48,52,42,80,45,64,74,45,71,28,75,54,74,47,64,38,53,79,77,56,73,46,47,45,37,36,39,39,42,34,32,34,80,82,77,48,82,41,39,26,73,38,31,33,34,36,63,74,68,90,84,64,50,77,77,43,46,42,76,42,55,88,56,86,88,62,51,72,34,39,47,72,38,71,52,61,48,42,34,32,34,33,28,76,85,77,53,73,40,84,39,44,76,45,94,63,58,44,81,47,62,76,62,68,23,52,44,66,89,54,72,39,35,40,29,19,68,34,72,45,63,30,43,44,33,42,37,42,95,92,33,61,35,71,48,67,34,40,21,39,78,62,79,87,83,80,81,87,88,75,88,78,72,81,66,46,70,72,42,75,46,40,42,57,66,90,78,32,32,43,34,37,39,26,37,55,28,32,69,68,49,48,28,35,34,38,30,36,19,78,76,78,74,65,69,42,84,70,49,76,47,77,50,86,52,36,68,72,25,55,76,52,74,48,75,41,64,89,65,54,49,40,60,30,29,35,33,44,34,39,30,30,72,86,68,50,69,50,72,49,76,79,31,64,22,67,30,75,78,45,72,58,59,46,73,37,60,70,64,24,60,47,59,39,37,41,36,32,80,56,37,66,61,54,62,41,31,40,38,34,37,22,45,92,84,68,48,75,80,45,76,48,81,42,64,54,83,52,49,57,49,79,46,80,41,73,91,47,72,58,44,65,36,37,41,39,34,23,39,74,86,63,52,75,70,46,74,48,81,41,38,32,74,86

Nearest PDB structures (foldseek):
  1ggt-assembly1_B  TM=2.084E-01  e=3.123E-06  Homo sapiens
  5mhm-assembly2_B  TM=2.252E-01  e=5.538E-05  Homo sapiens
  6d5a-assembly1_A  TM=2.593E-01  e=6.517E-05  Mycobacterium tuberculosis H37Rv
  5mhl-assembly1_A  TM=2.263E-01  e=2.470E-03  Homo sapiens
  5f7s-assembly1_A  TM=3.099E-01  e=1.563E-02  Trueperella pyogenes